Protein AF-A0A7C9VHW7-F1 (afdb_monomer_lite)

Foldseek 3Di:
DQCVVLVQAALALQAHHDPLQDWAFLQHQFAQDPPPRDTDDSQCVVCVPPPLGTHDHGNLLCLLQPNDWDWDQDFFDRPDDPVSRVVRTHTLADRSVPDQVLQFWAAALQQDIDGDPPRSSNVCHCNSSVSVPPVRSNVLNVVLVVLVVLLLCLLVVVDPRDPCRLVDDGNSLHNLRLLQQLCVVVPPDRQRSSPSNSSVVSSNVCSVPDDNVNSVSSNVSNVVRNVVSVVVVVVVVVVVVVVVVVVVPPPDDDDDDDLPPQDDFDWQKKWWDQFALHHIDIGGFDPDDDSPAFDGDDDDDDDPPNCLLRSLVLVLDLQAADQLVVVLPADVLNGGYQPDPVDRHSPDQDKTKMWTDTPPDPGTRIWIAGPVVRDIDGGHHGNFQEAAAALAAAEDQDPDDQDLGSSSRRSCSRPVVDYFYDLQVVLLPDDDPLNVLLFVLLCLLDVQDPPWTWDQDPVQTIWICHPNDTGRLVPDQPQSVRVNRRSSSVSVNQVVNDVHQASGAGHYHHYPPPRPDDPVSVVCNVRSNCVSRNHD

Sequence (536 aa):
MVSDDFDGHCAYCERAIDLSDGISHFRPLSLLSEQTGDAFSDHYSWLAFEWFNLFLICRRCQRAKGVHFPVADGRARFLATFDEVKHEEAPLLIDPTSDNPSSHLNYLSSGECFPKQHSSKGRTTVELLDLNDRELIHERAEAIENAILVWRGAIEGRNELPEDFLLMGSFRGACRDVLRRSLDDFGIANPSINSGRAFLSKIQLLLQKSERDDRERMSAAIELLQNSDRSRRAELDRRTSLQLDGLVAVQSSAQPQARQVLKKGEIASLHVTNFRAIDDIEIPVPLKRSEKSGVSCLLLLGENSVGKSTCLSAVALALLGTRESHRLKIPYGDLARSAARDSWDVWVKKPVQARVYFDDRKSPAEFSYDPVRNRIEGTEDQSAVVLGYGPHRYFARSRGRRGTSAAQRVRSLFDPSQALPDPSDWLTSLRGFVFDEVARTIRTILPIGDDDHLVNDPRSGICVWAQGQLTPVGRLSEGYRSVFAMVADICRSLLEHWSNMETARGVVLIDEIETHLHPQWKMRVMTSLRRAFPNV

Organism: NCBI:txid2712852

pLDDT: mean 78.27, std 15.06, range [25.17, 95.38]

Structure (mmCIF, N/CA/C/O backbone):
data_AF-A0A7C9VHW7-F1
#
_entry.id   AF-A0A7C9VHW7-F1
#
loop_
_atom_site.group_PDB
_atom_site.id
_atom_site.type_symbol
_atom_site.label_atom_id
_atom_site.label_alt_id
_atom_site.label_comp_id
_atom_site.label_asym_id
_atom_site.label_entity_id
_atom_site.label_seq_id
_atom_site.pdbx_PDB_ins_code
_atom_site.Cartn_x
_atom_site.Cartn_y
_atom_site.Cartn_z
_atom_site.occupancy
_atom_site.B_iso_or_equiv
_atom_site.auth_seq_id
_atom_site.auth_comp_id
_atom_site.auth_asym_id
_atom_site.auth_atom_id
_atom_site.pdbx_PDB_model_num
ATOM 1 N N . MET A 1 1 ? 9.452 1.609 25.166 1.00 60.03 1 MET A N 1
ATOM 2 C CA . MET A 1 1 ? 9.013 2.990 25.449 1.00 60.03 1 MET A CA 1
ATOM 3 C C . MET A 1 1 ? 7.801 3.373 24.587 1.00 60.03 1 MET A C 1
ATOM 5 O O . MET A 1 1 ? 6.718 3.201 25.106 1.00 60.03 1 MET A O 1
ATOM 9 N N . VAL A 1 2 ? 7.879 3.728 23.285 1.00 65.00 2 VAL A N 1
ATOM 10 C CA . VAL A 1 2 ? 6.646 4.032 22.484 1.00 65.00 2 VAL A CA 1
ATOM 11 C C . VAL A 1 2 ? 5.718 2.815 22.353 1.00 65.00 2 VAL A C 1
ATOM 13 O O . VAL A 1 2 ? 4.502 2.940 22.371 1.00 65.00 2 VAL A O 1
ATOM 16 N N . SER A 1 3 ? 6.285 1.609 22.244 1.00 61.88 3 SER A N 1
ATOM 17 C CA . SER A 1 3 ? 5.491 0.374 22.200 1.00 61.88 3 SER A CA 1
ATOM 18 C C . SER A 1 3 ? 4.727 0.092 23.494 1.00 61.88 3 SER A C 1
ATOM 20 O O . SER A 1 3 ? 3.703 -0.585 23.442 1.00 61.88 3 SER A O 1
ATOM 22 N N . ASP A 1 4 ? 5.222 0.587 24.629 1.00 70.25 4 ASP A N 1
ATOM 23 C CA . ASP A 1 4 ? 4.584 0.379 25.929 1.00 70.25 4 ASP A CA 1
ATOM 24 C C . ASP A 1 4 ? 3.386 1.328 26.075 1.00 70.25 4 ASP A C 1
ATOM 26 O O . ASP A 1 4 ? 2.348 0.919 26.581 1.00 70.25 4 ASP A O 1
ATOM 30 N N . ASP A 1 5 ? 3.475 2.543 25.516 1.00 75.88 5 ASP A N 1
ATOM 31 C CA . ASP A 1 5 ? 2.385 3.535 25.514 1.00 75.88 5 ASP A CA 1
ATOM 32 C C . ASP A 1 5 ? 1.126 3.050 24.762 1.00 75.88 5 ASP A C 1
ATOM 34 O O . ASP A 1 5 ? 0.019 3.515 25.033 1.00 75.88 5 ASP A O 1
ATOM 38 N N . PHE A 1 6 ? 1.279 2.094 23.837 1.00 82.06 6 PHE A N 1
ATOM 39 C CA . PHE A 1 6 ? 0.179 1.495 23.069 1.00 82.06 6 PHE A CA 1
ATOM 40 C C . PHE A 1 6 ? -0.014 -0.012 23.334 1.00 82.06 6 PHE A C 1
ATOM 42 O O . PHE A 1 6 ? -0.759 -0.672 22.606 1.00 82.06 6 PHE A O 1
ATOM 49 N N . ASP A 1 7 ? 0.645 -0.573 24.355 1.00 83.00 7 ASP A N 1
ATOM 50 C CA . ASP A 1 7 ? 0.637 -2.005 24.705 1.00 83.00 7 ASP A CA 1
ATOM 51 C C . ASP A 1 7 ? 0.895 -2.950 23.510 1.00 83.00 7 ASP A C 1
ATOM 53 O O . ASP A 1 7 ? 0.256 -3.995 23.383 1.00 83.00 7 ASP A O 1
ATOM 57 N N . GLY A 1 8 ? 1.766 -2.566 22.572 1.00 86.38 8 GLY A N 1
ATOM 58 C CA . GLY A 1 8 ? 2.056 -3.359 21.368 1.00 86.38 8 GLY A CA 1
ATOM 59 C C . GLY A 1 8 ? 0.928 -3.400 20.324 1.00 86.38 8 GLY A C 1
ATOM 60 O O . GLY A 1 8 ? 0.916 -4.280 19.467 1.00 86.38 8 GLY A O 1
ATOM 61 N N . HIS A 1 9 ? -0.031 -2.472 20.373 1.00 89.50 9 HIS A N 1
ATOM 62 C CA . HIS A 1 9 ? -1.138 -2.387 19.417 1.00 89.50 9 HIS A CA 1
ATOM 63 C C . HIS A 1 9 ? -1.089 -1.102 18.587 1.00 89.50 9 HIS A C 1
ATOM 65 O O . HIS A 1 9 ? -0.502 -0.094 18.971 1.00 89.50 9 HIS A O 1
ATOM 71 N N . CYS A 1 10 ? -1.749 -1.115 17.431 1.00 91.44 10 CYS A N 1
ATOM 72 C CA . CYS A 1 10 ? -1.874 0.073 16.599 1.00 91.44 10 CYS A CA 1
ATOM 73 C C . CYS A 1 10 ? -2.659 1.172 17.311 1.00 91.44 10 CYS A C 1
ATOM 75 O O . CYS A 1 10 ? -3.805 0.954 17.692 1.00 91.44 10 CYS A O 1
ATOM 77 N N . ALA A 1 11 ? -2.104 2.381 17.339 1.00 91.31 11 ALA A N 1
ATOM 78 C CA . ALA A 1 11 ? -2.745 3.566 17.897 1.00 91.31 11 ALA A CA 1
ATOM 79 C C . ALA A 1 11 ? -4.124 3.887 17.284 1.00 91.31 11 ALA A C 1
ATOM 81 O O . ALA A 1 11 ? -4.948 4.518 17.935 1.00 91.31 11 ALA A O 1
ATOM 82 N N . TYR A 1 12 ? -4.385 3.460 16.040 1.00 92.62 12 TYR A N 1
ATOM 83 C CA . TYR A 1 12 ? -5.638 3.756 15.335 1.00 92.62 12 TYR A CA 1
ATOM 84 C C . TYR A 1 12 ? -6.568 2.559 15.194 1.00 92.62 12 TYR A C 1
ATOM 86 O O . TYR A 1 12 ? -7.734 2.640 15.559 1.00 92.62 12 TYR A O 1
ATOM 94 N N . CYS A 1 13 ? -6.085 1.458 14.608 1.00 92.06 13 CYS A N 1
ATOM 95 C CA . CYS A 1 13 ? -6.941 0.301 14.347 1.00 92.06 13 CYS A CA 1
ATOM 96 C C . CYS A 1 13 ? -6.911 -0.737 15.468 1.00 92.06 13 CYS A C 1
ATOM 98 O O . CYS A 1 13 ? -7.641 -1.712 15.365 1.00 92.06 13 CYS A O 1
ATOM 100 N N . GLU A 1 14 ? -6.066 -0.559 16.490 1.00 92.12 14 GLU A N 1
ATOM 101 C CA . GLU A 1 14 ? -5.951 -1.433 17.666 1.00 92.12 14 GLU A CA 1
ATOM 102 C C . GLU A 1 14 ? -5.607 -2.906 17.371 1.00 92.12 14 GLU A C 1
ATOM 104 O O . GLU A 1 14 ? -5.753 -3.760 18.244 1.00 92.12 14 GLU A O 1
ATOM 109 N N . ARG A 1 15 ? -5.125 -3.213 16.159 1.00 90.62 15 ARG A N 1
ATOM 110 C CA . ARG A 1 15 ? -4.556 -4.524 15.799 1.00 90.62 15 ARG A CA 1
ATOM 111 C C . ARG A 1 15 ? -3.207 -4.690 16.497 1.00 90.62 15 ARG A C 1
ATOM 113 O O . ARG A 1 15 ? -2.466 -3.710 16.589 1.00 90.62 15 ARG A O 1
ATOM 120 N N . ALA A 1 16 ? -2.885 -5.891 16.969 1.00 88.69 16 ALA A N 1
ATOM 121 C CA . ALA A 1 16 ? -1.557 -6.198 17.497 1.00 88.69 16 ALA A CA 1
ATOM 122 C C . ALA A 1 16 ? -0.477 -5.955 16.429 1.00 88.69 16 ALA A C 1
ATOM 124 O O . ALA A 1 16 ? -0.684 -6.244 15.247 1.00 88.69 16 ALA A O 1
ATOM 125 N N . ILE A 1 17 ? 0.652 -5.389 16.845 1.00 83.81 17 ILE A N 1
ATOM 126 C CA . ILE A 1 17 ? 1.774 -5.024 15.983 1.00 83.81 17 ILE A CA 1
ATOM 127 C C . ILE A 1 17 ? 3.028 -5.726 16.495 1.00 83.81 17 ILE A C 1
ATOM 129 O O . ILE A 1 17 ? 3.313 -5.702 17.690 1.00 83.81 17 ILE A O 1
ATOM 133 N N . ASP A 1 18 ? 3.807 -6.297 15.580 1.00 70.19 18 ASP A N 1
ATOM 134 C CA . ASP A 1 18 ? 5.174 -6.706 15.883 1.00 70.19 18 ASP A CA 1
ATOM 135 C C . ASP A 1 18 ? 6.123 -5.496 15.769 1.00 70.19 18 ASP A C 1
ATOM 137 O O . ASP A 1 18 ? 5.984 -4.673 14.867 1.00 70.19 18 ASP A O 1
ATOM 141 N N . LEU A 1 19 ? 7.103 -5.355 16.669 1.00 61.22 19 LEU A N 1
ATOM 142 C CA . LEU A 1 19 ? 7.993 -4.178 16.764 1.00 61.22 19 LEU A CA 1
ATOM 143 C C . LEU A 1 19 ? 8.720 -3.845 15.442 1.00 61.22 19 LEU A C 1
ATOM 145 O O . LEU A 1 19 ? 9.159 -2.711 15.239 1.00 61.22 19 LEU A O 1
ATOM 149 N N . SER A 1 20 ? 8.825 -4.821 14.537 1.00 59.69 20 SER A N 1
ATOM 150 C CA . SER A 1 20 ? 9.378 -4.699 13.187 1.00 59.69 20 SER A CA 1
ATOM 151 C C . SER A 1 20 ? 8.515 -3.878 12.202 1.00 59.69 20 SER A C 1
ATOM 153 O O . SER A 1 20 ? 9.003 -3.488 11.136 1.00 59.69 20 SER A O 1
ATOM 155 N N . ASP A 1 21 ? 7.258 -3.573 12.543 1.00 57.94 21 ASP A N 1
ATOM 156 C CA . ASP A 1 21 ? 6.295 -2.869 11.682 1.00 57.94 21 ASP A CA 1
ATOM 157 C C . ASP A 1 21 ? 6.293 -1.336 11.822 1.00 57.94 21 ASP A C 1
ATOM 159 O O . ASP A 1 21 ? 5.713 -0.665 10.970 1.00 57.94 21 ASP A O 1
ATOM 163 N N . GLY A 1 22 ? 7.042 -0.791 12.789 1.00 64.88 22 GLY A N 1
ATOM 164 C CA . GLY A 1 22 ? 7.574 0.575 12.736 1.00 64.88 22 GLY A CA 1
ATOM 165 C C . GLY A 1 22 ? 6.819 1.642 13.536 1.00 64.88 22 GLY A C 1
ATOM 166 O O . GLY A 1 22 ? 5.611 1.831 13.434 1.00 64.88 22 GLY A O 1
ATOM 167 N N . ILE A 1 23 ? 7.585 2.408 14.313 1.00 84.12 23 ILE A N 1
ATOM 168 C CA . ILE A 1 23 ? 7.167 3.699 14.870 1.00 84.12 23 ILE A CA 1
ATOM 169 C C . ILE A 1 23 ? 7.017 4.685 13.703 1.00 84.12 23 ILE A C 1
ATOM 171 O O . ILE A 1 23 ? 7.903 4.777 12.853 1.00 84.12 23 ILE A O 1
ATOM 175 N N . SER A 1 24 ? 5.911 5.426 13.657 1.00 87.94 24 SER A N 1
ATOM 176 C CA . SER A 1 24 ? 5.619 6.401 12.601 1.00 87.94 24 SER A CA 1
ATOM 177 C C . SER A 1 24 ? 5.106 7.718 13.187 1.00 87.94 24 SER A C 1
ATOM 179 O O . SER A 1 24 ? 4.850 7.807 14.386 1.00 87.94 24 SER A O 1
ATOM 181 N N . HIS A 1 25 ? 4.976 8.761 12.363 1.00 90.44 25 HIS A N 1
ATOM 182 C CA . HIS A 1 25 ? 4.676 10.110 12.840 1.00 90.44 25 HIS A CA 1
ATOM 183 C C . HIS A 1 25 ? 3.192 10.477 12.750 1.00 90.44 25 HIS A C 1
ATOM 185 O O . HIS A 1 25 ? 2.539 10.247 11.722 1.00 90.44 25 HIS A O 1
ATOM 191 N N . PHE A 1 26 ? 2.667 11.123 13.795 1.00 91.19 26 PHE A N 1
ATOM 192 C CA . PHE A 1 26 ? 1.333 11.732 13.778 1.00 91.19 26 PHE A CA 1
ATOM 193 C C . PHE A 1 26 ? 1.280 12.883 12.766 1.00 91.19 26 PHE A C 1
ATOM 195 O O . PHE A 1 26 ? 0.539 12.816 11.782 1.00 91.19 26 PHE A O 1
ATOM 202 N N . ARG A 1 27 ? 2.157 13.874 12.932 1.00 90.94 27 ARG A N 1
ATOM 203 C CA . ARG A 1 27 ? 2.453 14.925 11.955 1.00 90.94 27 ARG A CA 1
ATOM 204 C C . ARG A 1 27 ? 3.539 14.428 11.000 1.00 90.94 27 ARG A C 1
ATOM 206 O O . ARG A 1 27 ? 4.649 14.147 11.455 1.00 90.94 27 ARG A O 1
ATOM 213 N N . PRO A 1 28 ? 3.241 14.269 9.702 1.00 88.75 28 PRO A N 1
ATOM 214 C CA . PRO A 1 28 ? 4.182 13.700 8.748 1.00 88.75 28 PRO A CA 1
ATOM 215 C C . PRO A 1 28 ? 5.366 14.645 8.538 1.00 88.75 28 PRO A C 1
ATOM 217 O O . PRO A 1 28 ? 5.210 15.860 8.575 1.00 88.75 28 PRO A O 1
ATOM 220 N N . LEU A 1 29 ? 6.547 14.088 8.279 1.00 84.31 29 LEU A N 1
ATOM 221 C CA . LEU A 1 29 ? 7.760 14.886 8.069 1.00 84.31 29 LEU A CA 1
ATOM 222 C C . LEU A 1 29 ? 7.647 15.817 6.849 1.00 84.31 29 LEU A C 1
ATOM 224 O O . LEU A 1 29 ? 8.224 16.902 6.855 1.00 84.31 29 LEU A O 1
ATOM 228 N N . SER A 1 30 ? 6.857 15.408 5.853 1.00 79.56 30 SER A N 1
ATOM 229 C CA . SER A 1 30 ? 6.570 16.130 4.614 1.00 79.56 30 SER A CA 1
ATOM 230 C C . SER A 1 30 ? 5.063 16.185 4.328 1.00 79.56 30 SER A C 1
ATOM 232 O O . SER A 1 30 ? 4.297 15.344 4.804 1.00 79.56 30 SER A O 1
ATOM 234 N N . LEU A 1 31 ? 4.625 17.190 3.560 1.00 71.12 31 LEU A N 1
ATOM 235 C CA . LEU A 1 31 ? 3.217 17.440 3.218 1.00 71.12 31 LEU A CA 1
ATOM 236 C C . LEU A 1 31 ? 3.009 17.619 1.707 1.00 71.12 31 LEU A C 1
ATOM 238 O O . LEU A 1 31 ? 3.921 17.993 0.970 1.00 71.12 31 LEU A O 1
ATOM 242 N N . LEU A 1 32 ? 1.773 17.392 1.253 1.00 60.00 32 LEU A N 1
ATOM 243 C CA . LEU A 1 32 ? 1.310 17.746 -0.094 1.00 60.00 32 LEU A CA 1
ATOM 244 C C . LEU A 1 32 ? 0.718 19.168 -0.077 1.00 60.00 32 LEU A C 1
ATOM 246 O O . LEU A 1 32 ? -0.075 19.483 0.808 1.00 60.00 32 LEU A O 1
ATOM 250 N N . SER A 1 33 ? 1.074 20.020 -1.047 1.00 52.59 33 SER A N 1
ATOM 251 C CA . SER A 1 33 ? 0.474 21.359 -1.195 1.00 52.59 33 SER A CA 1
ATOM 252 C C . SER A 1 33 ? -0.975 21.252 -1.673 1.00 52.59 33 SER A C 1
ATOM 254 O O . SER A 1 33 ? -1.242 20.643 -2.711 1.00 52.59 33 SER A O 1
ATOM 256 N N . GLU A 1 34 ? -1.905 21.891 -0.963 1.00 51.19 34 GLU A N 1
ATOM 257 C CA . GLU A 1 34 ? -3.336 21.899 -1.307 1.00 51.19 34 GLU A CA 1
ATOM 258 C C . GLU A 1 34 ? -3.670 22.778 -2.530 1.00 51.19 34 GLU A C 1
ATOM 260 O O . GLU A 1 34 ? -4.721 22.591 -3.137 1.00 51.19 34 GLU A O 1
ATOM 265 N N . GLN A 1 35 ? -2.794 23.710 -2.936 1.00 39.84 35 GLN A N 1
ATOM 266 C CA . GLN A 1 35 ? -3.117 24.712 -3.970 1.00 39.84 35 GLN A CA 1
ATOM 267 C C . GLN A 1 35 ? -2.523 24.447 -5.360 1.00 39.84 35 GLN A C 1
ATOM 269 O O . GLN A 1 35 ? -3.023 24.992 -6.341 1.00 39.84 35 GLN A O 1
ATOM 274 N N . THR A 1 36 ? -1.475 23.631 -5.481 1.00 38.06 36 THR A N 1
ATOM 275 C CA . THR A 1 36 ? -0.733 23.495 -6.752 1.00 38.06 36 THR A CA 1
ATOM 276 C C . THR A 1 36 ? -0.487 22.060 -7.199 1.00 38.06 36 THR A C 1
ATOM 278 O O . THR A 1 36 ? -0.024 21.860 -8.317 1.00 38.06 36 THR A O 1
ATOM 281 N N . GLY A 1 37 ? -0.776 21.047 -6.373 1.00 42.53 37 GLY A N 1
ATOM 282 C CA . GLY A 1 37 ? -0.420 19.656 -6.690 1.00 42.53 37 GLY A CA 1
ATOM 283 C C . GLY A 1 37 ? 1.094 19.383 -6.746 1.00 42.53 37 GLY A C 1
ATOM 284 O O . GLY A 1 37 ? 1.487 18.235 -6.932 1.00 42.53 37 GLY A O 1
ATOM 285 N N . ASP A 1 38 ? 1.927 20.407 -6.533 1.00 36.28 38 ASP A N 1
ATOM 286 C CA . ASP A 1 38 ? 3.373 20.322 -6.325 1.00 36.28 38 ASP A CA 1
ATOM 287 C C . ASP A 1 38 ? 3.664 20.221 -4.822 1.00 36.28 38 ASP A C 1
ATOM 289 O O . ASP A 1 38 ? 3.220 21.059 -4.039 1.00 36.28 38 ASP A O 1
ATOM 293 N N . ALA A 1 39 ? 4.419 19.208 -4.392 1.00 42.50 39 ALA A N 1
ATOM 294 C CA . ALA A 1 39 ? 4.816 19.050 -2.995 1.00 42.50 39 ALA A CA 1
ATOM 295 C C . ALA A 1 39 ? 5.770 20.179 -2.566 1.00 42.50 39 ALA A C 1
ATOM 297 O O . ALA A 1 39 ? 6.849 20.332 -3.137 1.00 42.50 39 ALA A O 1
ATOM 298 N N . PHE A 1 40 ? 5.401 20.940 -1.534 1.00 46.94 40 PHE A N 1
ATOM 299 C CA . PHE A 1 40 ? 6.336 21.815 -0.833 1.00 46.94 40 PHE A CA 1
ATOM 300 C C . PHE A 1 40 ? 6.152 21.734 0.680 1.00 46.94 40 PHE A C 1
ATOM 302 O O . PHE A 1 40 ? 5.037 21.797 1.195 1.00 46.94 40 PHE A O 1
ATOM 309 N N . SER A 1 41 ? 7.316 21.751 1.334 1.00 55.19 41 SER A N 1
ATOM 310 C CA . SER A 1 41 ? 7.583 21.972 2.753 1.00 55.19 41 SER A CA 1
ATOM 311 C C . SER A 1 41 ? 7.648 20.704 3.608 1.00 55.19 41 SER A C 1
ATOM 313 O O . SER A 1 41 ? 6.639 20.056 3.888 1.00 55.19 41 SER A O 1
ATOM 315 N N . ASP A 1 42 ? 8.862 20.416 4.089 1.00 61.84 42 ASP A N 1
ATOM 316 C CA . ASP A 1 42 ? 9.178 19.576 5.252 1.00 61.84 42 ASP A CA 1
ATOM 317 C C . ASP A 1 42 ? 8.618 20.218 6.541 1.00 61.84 42 ASP A C 1
ATOM 319 O O . ASP A 1 42 ? 9.323 20.474 7.522 1.00 61.84 42 ASP A O 1
ATOM 323 N N . HIS A 1 43 ? 7.334 20.567 6.510 1.00 74.25 43 HIS A N 1
ATOM 324 C CA . HIS A 1 43 ? 6.687 21.471 7.446 1.00 74.25 43 HIS A CA 1
ATOM 325 C C . HIS A 1 43 ? 6.433 20.831 8.813 1.00 74.25 43 HIS A C 1
ATOM 327 O O . HIS A 1 43 ? 5.872 21.480 9.667 1.00 74.25 43 HIS A O 1
ATOM 333 N N . TYR A 1 44 ? 6.823 19.589 9.081 1.00 86.75 44 TYR A N 1
ATOM 334 C CA . TYR A 1 44 ? 6.921 19.128 10.474 1.00 86.75 44 TYR A CA 1
ATOM 335 C C . TYR A 1 44 ? 8.229 18.392 10.749 1.00 86.75 44 TYR A C 1
ATOM 337 O O . TYR A 1 44 ? 8.347 17.693 11.752 1.00 86.75 44 TYR A O 1
ATOM 345 N N . SER A 1 45 ? 9.240 18.557 9.891 1.00 86.06 45 SER A N 1
ATOM 346 C CA . SER A 1 45 ? 10.544 17.904 10.066 1.00 86.06 45 SER A CA 1
ATOM 347 C C . SER A 1 45 ? 11.230 18.263 11.386 1.00 86.06 45 SER A C 1
ATOM 349 O O . SER A 1 45 ? 11.914 17.422 11.963 1.00 86.06 45 SER A O 1
ATOM 351 N N . TRP A 1 46 ? 11.000 19.463 11.929 1.00 87.25 46 TRP A N 1
ATOM 352 C CA . TRP A 1 46 ? 11.527 19.841 13.246 1.00 87.25 46 TRP A CA 1
ATOM 353 C C . TRP A 1 46 ? 10.849 19.106 14.411 1.00 87.25 46 TRP A C 1
ATOM 355 O O . TRP A 1 46 ? 11.392 19.093 15.509 1.00 87.25 46 TRP A O 1
ATOM 365 N N . LEU A 1 47 ? 9.702 18.458 14.176 1.00 87.88 47 LEU A N 1
ATOM 366 C CA . LEU A 1 47 ? 9.008 17.597 15.139 1.00 87.88 47 LEU A CA 1
ATOM 367 C C . LEU A 1 47 ? 9.345 16.110 14.936 1.00 87.88 47 LEU A C 1
ATOM 369 O O . LEU A 1 47 ? 8.687 15.247 15.517 1.00 87.88 47 LEU A O 1
ATOM 373 N N . ALA A 1 48 ? 10.338 15.773 14.100 1.00 87.06 48 ALA A N 1
ATOM 374 C CA . ALA A 1 48 ? 10.664 14.385 13.758 1.00 87.06 48 ALA A CA 1
ATOM 375 C C . ALA A 1 48 ? 11.036 13.520 14.970 1.00 87.06 48 ALA A C 1
ATOM 377 O O . ALA A 1 48 ? 10.759 12.322 14.979 1.00 87.06 48 ALA A O 1
ATOM 378 N N . PHE A 1 49 ? 11.670 14.126 15.972 1.00 87.31 49 PHE A N 1
ATOM 379 C CA . PHE A 1 49 ? 12.139 13.450 17.182 1.00 87.31 49 PHE A CA 1
ATOM 380 C C . PHE A 1 49 ? 11.325 13.826 18.425 1.00 87.31 49 PHE A C 1
ATOM 382 O O . PHE A 1 49 ? 11.713 13.476 19.536 1.00 87.31 49 PHE A O 1
ATOM 389 N N . GLU A 1 50 ? 10.206 14.530 18.243 1.00 87.69 50 GLU A N 1
ATOM 390 C CA . GLU A 1 50 ? 9.313 14.881 19.342 1.00 87.69 50 GLU A CA 1
ATOM 391 C C . GLU A 1 50 ? 8.529 13.643 19.788 1.00 87.69 50 GLU A C 1
ATOM 393 O O . GLU A 1 50 ? 7.880 12.995 18.965 1.00 87.69 50 GLU A O 1
ATOM 398 N N . TRP A 1 51 ? 8.568 13.315 21.083 1.00 86.75 51 TRP A N 1
ATOM 399 C CA . TRP A 1 51 ? 7.979 12.074 21.607 1.00 86.75 51 TRP A CA 1
ATOM 400 C C . TRP A 1 51 ? 6.488 11.982 21.293 1.00 86.75 51 TRP A C 1
ATOM 402 O O . TRP A 1 51 ? 6.007 10.979 20.774 1.00 86.75 51 TRP A O 1
ATOM 412 N N . PHE A 1 52 ? 5.772 13.083 21.513 1.00 86.06 52 PHE A N 1
ATOM 413 C CA . PHE A 1 52 ? 4.340 13.206 21.243 1.00 86.06 52 PHE A CA 1
ATOM 414 C C . PHE A 1 52 ? 3.989 13.254 19.749 1.00 86.06 52 PHE A C 1
ATOM 416 O O . PHE A 1 52 ? 2.825 13.413 19.388 1.00 86.06 52 PHE A O 1
ATOM 423 N N . ASN A 1 53 ? 4.983 13.148 18.867 1.00 91.00 53 ASN A N 1
ATOM 424 C CA . ASN A 1 53 ? 4.780 12.968 17.440 1.00 91.00 53 ASN A CA 1
ATOM 425 C C . ASN A 1 53 ? 5.029 11.518 16.990 1.00 91.00 53 ASN A C 1
ATOM 427 O O . ASN A 1 53 ? 4.759 11.211 15.833 1.00 91.00 53 ASN A O 1
ATOM 431 N N . LEU A 1 54 ? 5.510 10.624 17.863 1.00 90.12 54 LEU A N 1
ATOM 432 C CA . LEU A 1 54 ? 5.845 9.230 17.552 1.00 90.12 54 LEU A CA 1
ATOM 433 C C . LEU A 1 54 ? 4.743 8.271 18.018 1.00 90.12 54 LEU A C 1
ATOM 435 O O . LEU A 1 54 ? 4.413 8.199 19.195 1.00 90.12 54 LEU A O 1
ATOM 439 N N . PHE A 1 55 ? 4.172 7.516 17.081 1.00 90.44 55 PHE A N 1
ATOM 440 C CA . PHE A 1 55 ? 3.028 6.632 17.301 1.00 90.44 55 PHE A CA 1
ATOM 441 C C . PHE A 1 55 ? 3.363 5.214 16.851 1.00 90.44 55 PHE A C 1
ATOM 443 O O . PHE A 1 55 ? 4.022 5.013 15.826 1.00 90.44 55 PHE A O 1
ATOM 450 N N . LEU A 1 56 ? 2.848 4.218 17.574 1.00 90.12 56 LEU A N 1
ATOM 451 C CA . LEU A 1 56 ? 2.889 2.835 17.112 1.00 90.12 56 LEU A CA 1
ATOM 452 C C . LEU A 1 56 ? 1.750 2.613 16.103 1.00 90.12 56 LEU A C 1
ATOM 454 O O . LEU A 1 56 ? 0.580 2.500 16.470 1.00 90.12 56 LEU A O 1
ATOM 458 N N . ILE A 1 57 ? 2.069 2.601 14.809 1.00 89.56 57 ILE A N 1
ATOM 459 C CA . ILE A 1 57 ? 1.082 2.514 13.723 1.00 89.56 57 ILE A CA 1
ATOM 460 C C . ILE A 1 57 ? 1.386 1.274 12.883 1.00 89.56 57 ILE A C 1
ATOM 462 O O . ILE A 1 57 ? 2.515 1.079 12.459 1.00 89.56 57 ILE A O 1
ATOM 466 N N . CYS A 1 58 ? 0.382 0.439 12.598 1.00 88.75 58 CYS A N 1
ATOM 467 C CA . CYS A 1 58 ? 0.596 -0.734 11.753 1.00 88.75 58 CYS A CA 1
ATOM 468 C C . CYS A 1 58 ? 0.844 -0.305 10.301 1.00 88.75 58 CYS A C 1
ATOM 470 O O . CYS A 1 58 ? 0.330 0.727 9.852 1.00 88.75 58 CYS A O 1
ATOM 472 N N . ARG A 1 59 ? 1.532 -1.143 9.515 1.00 84.88 59 ARG A N 1
ATOM 473 C CA . ARG A 1 59 ? 1.822 -0.854 8.098 1.00 84.88 59 ARG A CA 1
ATOM 474 C C . ARG A 1 59 ? 0.586 -0.461 7.289 1.00 84.88 59 ARG A C 1
ATOM 476 O O . ARG A 1 59 ? 0.680 0.376 6.396 1.00 84.88 59 ARG A O 1
ATOM 483 N N . ARG A 1 60 ? -0.584 -1.033 7.594 1.00 87.56 60 ARG A N 1
ATOM 484 C CA . ARG A 1 60 ? -1.849 -0.704 6.918 1.00 87.56 60 ARG A CA 1
ATOM 485 C C . ARG A 1 60 ? -2.267 0.744 7.176 1.00 87.56 60 ARG A C 1
ATOM 487 O O . ARG A 1 60 ? -2.469 1.495 6.228 1.00 87.56 60 ARG A O 1
ATOM 494 N N . CYS A 1 61 ? -2.352 1.137 8.446 1.00 89.88 61 CYS A N 1
ATOM 495 C CA . CYS A 1 61 ? -2.721 2.496 8.840 1.00 89.88 61 CYS A CA 1
ATOM 496 C C . CYS A 1 61 ? -1.660 3.512 8.401 1.00 89.88 61 CYS A C 1
ATOM 498 O O . CYS A 1 61 ? -2.017 4.599 7.960 1.00 89.88 61 CYS A O 1
ATOM 500 N N . GLN A 1 62 ? -0.375 3.146 8.427 1.00 87.62 62 GLN A N 1
ATOM 501 C CA . GLN A 1 62 ? 0.701 3.989 7.908 1.00 87.62 62 GLN A CA 1
ATOM 502 C C . GLN A 1 62 ? 0.567 4.206 6.393 1.00 87.62 62 GLN A C 1
ATOM 504 O O . GLN A 1 62 ? 0.655 5.340 5.927 1.00 87.62 62 GLN A O 1
ATOM 509 N N . ARG A 1 63 ? 0.290 3.143 5.623 1.00 81.19 63 ARG A N 1
ATOM 510 C CA . ARG A 1 63 ? 0.039 3.219 4.172 1.00 81.19 63 ARG A CA 1
ATOM 511 C C . ARG A 1 63 ? -1.207 4.039 3.836 1.00 81.19 63 ARG A C 1
ATOM 513 O O . ARG A 1 63 ? -1.181 4.772 2.855 1.00 81.19 63 ARG A O 1
ATOM 520 N N . ALA A 1 64 ? -2.282 3.900 4.614 1.00 85.25 64 ALA A N 1
ATOM 521 C CA . ALA A 1 64 ? -3.523 4.647 4.410 1.00 85.25 64 ALA A CA 1
ATOM 522 C C . ALA A 1 64 ? -3.342 6.144 4.722 1.00 85.25 64 ALA A C 1
ATOM 524 O O . ALA A 1 64 ? -3.729 6.994 3.926 1.00 85.25 64 ALA A O 1
ATOM 525 N N . LYS A 1 65 ? -2.665 6.460 5.834 1.00 88.25 65 LYS A N 1
ATOM 526 C CA . LYS A 1 65 ? -2.339 7.833 6.236 1.00 88.25 65 LYS A CA 1
ATOM 527 C C . LYS A 1 65 ? -1.390 8.524 5.254 1.00 88.25 65 LYS A C 1
ATOM 529 O O . LYS A 1 65 ? -1.620 9.670 4.876 1.00 88.25 65 LYS A O 1
ATOM 534 N N . GLY A 1 66 ? -0.301 7.855 4.869 1.00 84.75 66 GLY A N 1
ATOM 535 C CA . GLY A 1 66 ? 0.766 8.449 4.065 1.00 84.75 66 GLY A CA 1
ATOM 536 C C . GLY A 1 66 ? 1.259 9.784 4.644 1.00 84.75 66 GLY A C 1
ATOM 537 O O . GLY A 1 66 ? 1.499 9.913 5.846 1.00 84.75 66 GLY A O 1
ATOM 538 N N . VAL A 1 67 ? 1.361 10.794 3.777 1.00 82.00 67 VAL A N 1
ATOM 539 C CA . VAL A 1 67 ? 1.714 12.186 4.123 1.00 82.00 67 VAL A CA 1
ATOM 540 C C . VAL A 1 67 ? 0.487 13.074 4.359 1.00 82.00 67 VAL A C 1
ATOM 542 O O . VAL A 1 67 ? 0.604 14.290 4.497 1.00 82.00 67 VAL A O 1
ATOM 545 N N . HIS A 1 68 ? -0.715 12.494 4.380 1.00 84.38 68 HIS A N 1
ATOM 546 C CA . HIS A 1 68 ? -1.931 13.261 4.597 1.00 84.38 68 HIS A CA 1
ATOM 547 C C . HIS A 1 68 ? -2.076 13.602 6.078 1.00 84.38 68 HIS A C 1
ATOM 549 O O . HIS A 1 68 ? -2.095 12.734 6.953 1.00 84.38 68 HIS A O 1
ATOM 555 N N . PHE A 1 69 ? -2.207 14.896 6.345 1.00 89.88 69 PHE A N 1
ATOM 556 C CA . PHE A 1 69 ? -2.489 15.417 7.674 1.00 89.88 69 PHE A CA 1
ATOM 557 C C . PHE A 1 69 ? -3.412 16.630 7.551 1.00 89.88 69 PHE A C 1
ATOM 559 O O . PHE A 1 69 ? -2.918 17.758 7.466 1.00 89.88 69 PHE A O 1
ATOM 566 N N . PRO A 1 70 ? -4.733 16.408 7.421 1.00 88.19 70 PRO A N 1
ATOM 567 C CA . PRO A 1 70 ? -5.697 17.486 7.228 1.00 88.19 70 PRO A CA 1
ATOM 568 C C . PRO A 1 70 ? -5.864 18.317 8.506 1.00 88.19 70 PRO A C 1
ATOM 570 O O . PRO A 1 70 ? -5.874 17.768 9.610 1.00 88.19 70 PRO A O 1
ATOM 573 N N . VAL A 1 71 ? -6.016 19.631 8.355 1.00 88.69 71 VAL A N 1
ATOM 574 C CA . VAL A 1 71 ? -6.089 20.607 9.454 1.00 88.69 71 VAL A CA 1
ATOM 575 C C . VAL A 1 71 ? -7.204 21.603 9.150 1.00 88.69 71 VAL A C 1
ATOM 577 O O . VAL A 1 71 ? -7.353 21.997 7.998 1.00 88.69 71 VAL A O 1
ATOM 580 N N . ALA A 1 72 ? -8.003 21.983 10.148 1.00 81.25 72 ALA A N 1
ATOM 581 C CA . ALA A 1 72 ? -9.192 22.811 9.933 1.00 81.25 72 ALA A CA 1
ATOM 582 C C . ALA A 1 72 ? -8.874 24.296 9.671 1.00 81.25 72 ALA A C 1
ATOM 584 O O . ALA A 1 72 ? -9.408 24.870 8.727 1.00 81.25 72 ALA A O 1
ATOM 585 N N . ASP A 1 73 ? -7.984 24.893 10.471 1.00 80.50 73 ASP A N 1
ATOM 586 C CA . ASP A 1 73 ? -7.789 26.354 10.538 1.00 80.50 73 ASP A CA 1
ATOM 587 C C . ASP A 1 73 ? -6.372 26.798 10.130 1.00 80.50 73 ASP A C 1
ATOM 589 O O . ASP A 1 73 ? -5.877 27.848 10.533 1.00 80.50 73 ASP A O 1
ATOM 593 N N . GLY A 1 74 ? -5.711 25.991 9.297 1.00 78.62 74 GLY A N 1
ATOM 594 C CA . GLY A 1 74 ? -4.323 26.213 8.899 1.00 78.62 74 GLY A CA 1
ATOM 595 C C . GLY A 1 74 ? -3.315 25.596 9.868 1.00 78.62 74 GLY A C 1
ATOM 596 O O . GLY A 1 74 ? -3.648 25.135 10.958 1.00 78.62 74 GLY A O 1
ATOM 597 N N . ARG A 1 75 ? -2.067 25.504 9.410 1.00 86.94 75 ARG A N 1
ATOM 598 C CA . ARG A 1 75 ? -0.986 24.806 10.118 1.00 86.94 75 ARG A CA 1
ATOM 599 C C . ARG A 1 75 ? -0.247 25.755 11.056 1.00 86.94 75 ARG A C 1
ATOM 601 O O . ARG A 1 75 ? -0.189 26.956 10.794 1.00 86.94 75 ARG A O 1
ATOM 608 N N . ALA A 1 76 ? 0.351 25.195 12.104 1.00 86.69 76 ALA A N 1
ATOM 609 C CA . ALA A 1 76 ? 1.206 25.944 13.019 1.00 86.69 76 ALA A CA 1
ATOM 610 C C . ALA A 1 76 ? 2.385 26.608 12.290 1.00 86.69 76 ALA A C 1
ATOM 612 O O . ALA A 1 76 ? 2.834 26.156 11.233 1.00 86.69 76 ALA A O 1
ATOM 613 N N . ARG A 1 77 ? 2.925 27.685 12.861 1.00 86.94 77 ARG A N 1
ATOM 614 C CA . ARG A 1 77 ? 4.090 28.362 12.272 1.00 86.94 77 ARG A CA 1
ATOM 615 C C . ARG A 1 77 ? 5.338 27.467 12.286 1.00 86.94 77 ARG A C 1
ATOM 617 O O . ARG A 1 77 ? 5.539 26.635 13.171 1.00 86.94 77 ARG A O 1
ATOM 624 N N . PHE A 1 78 ? 6.215 27.678 11.304 1.00 84.50 78 PHE A N 1
ATOM 625 C CA . PHE A 1 78 ? 7.488 26.960 11.198 1.00 84.50 78 PHE A CA 1
ATOM 626 C C . PHE A 1 78 ? 8.351 27.163 12.456 1.00 84.50 78 PHE A C 1
ATOM 628 O O . PHE A 1 78 ? 8.511 28.298 12.903 1.00 84.50 78 PHE A O 1
ATOM 635 N N . LEU A 1 79 ? 8.915 26.075 12.999 1.00 85.31 79 LEU A N 1
ATOM 636 C CA . LEU A 1 79 ? 9.716 26.048 14.239 1.00 85.31 79 LEU A CA 1
ATOM 637 C C . LEU A 1 79 ? 8.983 26.506 15.514 1.00 85.31 79 LEU A C 1
ATOM 639 O O . LEU A 1 79 ? 9.633 26.842 16.503 1.00 85.31 79 LEU A O 1
ATOM 643 N N . ALA A 1 80 ? 7.647 26.484 15.524 1.00 86.88 80 ALA A N 1
ATOM 644 C CA . ALA A 1 80 ? 6.888 26.571 16.768 1.00 86.88 80 ALA A CA 1
ATOM 645 C C . ALA A 1 80 ? 7.285 25.448 17.734 1.00 86.88 80 ALA A C 1
ATOM 647 O O . ALA A 1 80 ? 7.561 24.315 17.314 1.00 86.88 80 ALA A O 1
ATOM 648 N N . THR A 1 81 ? 7.271 25.755 19.032 1.00 87.44 81 THR A N 1
ATOM 649 C CA . THR A 1 81 ? 7.401 24.717 20.062 1.00 87.44 81 THR A CA 1
ATOM 650 C C . THR A 1 81 ? 6.208 23.764 19.994 1.00 87.44 81 THR A C 1
ATOM 652 O O . THR A 1 81 ? 5.142 24.126 19.496 1.00 87.44 81 THR A O 1
ATOM 655 N N . PHE A 1 82 ? 6.348 22.534 20.490 1.00 86.50 82 PHE A N 1
ATOM 656 C CA . PHE A 1 82 ? 5.250 21.566 20.421 1.00 86.50 82 PHE A CA 1
ATOM 657 C C . PHE A 1 82 ? 3.977 22.054 21.138 1.00 86.50 82 PHE A C 1
ATOM 659 O O . PHE A 1 82 ? 2.865 21.816 20.660 1.00 86.50 82 PHE A O 1
ATOM 666 N N . ASP A 1 83 ? 4.134 22.798 22.235 1.00 86.75 83 ASP A N 1
ATOM 667 C CA . ASP A 1 83 ? 3.013 23.425 22.936 1.00 86.75 83 ASP A CA 1
ATOM 668 C C . ASP A 1 83 ? 2.348 24.507 22.083 1.00 86.75 83 ASP A C 1
ATOM 670 O O . ASP A 1 83 ? 1.126 24.533 21.979 1.00 86.75 83 ASP A O 1
ATOM 674 N N . GLU A 1 84 ? 3.121 25.361 21.413 1.00 89.50 84 GLU A N 1
ATOM 675 C CA . GLU A 1 84 ? 2.578 26.355 20.480 1.00 89.50 84 GLU A CA 1
ATOM 676 C C . GLU A 1 84 ? 1.830 25.684 19.323 1.00 89.50 84 GLU A C 1
ATOM 678 O O . GLU A 1 84 ? 0.709 26.080 19.009 1.00 89.50 84 GLU A O 1
ATOM 683 N N . VAL A 1 85 ? 2.380 24.603 18.759 1.00 89.38 85 VAL A N 1
ATOM 684 C CA . VAL A 1 85 ? 1.728 23.821 17.697 1.00 89.38 85 VAL A CA 1
ATOM 685 C C . VAL A 1 85 ? 0.359 23.306 18.148 1.00 89.38 85 VAL A C 1
ATOM 687 O O . VAL A 1 85 ? -0.600 23.393 17.388 1.00 89.38 85 VAL A O 1
ATOM 690 N N . LYS A 1 86 ? 0.230 22.811 19.385 1.00 85.19 86 LYS A N 1
ATOM 691 C CA . LYS A 1 86 ? -1.060 22.351 19.931 1.00 85.19 86 LYS A CA 1
ATOM 692 C C . LYS A 1 86 ? -2.116 23.457 20.040 1.00 85.19 86 LYS A C 1
ATOM 694 O O . LYS A 1 86 ? -3.301 23.138 20.013 1.00 85.19 86 LYS A O 1
ATOM 699 N N . HIS A 1 87 ? -1.706 24.715 20.194 1.00 86.94 87 HIS A N 1
ATOM 700 C CA . HIS A 1 87 ? -2.623 25.853 20.310 1.00 86.94 87 HIS A CA 1
ATOM 701 C C . HIS A 1 87 ? -2.942 26.495 18.956 1.00 86.94 87 HIS A C 1
ATOM 703 O O . HIS A 1 87 ? -4.046 26.997 18.767 1.00 86.94 87 HIS A O 1
ATOM 709 N N . GLU A 1 88 ? -1.982 26.501 18.032 1.00 88.25 88 GLU A N 1
ATOM 710 C CA . GLU A 1 88 ? -2.120 27.122 16.712 1.00 88.25 88 GLU A CA 1
ATOM 711 C C . GLU A 1 88 ? -2.797 26.207 15.686 1.00 88.25 88 GLU A C 1
ATOM 713 O O . GLU A 1 88 ? -3.385 26.695 14.725 1.00 88.25 88 GLU A O 1
ATOM 718 N N . GLU A 1 89 ? -2.710 24.887 15.866 1.00 89.81 89 GLU A N 1
ATOM 719 C CA . GLU A 1 89 ? -3.151 23.905 14.882 1.00 89.81 89 GLU A CA 1
ATOM 720 C C . GLU A 1 89 ? -4.337 23.066 15.372 1.00 89.81 89 GLU A C 1
ATOM 722 O O . GLU A 1 89 ? -4.290 22.446 16.434 1.00 89.81 89 GLU A O 1
ATOM 727 N N . ALA A 1 90 ? -5.365 22.944 14.529 1.00 89.31 90 ALA A N 1
ATOM 728 C CA . ALA A 1 90 ? -6.521 22.081 14.768 1.00 89.31 90 ALA A CA 1
ATOM 729 C C . ALA A 1 90 ? -6.513 20.856 13.825 1.00 89.31 90 ALA A C 1
ATOM 731 O O . ALA A 1 90 ? -7.155 20.889 12.766 1.00 89.31 90 ALA A O 1
ATOM 732 N N . PRO A 1 91 ? -5.788 19.767 14.158 1.00 91.50 91 PRO A N 1
ATOM 733 C CA . PRO A 1 91 ? -5.717 18.587 13.302 1.00 91.50 91 PRO A CA 1
ATOM 734 C C . PRO A 1 91 ? -7.078 17.897 13.185 1.00 91.50 91 PRO A C 1
ATOM 736 O O . PRO A 1 91 ? -7.804 17.746 14.165 1.00 91.50 91 PRO A O 1
ATOM 739 N N . LEU A 1 92 ? -7.417 17.434 11.982 1.00 92.12 92 LEU A N 1
ATOM 740 C CA . LEU A 1 92 ? -8.639 16.669 11.715 1.00 92.12 92 LEU A CA 1
ATOM 741 C C . LEU A 1 92 ? -8.438 15.155 11.861 1.00 92.12 92 LEU A C 1
ATOM 743 O O . LEU A 1 92 ? -9.385 14.393 11.703 1.00 92.12 92 LEU A O 1
ATOM 747 N N . LEU A 1 93 ? -7.224 14.702 12.159 1.00 93.19 93 LEU A N 1
ATOM 748 C CA . LEU A 1 93 ? -6.967 13.326 12.569 1.00 93.19 93 LEU A CA 1
ATOM 749 C C . LEU A 1 93 ? -7.105 13.235 14.093 1.00 93.19 93 LEU A C 1
ATOM 751 O O . LEU A 1 93 ? -6.615 14.118 14.797 1.00 93.19 93 LEU A O 1
ATOM 755 N N . ILE A 1 94 ? -7.768 12.195 14.603 1.00 91.69 94 ILE A N 1
ATOM 756 C CA . ILE A 1 94 ? -7.809 11.931 16.049 1.00 91.69 94 ILE A CA 1
ATOM 757 C C . ILE A 1 94 ? -6.380 11.669 16.523 1.00 91.69 94 ILE A C 1
ATOM 759 O O . ILE A 1 94 ? -5.687 10.850 15.926 1.00 91.69 94 ILE A O 1
ATOM 763 N N . ASP A 1 95 ? -5.965 12.324 17.602 1.00 90.38 95 ASP A N 1
ATOM 764 C CA . ASP A 1 95 ? -4.742 12.011 18.338 1.00 90.38 95 ASP A CA 1
ATOM 765 C C . ASP A 1 95 ? -5.102 11.136 19.554 1.00 90.38 95 ASP A C 1
ATOM 767 O O . ASP A 1 95 ? -5.543 11.679 20.562 1.00 90.38 95 ASP A O 1
ATOM 771 N N . PRO A 1 96 ? -4.918 9.803 19.517 1.00 85.44 96 PRO A N 1
ATOM 772 C CA . PRO A 1 96 ? -5.188 8.921 20.657 1.00 85.44 96 PRO A CA 1
ATOM 773 C C . PRO A 1 96 ? -4.507 9.287 21.985 1.00 85.44 96 PRO A C 1
ATOM 775 O O . PRO A 1 96 ? -4.929 8.787 23.025 1.00 85.44 96 PRO A O 1
ATOM 778 N N . THR A 1 97 ? -3.450 10.107 21.968 1.00 82.88 97 THR A N 1
ATOM 779 C CA . THR A 1 97 ? -2.714 10.511 23.176 1.00 82.88 97 THR A CA 1
ATOM 780 C C . THR A 1 97 ? -3.262 11.795 23.805 1.00 82.88 97 THR A C 1
ATOM 782 O O . THR A 1 97 ? -3.093 12.004 25.006 1.00 82.88 97 THR A O 1
ATOM 785 N N . SER A 1 98 ? -3.947 12.634 23.018 1.00 82.25 98 SER A N 1
ATOM 786 C CA . SER A 1 98 ? -4.484 13.933 23.459 1.00 82.25 98 SER A CA 1
ATOM 787 C C . SER A 1 98 ? -6.016 13.994 23.409 1.00 82.25 98 SER A C 1
ATOM 789 O O . SER A 1 98 ? -6.654 14.563 24.294 1.00 82.25 98 SER A O 1
ATOM 791 N N . ASP A 1 99 ? -6.616 13.417 22.370 1.00 83.69 99 ASP A N 1
ATOM 792 C CA . ASP A 1 99 ? -8.057 13.318 22.171 1.00 83.69 99 ASP A CA 1
ATOM 793 C C . ASP A 1 99 ? -8.616 12.063 22.852 1.00 83.69 99 ASP A C 1
ATOM 795 O O . ASP A 1 99 ? -7.934 11.061 23.051 1.00 83.69 99 ASP A O 1
ATOM 799 N N . ASN A 1 100 ? -9.913 12.080 23.157 1.00 80.56 100 ASN A N 1
ATOM 800 C CA . ASN A 1 100 ? -10.633 10.880 23.564 1.00 80.56 100 ASN A CA 1
ATOM 801 C C . ASN A 1 100 ? -11.267 10.216 22.324 1.00 80.56 100 ASN A C 1
ATOM 803 O O . ASN A 1 100 ? -12.277 10.727 21.845 1.00 80.56 100 ASN A O 1
ATOM 807 N N . PRO A 1 101 ? -10.789 9.058 21.824 1.00 85.50 101 PRO A N 1
ATOM 808 C CA . PRO A 1 101 ? -11.362 8.440 20.623 1.00 85.50 101 PRO A CA 1
ATOM 809 C C . PRO A 1 101 ? -12.861 8.137 20.750 1.00 85.50 101 PRO A C 1
ATOM 811 O O . PRO A 1 101 ? -13.606 8.249 19.776 1.00 85.50 101 PRO A O 1
ATOM 814 N N . SER A 1 102 ? -13.338 7.833 21.963 1.00 83.00 102 SER A N 1
ATOM 815 C CA . SER A 1 102 ? -14.755 7.549 22.217 1.00 83.00 102 SER A CA 1
ATOM 816 C C . SER A 1 102 ? -15.672 8.770 22.095 1.00 83.00 102 SER A C 1
ATOM 818 O O . SER A 1 102 ? -16.885 8.601 22.014 1.00 83.00 102 SER A O 1
ATOM 820 N N . SER A 1 103 ? -15.158 10.005 22.056 1.00 83.25 103 SER A N 1
ATOM 821 C CA . SER A 1 103 ? -15.975 11.187 21.726 1.00 83.25 103 SER A CA 1
ATOM 822 C C . SER A 1 103 ? -16.175 11.355 20.215 1.00 83.25 103 SER A C 1
ATOM 824 O O . SER A 1 103 ? -17.069 12.089 19.792 1.00 83.25 103 SER A O 1
ATOM 826 N N . HIS A 1 104 ? -15.393 10.639 19.404 1.00 87.50 104 HIS A N 1
ATOM 827 C CA . HIS A 1 104 ? -15.341 10.796 17.954 1.00 87.50 104 HIS A CA 1
ATOM 828 C C . HIS A 1 104 ? -15.814 9.564 17.185 1.00 87.50 104 HIS A C 1
ATOM 830 O O . HIS A 1 104 ? -16.329 9.718 16.079 1.00 87.50 104 HIS A O 1
ATOM 836 N N . LEU A 1 105 ? -15.668 8.366 17.753 1.00 90.62 105 LEU A N 1
ATOM 837 C CA . LEU A 1 105 ? -15.955 7.092 17.096 1.00 90.62 105 LEU A CA 1
ATOM 838 C C . LEU A 1 105 ? -17.022 6.290 17.854 1.00 90.62 105 LEU A C 1
ATOM 840 O O . LEU A 1 105 ? -17.159 6.402 19.071 1.00 90.62 105 LEU A O 1
ATOM 844 N N . ASN A 1 106 ? -17.765 5.481 17.105 1.00 89.38 106 ASN A N 1
ATOM 845 C CA . ASN A 1 106 ? -18.696 4.454 17.562 1.00 89.38 106 ASN A CA 1
ATOM 846 C C . ASN A 1 106 ? -18.392 3.156 16.817 1.00 89.38 106 ASN A C 1
ATOM 848 O O . ASN A 1 106 ? -18.040 3.194 15.639 1.00 89.38 106 ASN A O 1
ATOM 852 N N . TYR A 1 107 ? -18.625 2.016 17.454 1.00 92.12 107 TYR A N 1
ATOM 853 C CA . TYR A 1 107 ? -18.468 0.710 16.818 1.00 92.12 107 TYR A CA 1
ATOM 854 C C . TYR A 1 107 ? -19.775 -0.073 16.853 1.00 92.12 107 TYR A C 1
ATOM 856 O O . TYR A 1 107 ? -20.500 -0.028 17.848 1.00 92.12 107 TYR A O 1
ATOM 864 N N . LEU A 1 108 ? -20.095 -0.780 15.768 1.00 91.25 108 LEU A N 1
ATOM 865 C CA . LEU A 1 108 ? -21.179 -1.762 15.753 1.00 91.25 108 LEU A CA 1
ATOM 866 C C . LEU A 1 108 ? -20.677 -3.115 16.251 1.00 91.25 108 LEU A C 1
ATOM 868 O O . LEU A 1 108 ? -19.511 -3.463 16.073 1.00 91.25 108 LEU A O 1
ATOM 872 N N . SER A 1 109 ? -21.590 -3.914 16.797 1.00 92.31 109 SER A N 1
ATOM 873 C CA . SER A 1 109 ? -21.331 -5.310 17.170 1.00 92.31 109 SER A CA 1
ATOM 874 C C . SER A 1 109 ? -20.869 -6.187 16.000 1.00 92.31 109 SER A C 1
ATOM 876 O O . SER A 1 109 ? -20.225 -7.205 16.218 1.00 92.31 109 SER A O 1
ATOM 878 N N . SER A 1 110 ? -21.140 -5.771 14.763 1.00 88.56 110 SER A N 1
ATOM 879 C CA . SER A 1 110 ? -20.690 -6.423 13.533 1.00 88.56 110 SER A CA 1
ATOM 880 C C . SER A 1 110 ? -19.305 -5.982 13.034 1.00 88.56 110 SER A C 1
ATOM 882 O O . SER A 1 110 ? -18.883 -6.425 11.966 1.00 88.56 110 SER A O 1
ATOM 884 N N . GLY A 1 111 ? -18.592 -5.146 13.799 1.00 91.31 111 GLY A N 1
ATOM 885 C CA . GLY A 1 111 ? -17.195 -4.783 13.552 1.00 91.31 111 GLY A CA 1
ATOM 886 C C . GLY A 1 111 ? -16.972 -3.478 12.785 1.00 91.31 111 GLY A C 1
ATOM 887 O O . GLY A 1 111 ? -15.834 -3.035 12.669 1.00 91.31 111 GLY A O 1
ATOM 888 N N . GLU A 1 112 ? -18.001 -2.805 12.280 1.00 91.50 112 GLU A N 1
ATOM 889 C CA . GLU A 1 112 ? -17.850 -1.527 11.575 1.00 91.50 112 GLU A CA 1
ATOM 890 C C . GLU A 1 112 ? -17.616 -0.352 12.543 1.00 91.50 112 GLU A C 1
ATOM 892 O O . GLU A 1 112 ? -18.227 -0.261 13.608 1.00 91.50 112 GLU A O 1
ATOM 897 N N . CYS A 1 113 ? -16.742 0.575 12.151 1.00 92.81 113 CYS A N 1
ATOM 898 C CA . CYS A 1 113 ? -16.434 1.824 12.844 1.00 92.81 113 CYS A CA 1
ATOM 899 C C . CYS A 1 113 ? -17.148 3.001 12.172 1.00 92.81 113 CYS A C 1
ATOM 901 O O . CYS A 1 113 ? -17.086 3.173 10.955 1.00 92.81 113 CYS A O 1
ATOM 903 N N . PHE A 1 114 ? -17.782 3.854 12.967 1.00 88.31 114 PHE A N 1
ATOM 904 C CA . PHE A 1 114 ? -18.498 5.032 12.500 1.00 88.31 114 PHE A CA 1
ATOM 905 C C . PHE A 1 114 ? -18.045 6.285 13.231 1.00 88.31 114 PHE A C 1
ATOM 907 O O . PHE A 1 114 ? -17.829 6.248 14.442 1.00 88.31 114 PHE A O 1
ATOM 914 N N . PRO A 1 115 ? -17.996 7.432 12.541 1.00 90.12 115 PRO A N 1
ATOM 915 C CA . PRO A 1 115 ? -17.864 8.703 13.224 1.00 90.12 115 PRO A CA 1
ATOM 916 C C . PRO A 1 115 ? -19.142 9.030 14.009 1.00 90.12 115 PRO A C 1
ATOM 918 O O . PRO A 1 115 ? -20.263 8.798 13.544 1.00 90.12 115 PRO A O 1
ATOM 921 N N . LYS A 1 116 ? -18.988 9.613 15.199 1.00 85.94 116 LYS A N 1
ATOM 922 C CA . LYS A 1 116 ? -20.095 10.221 15.945 1.00 85.94 116 LYS A CA 1
ATOM 923 C C . LYS A 1 116 ? -20.649 11.430 15.189 1.00 85.94 116 LYS A C 1
ATOM 925 O O . LYS A 1 116 ? -19.936 12.102 14.441 1.00 85.94 116 LYS A O 1
ATOM 930 N N . GLN A 1 117 ? -21.936 11.715 15.400 1.00 79.69 117 GLN A N 1
ATOM 931 C CA . GLN A 1 117 ? -22.600 12.871 14.794 1.00 79.69 117 GLN A CA 1
ATOM 932 C C . GLN A 1 117 ? -21.825 14.156 15.130 1.00 79.69 117 GLN A C 1
ATOM 934 O O . GLN A 1 117 ? -21.411 14.350 16.269 1.00 79.69 117 GLN A O 1
ATOM 939 N N . HIS A 1 118 ? -21.606 15.003 14.121 1.00 82.69 118 HIS A N 1
ATOM 940 C CA . HIS A 1 118 ? -20.835 16.255 14.201 1.00 82.69 118 HIS A CA 1
ATOM 941 C C . HIS A 1 118 ? -19.325 16.123 14.466 1.00 82.69 118 HIS A C 1
ATOM 943 O O . HIS A 1 118 ? -18.646 17.140 14.591 1.00 82.69 118 HIS A O 1
ATOM 949 N N . SER A 1 119 ? -18.755 14.912 14.484 1.00 89.88 119 SER A N 1
ATOM 950 C CA . SER A 1 119 ? -17.304 14.759 14.599 1.00 89.88 119 SER A CA 1
ATOM 951 C C . SER A 1 119 ? -16.614 14.789 13.232 1.00 89.88 119 SER A C 1
ATOM 953 O O . SER A 1 119 ? -16.467 13.760 12.571 1.00 89.88 119 SER A O 1
ATOM 955 N N . SER A 1 120 ? -16.128 15.969 12.833 1.00 89.12 120 SER A N 1
ATOM 956 C CA . SER A 1 120 ? -15.244 16.114 11.665 1.00 89.12 120 SER A CA 1
ATOM 957 C C . SER A 1 120 ? -13.961 15.294 11.831 1.00 89.12 120 SER A C 1
ATOM 959 O O . SER A 1 120 ? -13.598 14.563 10.912 1.00 89.12 120 SER A O 1
ATOM 961 N N . LYS A 1 121 ? -13.346 15.317 13.028 1.00 91.81 121 LYS A N 1
ATOM 962 C CA . LYS A 1 121 ? -12.173 14.486 13.358 1.00 91.81 121 LYS A CA 1
ATOM 963 C C . LYS A 1 121 ? -12.423 12.992 13.139 1.00 91.81 121 LYS A C 1
ATOM 965 O O . LYS A 1 121 ? -11.645 12.311 12.472 1.00 91.81 121 LYS A O 1
ATOM 970 N N . GLY A 1 122 ? -13.528 12.476 13.684 1.00 90.38 122 GLY A N 1
ATOM 971 C CA . GLY A 1 122 ? -13.911 11.074 13.533 1.00 90.38 122 GLY A CA 1
ATOM 972 C C . GLY A 1 122 ? -14.120 10.695 12.075 1.00 90.38 122 GLY A C 1
ATOM 973 O O . GLY A 1 122 ? -13.611 9.670 11.632 1.00 90.38 122 GLY A O 1
ATOM 974 N N . ARG A 1 123 ? -14.814 11.547 11.310 1.00 90.75 123 ARG A N 1
ATOM 975 C CA . ARG A 1 123 ? -15.086 11.291 9.893 1.00 90.75 123 ARG A CA 1
ATOM 976 C C . ARG A 1 123 ? -13.797 11.210 9.082 1.00 90.75 123 ARG A C 1
ATOM 978 O O . ARG A 1 123 ? -13.568 10.202 8.421 1.00 90.75 123 ARG A O 1
ATOM 985 N N . THR A 1 124 ? -12.941 12.221 9.201 1.00 89.81 124 THR A N 1
ATOM 986 C CA . THR A 1 124 ? -11.647 12.259 8.514 1.00 89.81 124 THR A CA 1
ATOM 987 C C . THR A 1 124 ? -10.776 11.072 8.914 1.00 89.81 124 THR A C 1
ATOM 989 O O . THR A 1 124 ? -10.146 10.474 8.053 1.00 89.81 124 THR A O 1
ATOM 992 N N . THR A 1 125 ? -10.770 10.674 10.190 1.00 93.50 125 THR A N 1
ATOM 993 C CA . THR A 1 125 ? -9.974 9.528 10.664 1.00 93.50 125 THR A CA 1
ATOM 994 C C . THR A 1 125 ? -10.461 8.201 10.079 1.00 93.50 125 THR A C 1
ATOM 996 O O . THR A 1 125 ? -9.644 7.415 9.601 1.00 93.50 125 THR A O 1
ATOM 999 N N . VAL A 1 126 ? -11.777 7.950 10.078 1.00 90.69 126 VAL A N 1
ATOM 1000 C CA . VAL A 1 126 ? -12.366 6.720 9.518 1.00 90.69 126 VAL A CA 1
ATOM 1001 C C . VAL A 1 126 ? -12.118 6.622 8.014 1.00 90.69 126 VAL A C 1
ATOM 1003 O O . VAL A 1 126 ? -11.724 5.557 7.541 1.00 90.69 126 VAL A O 1
ATOM 1006 N N . GLU A 1 127 ? -12.324 7.721 7.282 1.00 86.75 127 GLU A N 1
ATOM 1007 C CA . GLU A 1 127 ? -12.150 7.783 5.827 1.00 86.75 127 GLU A CA 1
ATOM 1008 C C . GLU A 1 127 ? -10.667 7.699 5.428 1.00 86.75 127 GLU A C 1
ATOM 1010 O O . GLU A 1 127 ? -10.309 6.889 4.575 1.00 86.75 127 GLU A O 1
ATOM 1015 N N . LEU A 1 128 ? -9.788 8.482 6.066 1.00 87.31 128 LEU A N 1
ATOM 1016 C CA . LEU A 1 128 ? -8.365 8.540 5.715 1.00 87.31 128 LEU A CA 1
ATOM 1017 C C . LEU A 1 128 ? -7.634 7.233 6.029 1.00 87.31 128 LEU A C 1
ATOM 1019 O O . LEU A 1 128 ? -6.800 6.786 5.247 1.00 87.31 128 LEU A O 1
ATOM 1023 N N . LEU A 1 129 ? -7.925 6.625 7.181 1.00 90.19 129 LEU A N 1
ATOM 1024 C CA . LEU A 1 129 ? -7.264 5.390 7.606 1.00 90.19 129 LEU A CA 1
ATOM 1025 C C . LEU A 1 129 ? -7.978 4.132 7.116 1.00 90.19 129 LEU A C 1
ATOM 1027 O O . LEU A 1 129 ? -7.526 3.032 7.432 1.00 90.19 129 LEU A O 1
ATOM 1031 N N . ASP A 1 130 ? -9.080 4.271 6.379 1.00 88.69 130 ASP A N 1
ATOM 1032 C CA . ASP A 1 130 ? -9.891 3.160 5.882 1.00 88.69 130 ASP A CA 1
ATOM 1033 C C . ASP A 1 130 ? -10.214 2.150 7.002 1.00 88.69 130 ASP A C 1
ATOM 1035 O O . ASP A 1 130 ? -9.874 0.967 6.931 1.00 88.69 130 ASP A O 1
ATOM 1039 N N . LEU A 1 131 ? -10.772 2.629 8.124 1.00 92.31 131 LEU A N 1
ATOM 1040 C CA . LEU A 1 131 ? -10.996 1.814 9.338 1.00 92.31 131 LEU A CA 1
ATOM 1041 C C . LEU A 1 131 ? -12.081 0.731 9.179 1.00 92.31 131 LEU A C 1
ATOM 1043 O O . LEU A 1 131 ? -12.288 -0.062 10.106 1.00 92.31 131 LEU A O 1
ATOM 1047 N N . ASN A 1 132 ? -12.742 0.704 8.019 1.00 89.31 132 ASN A N 1
ATOM 1048 C CA . ASN A 1 132 ? -13.770 -0.252 7.610 1.00 89.31 132 ASN A CA 1
ATOM 1049 C C . ASN A 1 132 ? -13.305 -1.148 6.451 1.00 89.31 132 ASN A C 1
ATOM 1051 O O . ASN A 1 132 ? -14.109 -1.600 5.637 1.00 89.31 132 ASN A O 1
ATOM 1055 N N . ASP A 1 133 ? -12.004 -1.425 6.388 1.00 86.38 133 ASP A N 1
ATOM 1056 C CA . ASP A 1 133 ? -11.473 -2.504 5.561 1.00 86.38 133 ASP A CA 1
ATOM 1057 C C . ASP A 1 133 ? -12.081 -3.864 5.958 1.00 86.38 133 ASP A C 1
ATOM 1059 O O . ASP A 1 133 ? -12.398 -4.107 7.125 1.00 86.38 133 ASP A O 1
ATOM 1063 N N . ARG A 1 134 ? -12.252 -4.763 4.980 1.00 84.06 134 ARG A N 1
ATOM 1064 C CA . ARG A 1 134 ? -12.935 -6.051 5.178 1.00 84.06 134 ARG A CA 1
ATOM 1065 C C . ARG A 1 134 ? -12.255 -6.944 6.213 1.00 84.06 134 ARG A C 1
ATOM 1067 O O . ARG A 1 134 ? -12.965 -7.592 6.978 1.00 84.06 134 ARG A O 1
ATOM 1074 N N . GLU A 1 135 ? -10.924 -6.984 6.229 1.00 87.75 135 GLU A N 1
ATOM 1075 C CA . GLU A 1 135 ? -10.165 -7.781 7.198 1.00 87.75 135 GLU A CA 1
ATOM 1076 C C . GLU A 1 135 ? -10.359 -7.197 8.602 1.00 87.75 135 GLU A C 1
ATOM 1078 O O . GLU A 1 135 ? -10.717 -7.917 9.529 1.00 87.75 135 GLU A O 1
ATOM 1083 N N . LEU A 1 136 ? -10.248 -5.869 8.740 1.00 91.88 136 LEU A N 1
ATOM 1084 C CA . LEU A 1 136 ? -10.447 -5.189 10.022 1.00 91.88 136 LEU A CA 1
ATOM 1085 C C . LEU A 1 136 ? -11.855 -5.351 10.584 1.00 91.88 136 LEU A C 1
ATOM 1087 O O . LEU A 1 136 ? -11.999 -5.519 11.791 1.00 91.88 136 LEU A O 1
ATOM 1091 N N . ILE A 1 137 ? -12.888 -5.264 9.743 1.00 91.25 137 ILE A N 1
ATOM 1092 C CA . ILE A 1 137 ? -14.267 -5.487 10.189 1.00 91.25 137 ILE A CA 1
ATOM 1093 C C . ILE A 1 137 ? -14.393 -6.902 10.745 1.00 91.25 137 ILE A C 1
ATOM 1095 O O . ILE A 1 137 ? -14.982 -7.078 11.806 1.00 91.25 137 ILE A O 1
ATOM 1099 N N . HIS A 1 138 ? -13.829 -7.896 10.056 1.00 90.25 138 HIS A N 1
ATOM 1100 C CA . HIS A 1 138 ? -13.912 -9.287 10.481 1.00 90.25 138 HIS A CA 1
ATOM 1101 C C . HIS A 1 138 ? -13.176 -9.539 11.803 1.00 90.25 138 HIS A C 1
ATOM 1103 O O . HIS A 1 138 ? -13.795 -10.021 12.747 1.00 90.25 138 HIS A O 1
ATOM 1109 N N . GLU A 1 139 ? -11.905 -9.138 11.904 1.00 93.00 139 GLU A N 1
ATOM 1110 C CA . GLU A 1 139 ? -11.106 -9.299 13.128 1.00 93.00 139 GLU A CA 1
ATOM 1111 C C . GLU A 1 139 ? -11.733 -8.554 14.319 1.00 93.00 139 GLU A C 1
ATOM 1113 O O . GLU A 1 139 ? -11.793 -9.066 15.439 1.00 93.00 139 GLU A O 1
ATOM 1118 N N . ARG A 1 140 ? -12.253 -7.342 14.081 1.00 95.38 140 ARG A N 1
ATOM 1119 C CA . ARG A 1 140 ? -12.928 -6.551 15.114 1.00 95.38 140 ARG A CA 1
ATOM 1120 C C . ARG A 1 140 ? -14.250 -7.187 15.536 1.00 95.38 140 ARG A C 1
ATOM 1122 O O . ARG A 1 140 ? -14.550 -7.193 16.726 1.00 95.38 140 ARG A O 1
ATOM 1129 N N . ALA A 1 141 ? -15.035 -7.708 14.592 1.00 94.25 141 ALA A N 1
ATOM 1130 C CA . ALA A 1 141 ? -16.286 -8.402 14.886 1.00 94.25 141 ALA A CA 1
ATOM 1131 C C . ALA A 1 141 ? -16.042 -9.640 15.753 1.00 94.25 141 ALA A C 1
ATOM 1133 O O . ALA A 1 141 ? -16.738 -9.820 16.746 1.00 94.25 141 ALA A O 1
ATOM 1134 N N . GLU A 1 142 ? -15.020 -10.435 15.431 1.00 95.25 142 GLU A N 1
ATOM 1135 C CA . GLU A 1 142 ? -14.633 -11.608 16.217 1.00 95.25 142 GLU A CA 1
ATOM 1136 C C . GLU A 1 142 ? -14.228 -11.216 17.648 1.00 95.25 142 GLU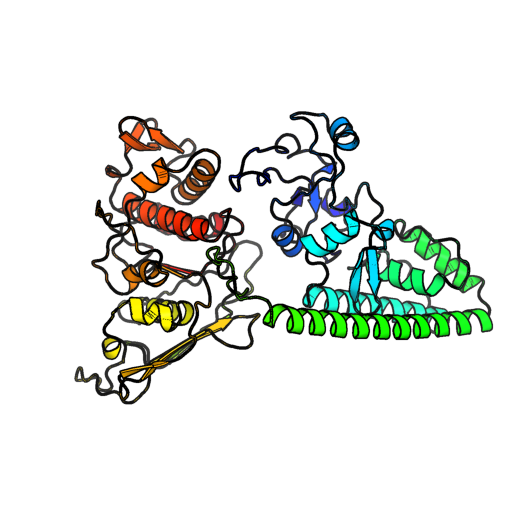 A C 1
ATOM 1138 O O . GLU A 1 142 ? -14.703 -11.801 18.623 1.00 95.25 142 GLU A O 1
ATOM 1143 N N . ALA A 1 143 ? -13.410 -10.170 17.802 1.00 94.69 143 ALA A N 1
ATOM 1144 C CA . ALA A 1 143 ? -13.022 -9.663 19.118 1.00 94.69 143 ALA A CA 1
ATOM 1145 C C . ALA A 1 143 ? -14.226 -9.158 19.936 1.00 94.69 143 ALA A C 1
ATOM 1147 O O . ALA A 1 143 ? -14.330 -9.443 21.134 1.00 94.69 143 ALA A O 1
ATOM 1148 N N . ILE A 1 144 ? -15.156 -8.441 19.297 1.00 94.94 144 ILE A N 1
ATOM 1149 C CA . ILE A 1 144 ? -16.378 -7.945 19.939 1.00 94.94 144 ILE A CA 1
ATOM 1150 C C . ILE A 1 144 ? -17.303 -9.101 20.327 1.00 94.94 144 ILE A C 1
ATOM 1152 O O . ILE A 1 144 ? -17.838 -9.105 21.434 1.00 94.94 144 ILE A O 1
ATOM 1156 N N . GLU A 1 145 ? -17.495 -10.082 19.448 1.00 94.25 145 GLU A N 1
ATOM 1157 C CA . GLU A 1 145 ? -18.334 -11.250 19.714 1.00 94.25 145 GLU A CA 1
ATOM 1158 C C . GLU A 1 145 ? -17.798 -12.045 20.906 1.00 94.25 145 GLU A C 1
ATOM 1160 O O . GLU A 1 145 ? -18.549 -12.335 21.839 1.00 94.25 145 GLU A O 1
ATOM 1165 N N . ASN A 1 146 ? -16.485 -12.283 20.950 1.00 94.00 146 ASN A N 1
ATOM 1166 C CA . ASN A 1 146 ? -15.823 -12.909 22.093 1.00 94.00 146 ASN A CA 1
ATOM 1167 C C . ASN A 1 146 ? -16.035 -12.111 23.391 1.00 94.00 146 ASN A C 1
ATOM 1169 O O . ASN A 1 146 ? -16.367 -12.689 24.429 1.00 94.00 146 ASN A O 1
ATOM 1173 N N . ALA A 1 147 ? -15.916 -10.780 23.346 1.00 93.56 147 ALA A N 1
ATOM 1174 C CA . ALA A 1 147 ? -16.175 -9.931 24.509 1.00 93.56 147 ALA A CA 1
ATOM 1175 C C . ALA A 1 147 ? -17.641 -9.999 24.976 1.00 93.56 147 ALA A C 1
ATOM 1177 O O . ALA A 1 147 ? -17.904 -10.090 26.177 1.00 93.56 147 ALA A O 1
ATOM 1178 N N . ILE A 1 148 ? -18.599 -9.998 24.043 1.00 92.75 148 ILE A N 1
ATOM 1179 C CA . ILE A 1 148 ? -20.030 -10.145 24.341 1.00 92.75 148 ILE A CA 1
ATOM 1180 C C . ILE A 1 148 ? -20.318 -11.518 24.960 1.00 92.75 148 ILE A C 1
ATOM 1182 O O . ILE A 1 148 ? -21.091 -11.596 25.913 1.00 92.75 148 ILE A O 1
ATOM 1186 N N . LEU A 1 149 ? -19.698 -12.591 24.460 1.00 92.56 149 LEU A N 1
ATOM 1187 C CA . LEU A 1 149 ? -19.868 -13.946 24.994 1.00 92.56 149 LEU A CA 1
ATOM 1188 C C . LEU A 1 149 ? -19.397 -14.049 26.448 1.00 92.56 149 LEU A C 1
ATOM 1190 O O . LEU A 1 149 ? -20.126 -14.578 27.290 1.00 92.56 149 LEU A O 1
ATOM 1194 N N . VAL A 1 150 ? -18.218 -13.502 26.760 1.00 92.69 150 VAL A N 1
ATOM 1195 C CA . VAL A 1 150 ? -17.696 -13.451 28.136 1.00 92.69 150 VAL A CA 1
ATOM 1196 C C . VAL A 1 150 ? -18.617 -12.620 29.032 1.00 92.69 150 VAL A C 1
ATOM 1198 O O . VAL A 1 150 ? -18.986 -13.067 30.118 1.00 92.69 150 VAL A O 1
ATOM 1201 N N . TRP A 1 151 ? -19.054 -11.450 28.559 1.00 91.31 151 TRP A N 1
ATOM 1202 C CA . TRP A 1 151 ? -19.966 -10.576 29.299 1.00 91.31 151 TRP A CA 1
ATOM 1203 C C . TRP A 1 151 ? -21.313 -11.248 29.594 1.00 91.31 151 TRP A C 1
ATOM 1205 O O . TRP A 1 151 ? -21.769 -11.254 30.737 1.00 91.31 151 TRP A O 1
ATOM 1215 N N . ARG A 1 152 ? -21.918 -11.902 28.596 1.00 90.81 152 ARG A N 1
ATOM 1216 C CA . ARG A 1 152 ? -23.165 -12.662 28.752 1.00 90.81 152 ARG A CA 1
ATOM 1217 C C . ARG A 1 152 ? -22.994 -13.831 29.725 1.00 90.81 152 ARG A C 1
ATOM 1219 O O . ARG A 1 152 ? -23.856 -14.053 30.570 1.00 90.81 152 ARG A O 1
ATOM 1226 N N . GLY A 1 153 ? -21.874 -14.552 29.649 1.00 90.44 153 GLY A N 1
ATOM 1227 C CA . GLY A 1 153 ? -21.540 -15.619 30.597 1.00 90.44 153 GLY A CA 1
ATOM 1228 C C . GLY A 1 153 ? -21.481 -15.135 32.050 1.00 90.44 153 GLY A C 1
ATOM 1229 O O . GLY A 1 153 ? -21.975 -15.831 32.938 1.00 90.44 153 GLY A O 1
ATOM 1230 N N . ALA A 1 154 ? -20.945 -13.933 32.275 1.00 90.69 154 ALA A N 1
ATOM 1231 C CA . ALA A 1 154 ? -20.886 -13.309 33.594 1.00 90.69 154 ALA A CA 1
ATOM 1232 C C . ALA A 1 154 ? -22.256 -12.827 34.096 1.00 90.69 154 ALA A C 1
ATOM 1234 O O . ALA A 1 154 ? -22.602 -13.067 35.253 1.00 90.69 154 ALA A O 1
ATOM 1235 N N . ILE A 1 155 ? -23.070 -12.216 33.226 1.00 88.75 155 ILE A N 1
ATOM 1236 C CA . ILE A 1 155 ? -24.450 -11.815 33.552 1.00 88.75 155 ILE A CA 1
ATOM 1237 C C . ILE A 1 155 ? -25.278 -13.029 33.989 1.00 88.75 155 ILE A C 1
ATOM 1239 O O . ILE A 1 155 ? -25.953 -12.996 35.017 1.00 88.75 155 ILE A O 1
ATOM 1243 N N . GLU A 1 156 ? -25.192 -14.128 33.241 1.00 88.56 156 GLU A N 1
ATOM 1244 C CA . GLU A 1 156 ? -25.941 -15.358 33.517 1.00 88.56 156 GLU A CA 1
ATOM 1245 C C . GLU A 1 156 ? -25.392 -16.151 34.718 1.00 88.56 156 GLU A C 1
ATOM 1247 O O . GLU A 1 156 ? -25.978 -17.157 35.111 1.00 88.56 156 GLU A O 1
ATOM 1252 N N . GLY A 1 157 ? -24.273 -15.719 35.312 1.00 84.19 157 GLY A N 1
ATOM 1253 C CA . GLY A 1 157 ? -23.631 -16.405 36.434 1.00 84.19 157 GLY A CA 1
ATOM 1254 C C . GLY A 1 157 ? -22.989 -17.744 36.064 1.00 84.19 157 GLY A C 1
ATOM 1255 O O . GLY A 1 157 ? -22.735 -18.554 36.951 1.00 84.19 157 GLY A O 1
ATOM 1256 N N . ARG A 1 158 ? -22.733 -17.994 34.771 1.00 85.56 158 ARG A N 1
ATOM 1257 C CA . ARG A 1 158 ? -22.057 -19.213 34.299 1.00 85.56 158 ARG A CA 1
ATOM 1258 C C . ARG A 1 158 ? -20.559 -19.180 34.585 1.00 85.56 158 ARG A C 1
ATOM 1260 O O . ARG A 1 158 ? -20.004 -20.205 34.959 1.00 85.56 158 ARG A O 1
ATOM 1267 N N . ASN A 1 159 ? -19.936 -18.014 34.411 1.00 87.06 159 ASN A N 1
ATOM 1268 C CA . ASN A 1 159 ? -18.501 -17.794 34.589 1.00 87.06 159 ASN A CA 1
ATOM 1269 C C . ASN A 1 159 ? -18.255 -16.494 35.362 1.00 87.06 159 ASN A C 1
ATOM 1271 O O . ASN A 1 159 ? -19.022 -15.542 35.232 1.00 87.06 159 ASN A O 1
ATOM 1275 N N . GLU A 1 160 ? -17.158 -16.423 36.112 1.00 87.00 160 GLU A N 1
ATOM 1276 C CA . GLU A 1 160 ? -16.665 -15.148 36.635 1.00 87.00 160 GLU A CA 1
ATOM 1277 C C . GLU A 1 160 ? -16.025 -14.315 35.518 1.00 87.00 160 GLU A C 1
ATOM 1279 O O . GLU A 1 160 ? -15.525 -14.843 34.521 1.00 87.00 160 GLU A O 1
ATOM 1284 N N . LEU A 1 161 ? -16.067 -12.993 35.674 1.00 89.00 161 LEU A N 1
ATOM 1285 C CA . LEU A 1 161 ? -15.514 -12.067 34.697 1.00 89.00 161 LEU A CA 1
ATOM 1286 C C . LEU A 1 161 ? -13.987 -11.955 34.898 1.00 89.00 161 LEU A C 1
ATOM 1288 O O . LEU A 1 161 ? -13.578 -11.593 36.004 1.00 89.00 161 LEU A O 1
ATOM 1292 N N . PRO A 1 162 ? -13.149 -12.234 33.877 1.00 89.12 162 PRO A N 1
ATOM 1293 C CA . PRO A 1 162 ? -11.691 -12.240 34.030 1.00 89.12 162 PRO A CA 1
ATOM 1294 C C . PRO A 1 162 ? -11.121 -10.911 34.547 1.00 89.12 162 PRO A C 1
ATOM 1296 O O . PRO A 1 162 ? -11.618 -9.836 34.201 1.00 89.12 162 PRO A O 1
ATOM 1299 N N . GLU A 1 163 ? -10.040 -10.971 35.334 1.00 85.31 163 GLU A N 1
ATOM 1300 C CA . GLU A 1 163 ? -9.371 -9.777 35.884 1.00 85.31 163 GLU A CA 1
ATOM 1301 C C . GLU A 1 163 ? -8.743 -8.880 34.805 1.00 85.31 163 GLU A C 1
ATOM 1303 O O . GLU A 1 163 ? -8.576 -7.676 35.004 1.00 85.31 163 GLU A O 1
ATOM 1308 N N . ASP A 1 164 ? -8.410 -9.450 33.651 1.00 84.75 164 ASP A N 1
ATOM 1309 C CA . ASP A 1 164 ? -7.822 -8.776 32.495 1.00 84.75 164 ASP A CA 1
ATOM 1310 C C . ASP A 1 164 ? -8.844 -8.463 31.388 1.00 84.75 164 ASP A C 1
ATOM 1312 O O . ASP A 1 164 ? -8.471 -7.992 30.306 1.00 84.75 164 ASP A O 1
ATOM 1316 N N . PHE A 1 165 ? -10.141 -8.668 31.650 1.00 87.88 165 PHE A N 1
ATOM 1317 C CA . PHE A 1 165 ? -11.202 -8.475 30.666 1.00 87.88 165 PHE A CA 1
ATOM 1318 C C . PHE A 1 165 ? -11.192 -7.051 30.089 1.00 87.88 165 PHE A C 1
ATOM 1320 O O . PHE A 1 165 ? -11.297 -6.058 30.812 1.00 87.88 165 PHE A O 1
ATOM 1327 N N . LEU A 1 166 ? -11.064 -6.951 28.759 1.00 85.44 166 LEU A N 1
ATOM 1328 C CA . LEU A 1 166 ? -10.914 -5.700 27.995 1.00 85.44 166 LEU A CA 1
ATOM 1329 C C . LEU A 1 166 ? -9.670 -4.864 28.346 1.00 85.44 166 LEU A C 1
ATOM 1331 O O . LEU A 1 166 ? -9.568 -3.721 27.887 1.00 85.44 166 LEU A O 1
ATOM 1335 N N . LEU A 1 167 ? -8.738 -5.372 29.157 1.00 82.25 167 LEU A N 1
ATOM 1336 C CA . LEU A 1 167 ? -7.459 -4.718 29.459 1.00 82.25 167 LEU A CA 1
ATOM 1337 C C . LEU A 1 167 ? -6.370 -5.152 28.474 1.00 82.25 167 LEU A C 1
ATOM 1339 O O . LEU A 1 167 ? -5.555 -4.329 28.055 1.00 82.25 167 LEU A O 1
ATOM 1343 N N . MET A 1 168 ? -6.407 -6.417 28.063 1.00 80.00 168 MET A N 1
ATOM 1344 C CA . MET A 1 168 ? -5.472 -7.032 27.121 1.00 80.00 168 MET A CA 1
ATOM 1345 C C . MET A 1 168 ? -6.168 -7.384 25.796 1.00 80.00 168 MET A C 1
ATOM 1347 O O . MET A 1 168 ? -7.397 -7.382 25.705 1.00 80.00 168 MET A O 1
ATOM 1351 N N . GLY A 1 169 ? -5.371 -7.682 24.768 1.00 84.38 169 GLY A N 1
ATOM 1352 C CA . GLY A 1 169 ? -5.850 -8.084 23.443 1.00 84.38 169 GLY A CA 1
ATOM 1353 C C . GLY A 1 169 ? -6.074 -6.924 22.467 1.00 84.38 169 GLY A C 1
ATOM 1354 O O . GLY A 1 169 ? -5.901 -5.755 22.809 1.00 84.38 169 GLY A O 1
ATOM 1355 N N . SER A 1 170 ? -6.446 -7.268 21.233 1.00 90.88 170 SER A N 1
ATOM 1356 C CA . SER A 1 170 ? -6.709 -6.308 20.154 1.00 90.88 170 SER A CA 1
ATOM 1357 C C . SER A 1 170 ? -8.129 -5.736 20.218 1.00 90.88 170 SER A C 1
ATOM 1359 O O . SER A 1 170 ? -9.030 -6.344 20.791 1.00 90.88 170 SER A O 1
ATOM 1361 N N . PHE A 1 171 ? -8.333 -4.562 19.613 1.00 93.00 171 PHE A N 1
ATOM 1362 C CA . PHE A 1 171 ? -9.650 -3.910 19.474 1.00 93.00 171 PHE A CA 1
ATOM 1363 C C . PHE A 1 171 ? -10.370 -3.563 20.794 1.00 93.00 171 PHE A C 1
ATOM 1365 O O . PHE A 1 171 ? -11.601 -3.513 20.864 1.00 93.00 171 PHE A O 1
ATOM 1372 N N . ARG A 1 172 ? -9.607 -3.293 21.858 1.00 89.75 172 ARG A N 1
ATOM 1373 C CA . ARG A 1 172 ? -10.104 -2.992 23.213 1.00 89.75 172 ARG A CA 1
ATOM 1374 C C . ARG A 1 172 ? -11.081 -1.820 23.252 1.00 89.75 172 ARG A C 1
ATOM 1376 O O . ARG A 1 172 ? -12.089 -1.897 23.952 1.00 89.75 172 ARG A O 1
ATOM 1383 N N . GLY A 1 173 ? -10.798 -0.738 22.534 1.00 87.19 173 GLY A N 1
ATOM 1384 C CA . GLY A 1 173 ? -11.661 0.436 22.448 1.00 87.19 173 GLY A CA 1
ATOM 1385 C C . GLY A 1 173 ? -12.994 0.109 21.782 1.00 87.19 173 GLY A C 1
ATOM 1386 O O . GLY A 1 173 ? -14.041 0.519 22.285 1.00 87.19 173 GLY A O 1
ATOM 1387 N N . ALA A 1 174 ? -12.971 -0.706 20.724 1.00 91.50 174 ALA A N 1
ATOM 1388 C CA . ALA A 1 174 ? -14.184 -1.172 20.056 1.00 91.50 174 ALA A CA 1
ATOM 1389 C C . ALA A 1 174 ? -15.033 -2.076 20.960 1.00 91.50 174 ALA A C 1
ATOM 1391 O O . ALA A 1 174 ? -16.233 -1.841 21.113 1.00 91.50 174 ALA A O 1
ATOM 1392 N N . CYS A 1 175 ? -14.410 -3.053 21.625 1.00 92.50 175 CYS A N 1
ATOM 1393 C CA . CYS A 1 175 ? -15.100 -3.935 22.564 1.00 92.50 175 CYS A CA 1
ATOM 1394 C C . CYS A 1 175 ? -15.720 -3.146 23.728 1.00 92.50 175 CYS A C 1
ATOM 1396 O O . CYS A 1 175 ? -16.886 -3.352 24.065 1.00 92.50 175 CYS A O 1
ATOM 1398 N N . ARG A 1 176 ? -14.984 -2.191 24.314 1.00 89.12 176 ARG A N 1
ATOM 1399 C CA . ARG A 1 176 ? -15.508 -1.332 25.388 1.00 89.12 176 ARG A CA 1
ATOM 1400 C C . ARG A 1 176 ? -16.647 -0.433 24.914 1.00 89.12 176 ARG A C 1
ATOM 1402 O O . ARG A 1 176 ? -17.595 -0.259 25.671 1.00 89.12 176 ARG A O 1
ATOM 1409 N N . ASP A 1 177 ? -16.590 0.130 23.704 1.00 88.25 177 ASP A N 1
ATOM 1410 C CA . ASP A 1 177 ? -17.691 0.956 23.189 1.00 88.25 177 ASP A CA 1
ATOM 1411 C C . ASP A 1 177 ? -18.968 0.135 22.988 1.00 88.25 177 ASP A C 1
ATOM 1413 O O . ASP A 1 177 ? -20.032 0.552 23.444 1.00 88.25 177 ASP A O 1
ATOM 1417 N N . VAL A 1 178 ? -18.873 -1.060 22.398 1.00 90.00 178 VAL A N 1
ATOM 1418 C CA . VAL A 1 178 ? -20.040 -1.938 22.212 1.00 90.00 178 VAL A CA 1
ATOM 1419 C C . VAL A 1 178 ? -20.636 -2.367 23.554 1.00 90.00 178 VAL A C 1
ATOM 1421 O O . VAL A 1 178 ? -21.851 -2.281 23.742 1.00 90.00 178 VAL A O 1
ATOM 1424 N N . LEU A 1 179 ? -19.799 -2.757 24.520 1.00 88.94 179 LEU A N 1
ATOM 1425 C CA . LEU A 1 179 ? -20.276 -3.118 25.855 1.00 88.94 179 LEU A CA 1
ATOM 1426 C C . LEU A 1 179 ? -20.869 -1.913 26.589 1.00 88.94 179 LEU A C 1
ATOM 1428 O O . LEU A 1 179 ? -21.943 -2.033 27.171 1.00 88.94 179 LEU A O 1
ATOM 1432 N N . ARG A 1 180 ? -20.247 -0.732 26.514 1.00 84.94 180 ARG A N 1
ATOM 1433 C CA . ARG A 1 180 ? -20.812 0.506 27.073 1.00 84.94 180 ARG A CA 1
ATOM 1434 C C . ARG A 1 180 ? -22.193 0.794 26.490 1.00 84.94 180 ARG A C 1
ATOM 1436 O O . ARG A 1 180 ? -23.113 1.070 27.245 1.00 84.94 180 ARG A O 1
ATOM 1443 N N . ARG A 1 181 ? -22.362 0.678 25.171 1.00 84.75 181 ARG A N 1
ATOM 1444 C CA . ARG A 1 181 ? -23.655 0.887 24.502 1.00 84.75 181 ARG A CA 1
ATOM 1445 C C . ARG A 1 181 ? -24.731 -0.095 24.975 1.00 84.75 181 ARG A C 1
ATOM 1447 O O . ARG A 1 181 ? -25.894 0.281 25.009 1.00 84.75 181 ARG A O 1
ATOM 1454 N N . SER A 1 182 ? -24.360 -1.318 25.365 1.00 82.69 182 SER A N 1
ATOM 1455 C CA . SER A 1 182 ? -25.301 -2.275 25.978 1.00 82.69 182 SER A CA 1
ATOM 1456 C C . SER A 1 182 ? -25.727 -1.881 27.399 1.00 82.69 182 SER A C 1
ATOM 1458 O O . SER A 1 182 ? -26.729 -2.373 27.908 1.00 82.69 182 SER A O 1
ATOM 1460 N N . LEU A 1 183 ? -24.971 -0.980 28.032 1.00 77.94 183 LEU A N 1
ATOM 1461 C CA . LEU A 1 183 ? -25.180 -0.501 29.395 1.00 77.94 183 LEU A CA 1
ATOM 1462 C C . LEU A 1 183 ? -25.821 0.894 29.461 1.00 77.94 183 LEU A C 1
ATOM 1464 O O . LEU A 1 183 ? -26.208 1.317 30.551 1.00 77.94 183 LEU A O 1
ATOM 1468 N N . ASP A 1 184 ? -25.937 1.604 28.332 1.00 72.25 184 ASP A N 1
ATOM 1469 C CA . ASP A 1 184 ? -26.458 2.979 28.278 1.00 72.25 184 ASP A CA 1
ATOM 1470 C C . ASP A 1 184 ? -27.903 3.062 28.837 1.00 72.25 184 ASP A C 1
ATOM 1472 O O . ASP A 1 184 ? -28.236 4.023 29.534 1.00 72.25 184 ASP A O 1
ATOM 1476 N N . ASP A 1 185 ? -28.723 2.019 28.651 1.00 61.62 185 ASP A N 1
ATOM 1477 C CA . ASP A 1 185 ? -30.109 1.942 29.153 1.00 61.62 185 ASP A CA 1
ATOM 1478 C C . ASP A 1 185 ? -30.217 1.734 30.679 1.00 61.62 185 ASP A C 1
ATOM 1480 O O . ASP A 1 185 ? -31.280 1.941 31.266 1.00 61.62 185 ASP A O 1
ATOM 1484 N N . PHE A 1 186 ? -29.122 1.368 31.356 1.00 64.50 186 PHE A N 1
ATOM 1485 C CA . PHE A 1 186 ? -29.098 1.106 32.804 1.00 64.50 186 PHE A CA 1
ATOM 1486 C C . PHE A 1 186 ? -28.716 2.334 33.637 1.00 64.50 186 PHE A C 1
ATOM 1488 O O . PHE A 1 186 ? -28.463 2.217 34.837 1.00 64.50 186 PHE A O 1
ATOM 1495 N N . GLY A 1 187 ? -28.634 3.519 33.020 1.00 52.06 187 GLY A N 1
ATOM 1496 C CA . GLY A 1 187 ? -28.344 4.771 33.725 1.00 52.06 187 GLY A CA 1
ATOM 1497 C C . GLY A 1 187 ? -26.967 4.802 34.399 1.00 52.06 187 GLY A C 1
ATOM 1498 O O . GLY A 1 187 ? -26.711 5.658 35.249 1.00 52.06 187 GLY A O 1
ATOM 1499 N N . ILE A 1 188 ? -26.062 3.882 34.036 1.00 55.38 188 ILE A N 1
ATOM 1500 C CA . ILE A 1 188 ? -24.684 3.898 34.519 1.00 55.38 188 ILE A CA 1
ATOM 1501 C C . ILE A 1 188 ? -24.029 5.133 33.913 1.00 55.38 188 ILE A C 1
ATOM 1503 O O . ILE A 1 188 ? -23.773 5.183 32.712 1.00 55.38 188 ILE A O 1
ATOM 1507 N N . ALA A 1 189 ? -23.749 6.133 34.748 1.00 47.22 189 ALA A N 1
ATOM 1508 C CA . ALA A 1 189 ? -23.072 7.353 34.332 1.00 47.22 189 ALA A CA 1
ATOM 1509 C C . ALA A 1 189 ? -21.807 7.010 33.526 1.00 47.22 189 ALA A C 1
ATOM 1511 O O . ALA A 1 189 ? -20.841 6.465 34.084 1.00 47.22 189 ALA A O 1
ATOM 1512 N N . ASN A 1 190 ? -21.896 7.314 32.223 1.00 53.50 190 ASN A N 1
ATOM 1513 C CA . ASN A 1 190 ? -20.959 7.071 31.126 1.00 53.50 190 ASN A CA 1
ATOM 1514 C C . ASN A 1 190 ? -19.543 6.748 31.641 1.00 53.50 190 ASN A C 1
ATOM 1516 O O . ASN A 1 190 ? -18.752 7.659 31.915 1.00 53.50 190 ASN A O 1
ATOM 1520 N N . PRO A 1 191 ? -19.213 5.466 31.885 1.00 52.84 191 PRO A N 1
ATOM 1521 C CA . PRO A 1 191 ? -17.860 5.083 32.247 1.00 52.84 191 PRO A CA 1
ATOM 1522 C C . PRO A 1 191 ? -16.899 5.583 31.173 1.00 52.84 191 PRO A C 1
ATOM 1524 O O . PRO A 1 191 ? -17.117 5.327 29.991 1.00 52.84 191 PRO A O 1
ATOM 1527 N N . SER A 1 192 ? -15.845 6.300 31.567 1.00 52.56 192 SER A N 1
ATOM 1528 C CA . SER A 1 192 ? -14.801 6.666 30.612 1.00 52.56 192 SER A CA 1
ATOM 1529 C C . SER A 1 192 ? -14.206 5.385 30.023 1.00 52.56 192 SER A C 1
ATOM 1531 O O . SER A 1 192 ? -13.592 4.599 30.744 1.00 52.56 192 SER A O 1
ATOM 1533 N N . ILE A 1 193 ? -14.396 5.184 28.716 1.00 56.56 193 ILE A N 1
ATOM 1534 C CA . ILE A 1 193 ? -13.874 4.038 27.950 1.00 56.56 193 ILE A CA 1
ATOM 1535 C C . ILE A 1 193 ? -12.334 4.015 27.953 1.00 56.56 193 ILE A C 1
ATOM 1537 O O . ILE A 1 193 ? -11.714 2.960 27.782 1.00 56.56 193 ILE A O 1
ATOM 1541 N N . ASN A 1 194 ? -11.710 5.170 28.200 1.00 53.34 194 ASN A N 1
ATOM 1542 C CA . ASN A 1 194 ? -10.261 5.338 28.141 1.00 53.34 194 ASN A CA 1
ATOM 1543 C C . ASN A 1 194 ? -9.545 4.700 29.334 1.00 53.34 194 ASN A C 1
ATOM 1545 O O . ASN A 1 194 ? -8.413 4.251 29.192 1.00 53.34 194 ASN A O 1
ATOM 1549 N N . SER A 1 195 ? -10.204 4.587 30.491 1.00 66.56 195 SER A N 1
ATOM 1550 C CA . SER A 1 195 ? -9.655 3.843 31.626 1.00 66.56 195 SER A CA 1
ATOM 1551 C C . SER A 1 195 ? -10.260 2.447 31.657 1.00 66.56 195 SER A C 1
ATOM 1553 O O . SER A 1 195 ? -11.282 2.213 32.300 1.00 66.56 195 SER A O 1
ATOM 1555 N N . GLY A 1 196 ? -9.615 1.506 30.959 1.00 73.00 196 GLY A N 1
ATOM 1556 C CA . GLY A 1 196 ? -10.057 0.109 30.913 1.00 73.00 196 GLY A CA 1
ATOM 1557 C C . GLY A 1 196 ? -10.282 -0.488 32.303 1.00 73.00 196 GLY A C 1
ATOM 1558 O O . GLY A 1 196 ? -11.288 -1.152 32.526 1.00 73.00 196 GLY A O 1
ATOM 1559 N N . ARG A 1 197 ? -9.405 -0.173 33.268 1.00 80.12 197 ARG A N 1
ATOM 1560 C CA . ARG A 1 197 ? -9.549 -0.622 34.662 1.00 80.12 197 ARG A CA 1
ATOM 1561 C C . ARG A 1 197 ? -10.766 -0.010 35.349 1.00 80.12 197 ARG A C 1
ATOM 1563 O O . ARG A 1 197 ? -11.509 -0.732 35.998 1.00 80.12 197 ARG A O 1
ATOM 1570 N N . ALA A 1 198 ? -11.012 1.291 35.185 1.00 76.88 198 ALA A N 1
ATOM 1571 C CA . ALA A 1 198 ? -12.196 1.920 35.772 1.00 76.88 198 ALA A CA 1
ATOM 1572 C C . ALA A 1 198 ? -13.496 1.400 35.139 1.00 76.88 198 ALA A C 1
ATOM 1574 O O . ALA A 1 198 ? -14.496 1.244 35.840 1.00 76.88 198 ALA A O 1
ATOM 1575 N N . PHE A 1 199 ? -13.484 1.119 33.830 1.00 80.69 199 PHE A N 1
ATOM 1576 C CA . PHE A 1 199 ? -14.595 0.464 33.142 1.00 80.69 199 PHE A CA 1
ATOM 1577 C C . PHE A 1 199 ? -14.860 -0.923 33.743 1.00 80.69 199 PHE A C 1
ATOM 1579 O O . PHE A 1 199 ? -15.981 -1.191 34.173 1.00 80.69 199 PHE A O 1
ATOM 1586 N N . LEU A 1 200 ? -13.813 -1.748 33.862 1.00 84.38 200 LEU A N 1
ATOM 1587 C CA . LEU A 1 200 ? -13.870 -3.086 34.448 1.00 84.38 200 LEU A CA 1
ATOM 1588 C C . LEU A 1 200 ? -14.414 -3.073 35.886 1.00 84.38 200 LEU A C 1
ATOM 1590 O O . LEU A 1 200 ? -15.366 -3.786 36.195 1.00 84.38 200 LEU A O 1
ATOM 1594 N N . SER A 1 201 ? -13.886 -2.205 36.753 1.00 82.69 201 SER A N 1
ATOM 1595 C CA . SER A 1 201 ? -14.359 -2.092 38.138 1.00 82.69 201 SER A CA 1
ATOM 1596 C C . SER A 1 201 ? -15.831 -1.676 38.223 1.00 82.69 201 SER A C 1
ATOM 1598 O O . SER A 1 201 ? -16.558 -2.153 39.094 1.00 82.69 201 SER A O 1
ATOM 1600 N N . LYS A 1 202 ? -16.304 -0.808 37.316 1.00 81.69 202 LYS A N 1
ATOM 1601 C CA . LYS A 1 202 ? -17.718 -0.407 37.274 1.00 81.69 202 LYS A CA 1
ATOM 1602 C C . LYS A 1 202 ? -18.631 -1.555 36.849 1.00 81.69 202 LYS A C 1
ATOM 1604 O O . LYS A 1 202 ? -19.669 -1.737 37.481 1.00 81.69 202 LYS A O 1
ATOM 1609 N N . ILE A 1 203 ? -18.268 -2.326 35.820 1.00 85.75 203 ILE A N 1
ATOM 1610 C CA . ILE A 1 203 ? -19.091 -3.466 35.381 1.00 85.75 203 ILE A CA 1
ATOM 1611 C C . ILE A 1 203 ? -19.069 -4.613 36.401 1.00 85.75 203 ILE A C 1
ATOM 1613 O O . ILE A 1 203 ? -20.093 -5.253 36.614 1.00 85.75 203 ILE A O 1
ATOM 1617 N N . GLN A 1 204 ? -17.955 -4.823 37.110 1.00 87.06 204 GLN A N 1
ATOM 1618 C CA . GLN A 1 204 ? -17.886 -5.774 38.224 1.00 87.06 204 GLN A CA 1
ATOM 1619 C C . GLN A 1 204 ? -18.800 -5.350 39.382 1.00 87.06 204 GLN A C 1
ATOM 1621 O O . GLN A 1 204 ? -19.569 -6.164 39.890 1.00 87.06 204 GLN A O 1
ATOM 1626 N N . LEU A 1 205 ? -18.778 -4.067 39.763 1.00 84.31 205 LEU A N 1
ATOM 1627 C CA . LEU A 1 205 ? -19.672 -3.530 40.793 1.00 84.31 205 LEU A CA 1
ATOM 1628 C C . LEU A 1 205 ? -21.149 -3.650 40.389 1.00 84.31 205 LEU A C 1
ATOM 1630 O O . LEU A 1 205 ? -21.996 -3.934 41.234 1.00 84.31 205 LEU A O 1
ATOM 1634 N N . LEU A 1 206 ? -21.454 -3.442 39.105 1.00 83.81 206 LEU A N 1
ATOM 1635 C CA . LEU A 1 206 ? -22.792 -3.639 38.551 1.00 83.81 206 LEU A CA 1
ATOM 1636 C C . LEU A 1 206 ? -23.239 -5.099 38.708 1.00 83.81 206 LEU A C 1
ATOM 1638 O O . LEU A 1 206 ? -24.317 -5.343 39.241 1.00 83.81 206 LEU A O 1
ATOM 1642 N N . LEU A 1 207 ? -22.399 -6.065 38.319 1.00 86.25 207 LEU A N 1
ATOM 1643 C CA . LEU A 1 207 ? -22.699 -7.495 38.456 1.00 86.25 207 LEU A CA 1
ATOM 1644 C C . LEU A 1 207 ? -22.901 -7.916 39.919 1.00 86.25 207 LEU A C 1
ATOM 1646 O O . LEU A 1 207 ? -23.804 -8.701 40.211 1.00 86.25 207 LEU A O 1
ATOM 1650 N N . GLN A 1 208 ? -22.101 -7.372 40.841 1.00 85.75 208 GLN A N 1
ATOM 1651 C CA . GLN A 1 208 ? -22.223 -7.647 42.278 1.00 85.75 208 GLN A CA 1
ATOM 1652 C C . GLN A 1 208 ? -23.526 -7.113 42.881 1.00 85.75 208 GLN A C 1
ATOM 1654 O O . GLN A 1 208 ? -24.065 -7.726 43.798 1.00 85.75 208 GLN A O 1
ATOM 1659 N N . LYS A 1 209 ? -24.025 -5.974 42.387 1.00 84.50 209 LYS A N 1
ATOM 1660 C CA . LYS A 1 209 ? -25.264 -5.345 42.873 1.00 84.50 209 LYS A CA 1
ATOM 1661 C C . LYS A 1 209 ? -26.521 -5.794 42.127 1.00 84.50 209 LYS A C 1
ATOM 1663 O O . LYS A 1 209 ? -27.612 -5.497 42.593 1.00 84.50 209 LYS A O 1
ATOM 1668 N N . SER A 1 210 ? -26.363 -6.452 40.980 1.00 82.88 210 SER A N 1
ATOM 1669 C CA . SER A 1 210 ? -27.472 -6.856 40.113 1.00 82.88 210 SER A CA 1
ATOM 1670 C C . SER A 1 210 ? -28.286 -8.010 40.696 1.00 82.88 210 SER A C 1
ATOM 1672 O O . SER A 1 210 ? -27.732 -9.056 41.050 1.00 82.88 210 SER A O 1
ATOM 1674 N N . GLU A 1 211 ? -29.607 -7.839 40.733 1.00 86.00 211 GLU A N 1
ATOM 1675 C CA . GLU A 1 211 ? -30.551 -8.919 41.020 1.00 86.00 211 GLU A CA 1
ATOM 1676 C C . GLU A 1 211 ? -30.860 -9.737 39.753 1.00 86.00 211 GLU A C 1
ATOM 1678 O O . GLU A 1 211 ? -30.388 -9.438 38.651 1.00 86.00 211 GLU A O 1
ATOM 1683 N N . ARG A 1 212 ? -31.653 -10.808 39.889 1.00 83.31 212 ARG A N 1
ATOM 1684 C CA . ARG A 1 212 ? -32.019 -11.675 38.757 1.00 83.31 212 ARG A CA 1
ATOM 1685 C C . ARG A 1 212 ? -32.701 -10.890 37.630 1.00 83.31 212 ARG A C 1
ATOM 1687 O O . ARG A 1 212 ? -32.318 -11.047 36.474 1.00 83.31 212 ARG A O 1
ATOM 1694 N N . ASP A 1 213 ? -33.636 -10.011 37.977 1.00 82.19 213 ASP A N 1
ATOM 1695 C CA . ASP A 1 213 ? -34.361 -9.178 37.015 1.00 82.19 213 ASP A CA 1
ATOM 1696 C C . ASP A 1 213 ? -33.426 -8.197 36.289 1.00 82.19 213 ASP A C 1
ATOM 1698 O O . ASP A 1 213 ? -33.579 -7.959 35.089 1.00 82.19 213 ASP A O 1
ATOM 1702 N N . ASP A 1 214 ? -32.415 -7.657 36.980 1.00 82.56 214 ASP A N 1
ATOM 1703 C CA . ASP A 1 214 ? -31.413 -6.778 36.370 1.00 82.56 214 ASP A CA 1
ATOM 1704 C C . ASP A 1 214 ? -30.558 -7.538 35.355 1.00 82.56 214 ASP A C 1
ATOM 1706 O O . ASP A 1 214 ? -30.292 -7.036 34.263 1.00 82.56 214 ASP A O 1
ATOM 1710 N N . ARG A 1 215 ? -30.164 -8.773 35.683 1.00 85.25 215 ARG A N 1
ATOM 1711 C CA . ARG A 1 215 ? -29.382 -9.642 34.792 1.00 85.25 215 ARG A CA 1
ATOM 1712 C C . ARG A 1 215 ? -30.175 -10.055 33.554 1.00 85.25 215 ARG A C 1
ATOM 1714 O O . ARG A 1 215 ? -29.639 -10.017 32.447 1.00 85.25 215 ARG A O 1
ATOM 1721 N N . GLU A 1 216 ? -31.455 -10.387 33.710 1.00 84.31 216 GLU A N 1
ATOM 1722 C CA . GLU A 1 216 ? -32.345 -10.687 32.580 1.00 84.31 216 GLU A CA 1
ATOM 1723 C C . GLU A 1 216 ? -32.502 -9.466 31.659 1.00 84.31 216 GLU A C 1
ATOM 1725 O O . GLU A 1 216 ? -32.370 -9.588 30.437 1.00 84.31 216 GLU A O 1
ATOM 1730 N N . ARG A 1 217 ? -32.662 -8.263 32.229 1.00 83.56 217 ARG A N 1
ATOM 1731 C CA . ARG A 1 217 ? -32.667 -7.013 31.454 1.00 83.56 217 ARG A CA 1
ATOM 1732 C C . ARG A 1 217 ? -31.341 -6.776 30.733 1.00 83.56 217 ARG A C 1
ATOM 1734 O O . ARG A 1 217 ? -31.366 -6.375 29.572 1.00 83.56 217 ARG A O 1
ATOM 1741 N N . MET A 1 218 ? -30.194 -7.002 31.381 1.00 86.19 218 MET A N 1
ATOM 1742 C CA . MET A 1 218 ? -28.875 -6.820 30.750 1.00 86.19 218 MET A CA 1
ATOM 1743 C C . MET A 1 218 ? -28.696 -7.755 29.552 1.00 86.19 218 MET A C 1
ATOM 1745 O O . MET A 1 218 ? -28.194 -7.334 28.511 1.00 86.19 218 MET A O 1
ATOM 1749 N N . SER A 1 219 ? -29.148 -9.007 29.672 1.00 86.56 219 SER A N 1
ATOM 1750 C CA . SER A 1 219 ? -29.128 -9.958 28.559 1.00 86.56 219 SER A CA 1
ATOM 1751 C C . SER A 1 219 ? -30.010 -9.484 27.397 1.00 86.56 219 SER A C 1
ATOM 1753 O O . SER A 1 219 ? -29.550 -9.420 26.254 1.00 86.56 219 SER A O 1
ATOM 1755 N N . ALA A 1 220 ? -31.234 -9.032 27.693 1.00 85.19 220 ALA A N 1
ATOM 1756 C CA . ALA A 1 220 ? -32.140 -8.474 26.691 1.00 85.19 220 ALA A CA 1
ATOM 1757 C C . ALA A 1 220 ? -31.569 -7.215 26.008 1.00 85.19 220 ALA A C 1
ATOM 1759 O O . ALA A 1 220 ? -31.726 -7.042 24.800 1.00 85.19 220 ALA A O 1
ATOM 1760 N N . ALA A 1 221 ? -30.856 -6.355 26.742 1.00 86.31 221 ALA A N 1
ATOM 1761 C CA . ALA A 1 221 ? -30.213 -5.165 26.184 1.00 86.31 221 ALA A CA 1
ATOM 1762 C C . ALA A 1 221 ? -29.105 -5.513 25.175 1.00 86.31 221 ALA A C 1
ATOM 1764 O O . ALA A 1 221 ? -28.983 -4.854 24.140 1.00 86.31 221 ALA A O 1
ATOM 1765 N N . ILE A 1 222 ? -28.336 -6.582 25.419 1.00 87.44 222 ILE A N 1
ATOM 1766 C CA . ILE A 1 222 ? -27.352 -7.094 24.451 1.00 87.44 222 ILE A CA 1
ATOM 1767 C C . ILE A 1 222 ? -28.056 -7.538 23.163 1.00 87.44 222 ILE A C 1
ATOM 1769 O O . ILE A 1 222 ? -27.615 -7.180 22.070 1.00 87.44 222 ILE A O 1
ATOM 1773 N N . GLU A 1 223 ? -29.155 -8.289 23.268 1.00 86.88 223 GLU A N 1
ATOM 1774 C CA . GLU A 1 223 ? -29.913 -8.753 22.097 1.00 86.88 223 GLU A CA 1
ATOM 1775 C C . GLU A 1 223 ? -30.525 -7.590 21.306 1.00 86.88 223 GLU A C 1
ATOM 1777 O O . GLU A 1 223 ? -30.425 -7.543 20.075 1.00 86.88 223 GLU A O 1
ATOM 1782 N N . LEU A 1 224 ? -31.111 -6.611 22.001 1.00 86.56 224 LEU A N 1
ATOM 1783 C CA . LEU A 1 224 ? -31.646 -5.393 21.392 1.00 86.56 224 LEU A CA 1
ATOM 1784 C C . LEU A 1 224 ? -30.556 -4.603 20.662 1.00 86.56 224 LEU A C 1
ATOM 1786 O O . LEU A 1 224 ? -30.773 -4.166 19.527 1.00 86.56 224 LEU A O 1
ATOM 1790 N N . LEU A 1 225 ? -29.371 -4.466 21.265 1.00 88.25 225 LEU A N 1
ATOM 1791 C CA . LEU A 1 225 ? -28.224 -3.818 20.636 1.00 88.25 225 LEU A CA 1
ATOM 1792 C C . LEU A 1 225 ? -27.795 -4.550 19.360 1.00 88.25 225 LEU A C 1
ATOM 1794 O O . LEU A 1 225 ? -27.639 -3.907 18.322 1.00 88.25 225 LEU A O 1
ATOM 1798 N N . GLN A 1 226 ? -27.651 -5.878 19.404 1.00 87.94 226 GLN A N 1
ATOM 1799 C CA . GLN A 1 226 ? -27.250 -6.682 18.241 1.00 87.94 226 GLN A CA 1
ATOM 1800 C C . GLN A 1 226 ? -28.279 -6.594 17.098 1.00 87.94 226 GLN A C 1
ATOM 1802 O O . GLN A 1 226 ? -27.907 -6.475 15.927 1.00 87.94 226 GLN A O 1
ATOM 1807 N N . ASN A 1 227 ? -29.577 -6.591 17.418 1.00 85.75 227 ASN A N 1
ATOM 1808 C CA . ASN A 1 227 ? -30.652 -6.433 16.433 1.00 85.75 227 ASN A CA 1
ATOM 1809 C C . ASN A 1 227 ? -30.687 -5.022 15.821 1.00 85.75 227 ASN A C 1
ATOM 1811 O O . ASN A 1 227 ? -30.865 -4.862 14.606 1.00 85.75 227 ASN A O 1
ATOM 1815 N N . SER A 1 228 ? -30.478 -3.996 16.649 1.00 85.88 228 SER A N 1
ATOM 1816 C CA . SER A 1 228 ? -30.369 -2.600 16.216 1.00 85.88 228 SER A CA 1
ATOM 1817 C C . SER A 1 228 ? -29.170 -2.398 15.286 1.00 85.88 228 SER A C 1
ATOM 1819 O O . SER A 1 228 ? -29.306 -1.820 14.206 1.00 85.88 228 SER A O 1
ATOM 1821 N N . ASP A 1 229 ? -28.012 -2.953 15.643 1.00 88.69 229 ASP A N 1
ATOM 1822 C CA . ASP A 1 229 ? -26.789 -2.871 14.844 1.00 88.69 229 ASP A CA 1
ATOM 1823 C C . ASP A 1 229 ? -26.926 -3.603 13.504 1.00 88.69 229 ASP A C 1
ATOM 1825 O O . ASP A 1 229 ? -26.565 -3.047 12.465 1.00 88.69 229 ASP A O 1
ATOM 1829 N N . ARG A 1 230 ? -27.544 -4.792 13.489 1.00 84.75 230 ARG A N 1
ATOM 1830 C CA . ARG A 1 230 ? -27.857 -5.518 12.246 1.00 84.75 230 ARG A CA 1
ATOM 1831 C C . ARG A 1 230 ? -28.747 -4.692 11.314 1.00 84.75 230 ARG A C 1
ATOM 1833 O O . ARG A 1 230 ? -28.520 -4.663 10.105 1.00 84.75 230 ARG A O 1
ATOM 1840 N N . SER A 1 231 ? -29.733 -3.993 11.875 1.00 79.69 231 SER A N 1
ATOM 1841 C CA . SER A 1 231 ? -30.626 -3.113 11.114 1.00 79.69 231 SER A CA 1
ATOM 1842 C C . SER A 1 231 ? -29.880 -1.897 10.553 1.00 79.69 231 SER A C 1
ATOM 1844 O O . SER A 1 231 ? -30.058 -1.550 9.385 1.00 79.69 231 SER A O 1
ATOM 1846 N N . ARG A 1 232 ? -28.989 -1.284 11.348 1.00 79.38 232 ARG A N 1
ATOM 1847 C CA . ARG A 1 232 ? -28.125 -0.172 10.909 1.00 79.38 232 ARG A CA 1
ATOM 1848 C C . ARG A 1 232 ? -27.186 -0.581 9.776 1.00 79.38 232 ARG A C 1
ATOM 1850 O O . ARG A 1 232 ? -27.043 0.175 8.818 1.00 79.38 232 ARG A O 1
ATOM 1857 N N . ARG A 1 233 ? -26.591 -1.774 9.853 1.00 79.75 233 ARG A N 1
ATOM 1858 C CA . ARG A 1 233 ? -25.743 -2.327 8.789 1.00 79.75 233 ARG A CA 1
ATOM 1859 C C . ARG A 1 233 ? -26.524 -2.530 7.489 1.00 79.75 233 ARG A C 1
ATOM 1861 O O . ARG A 1 233 ? -26.091 -2.066 6.441 1.00 79.75 233 ARG A O 1
ATOM 1868 N N . ALA A 1 234 ? -27.705 -3.146 7.561 1.00 74.38 234 ALA A N 1
ATOM 1869 C CA . ALA A 1 234 ? -28.537 -3.391 6.383 1.00 74.38 234 ALA A CA 1
ATOM 1870 C C . ALA A 1 234 ? -28.979 -2.093 5.677 1.00 74.38 234 ALA A C 1
ATOM 1872 O O . ALA A 1 234 ? -29.022 -2.036 4.449 1.00 74.38 234 ALA A O 1
ATOM 1873 N N . GLU A 1 235 ? -29.291 -1.041 6.438 1.00 73.62 235 GLU A N 1
ATOM 1874 C CA . GLU A 1 235 ? -29.597 0.284 5.885 1.00 73.62 235 GLU A CA 1
ATOM 1875 C C . GLU A 1 235 ? -28.380 0.905 5.176 1.00 73.62 235 GLU A C 1
ATOM 1877 O O . GLU A 1 235 ? -28.515 1.527 4.120 1.00 73.62 235 GLU A O 1
ATOM 1882 N N . LEU A 1 236 ? -27.176 0.702 5.712 1.00 67.12 236 LEU A N 1
ATOM 1883 C CA . LEU A 1 236 ? -25.942 1.197 5.108 1.00 67.12 236 LEU A CA 1
ATOM 1884 C C . LEU A 1 236 ? -25.604 0.479 3.795 1.00 67.12 236 LEU A C 1
ATOM 1886 O O . LEU A 1 236 ? -25.255 1.131 2.807 1.00 67.12 236 LEU A O 1
ATOM 1890 N N . ASP A 1 237 ? -25.747 -0.846 3.765 1.00 67.06 237 ASP A N 1
ATOM 1891 C CA . ASP A 1 237 ? -25.527 -1.648 2.560 1.00 67.06 237 ASP A CA 1
ATOM 1892 C C . ASP A 1 237 ? -26.479 -1.203 1.437 1.00 67.06 237 ASP A C 1
ATOM 1894 O O . ASP A 1 237 ? -26.067 -1.051 0.283 1.00 67.06 237 ASP A O 1
ATOM 1898 N N . ARG A 1 238 ? -27.736 -0.876 1.776 1.00 65.12 238 ARG A N 1
ATOM 1899 C CA . ARG A 1 238 ? -28.707 -0.303 0.828 1.00 65.12 238 ARG A CA 1
ATOM 1900 C C . ARG A 1 238 ? -28.282 1.069 0.315 1.00 65.12 238 ARG A C 1
ATOM 1902 O O . ARG A 1 238 ? -28.326 1.296 -0.891 1.00 65.12 238 ARG A O 1
ATOM 1909 N N . ARG A 1 239 ? -27.848 1.980 1.192 1.00 59.84 239 ARG A N 1
ATOM 1910 C CA . ARG A 1 239 ? -27.396 3.329 0.793 1.00 59.84 239 ARG A CA 1
ATOM 1911 C C . ARG A 1 239 ? -26.170 3.293 -0.111 1.00 59.84 239 ARG A C 1
ATOM 1913 O O . ARG A 1 239 ? -26.133 4.018 -1.100 1.00 59.84 239 ARG A O 1
ATOM 1920 N N . THR A 1 240 ? -25.207 2.431 0.202 1.00 56.53 240 THR A N 1
ATOM 1921 C CA . THR A 1 240 ? -24.006 2.231 -0.621 1.00 56.53 240 THR A CA 1
ATOM 1922 C C . THR A 1 240 ? -24.383 1.690 -2.001 1.00 56.53 240 THR A C 1
ATOM 1924 O O . THR A 1 240 ? -23.905 2.197 -3.012 1.00 56.53 240 THR A O 1
ATOM 1927 N N . SER A 1 241 ? -25.310 0.729 -2.058 1.00 49.62 241 SER A N 1
ATOM 1928 C CA . SER A 1 241 ? -25.817 0.167 -3.319 1.00 49.62 241 SER A CA 1
ATOM 1929 C C . SER A 1 241 ? -26.534 1.223 -4.177 1.00 49.62 241 SER A C 1
ATOM 1931 O O . SER A 1 241 ? -26.250 1.348 -5.364 1.00 49.62 241 SER A O 1
ATOM 1933 N N . LEU A 1 242 ? -27.379 2.062 -3.564 1.00 43.03 242 LEU A N 1
ATOM 1934 C CA . LEU A 1 242 ? -28.094 3.152 -4.246 1.00 43.03 242 LEU A CA 1
ATOM 1935 C C . LEU A 1 242 ? -27.161 4.276 -4.738 1.00 43.03 242 LEU A C 1
ATOM 1937 O O . LEU A 1 242 ? -27.416 4.874 -5.783 1.00 43.03 242 LEU A O 1
ATOM 1941 N N . GLN A 1 243 ? -26.074 4.573 -4.015 1.00 43.03 243 GLN A N 1
ATOM 1942 C CA . GLN A 1 243 ? -25.049 5.520 -4.474 1.00 43.03 243 GLN A CA 1
ATOM 1943 C C . GLN A 1 243 ? -24.240 4.978 -5.657 1.00 43.03 243 GLN A C 1
ATOM 1945 O O . GLN A 1 243 ? -23.902 5.752 -6.553 1.00 43.03 243 GLN A O 1
ATOM 1950 N N . LEU A 1 244 ? -23.957 3.670 -5.691 1.00 37.97 244 LEU A N 1
ATOM 1951 C CA . LEU A 1 244 ? -23.329 3.038 -6.852 1.00 37.97 244 LEU A CA 1
ATOM 1952 C C . LEU A 1 244 ? -24.228 3.120 -8.093 1.00 37.97 244 LEU A C 1
ATOM 1954 O O . LEU A 1 244 ? -23.729 3.482 -9.155 1.00 37.97 244 LEU A O 1
ATOM 1958 N N . ASP A 1 245 ? -25.536 2.887 -7.955 1.00 33.56 245 ASP A N 1
ATOM 1959 C CA . ASP A 1 245 ? -26.485 2.985 -9.075 1.00 33.56 245 ASP A CA 1
ATOM 1960 C C . ASP A 1 245 ? -26.650 4.430 -9.590 1.00 33.56 245 ASP A C 1
ATOM 1962 O O . ASP A 1 245 ? -26.765 4.659 -10.796 1.00 33.56 245 ASP A O 1
ATOM 1966 N N . GLY A 1 246 ? -26.582 5.433 -8.705 1.00 33.47 246 GLY A N 1
ATOM 1967 C CA . GLY A 1 246 ? -26.639 6.853 -9.082 1.00 33.47 246 GLY A CA 1
ATOM 1968 C C . GLY A 1 246 ? -25.383 7.381 -9.792 1.00 33.47 246 GLY A C 1
ATOM 1969 O O . GLY A 1 246 ? -25.472 8.297 -10.612 1.00 33.47 246 GLY A O 1
ATOM 1970 N N . LEU A 1 247 ? -24.211 6.797 -9.527 1.00 35.78 247 LEU A N 1
ATOM 1971 C CA . LEU A 1 247 ? -22.935 7.204 -10.135 1.00 35.78 247 LEU A CA 1
ATOM 1972 C C . LEU A 1 247 ? -22.745 6.686 -11.573 1.00 35.78 247 LEU A C 1
ATOM 1974 O O . LEU A 1 247 ? -21.916 7.231 -12.303 1.00 35.78 247 LEU A O 1
ATOM 1978 N N . VAL A 1 248 ? -23.537 5.701 -12.013 1.00 31.42 248 VAL A N 1
ATOM 1979 C CA . VAL A 1 248 ? -23.526 5.208 -13.406 1.00 31.42 248 VAL A CA 1
ATOM 1980 C C . VAL A 1 248 ? -24.209 6.196 -14.369 1.00 31.42 248 VAL A C 1
ATOM 1982 O O . VAL A 1 248 ? -23.900 6.207 -15.558 1.00 31.42 248 VAL A O 1
ATOM 1985 N N . ALA A 1 249 ? -25.077 7.089 -13.878 1.00 29.62 249 ALA A N 1
ATOM 1986 C CA . ALA A 1 249 ? -25.898 7.962 -14.727 1.00 29.62 249 ALA A CA 1
ATOM 1987 C C . ALA A 1 249 ? -25.297 9.351 -15.047 1.00 29.62 249 ALA A C 1
ATOM 1989 O O . ALA A 1 249 ? -25.840 10.055 -15.893 1.00 29.62 249 ALA A O 1
ATOM 1990 N N . VAL A 1 250 ? -24.196 9.773 -14.406 1.00 29.03 250 VAL A N 1
ATOM 1991 C CA . VAL A 1 250 ? -23.695 11.172 -14.493 1.00 29.03 250 VAL A CA 1
ATOM 1992 C C . VAL A 1 250 ? -22.335 11.303 -15.207 1.00 29.03 250 VAL A C 1
ATOM 1994 O O . VAL A 1 250 ? -21.842 12.407 -15.432 1.00 29.03 250 VAL A O 1
ATOM 1997 N N . GLN A 1 251 ? -21.727 10.209 -15.671 1.00 28.33 251 GLN A N 1
ATOM 1998 C CA . GLN A 1 251 ? -20.470 10.268 -16.434 1.00 28.33 251 GLN A CA 1
ATOM 1999 C C . GLN A 1 251 ? -20.694 10.539 -17.933 1.00 28.33 251 GLN A C 1
ATOM 2001 O O . GLN A 1 251 ? -20.324 9.742 -18.790 1.00 28.33 251 GLN A O 1
ATOM 2006 N N . SER A 1 252 ? -21.268 11.694 -18.275 1.00 29.05 252 SER A N 1
ATOM 2007 C CA . SER A 1 252 ? -21.253 12.196 -19.654 1.00 29.05 252 SER A CA 1
ATOM 2008 C C . SER A 1 252 ? -21.170 13.721 -19.722 1.00 29.05 252 SER A C 1
ATOM 2010 O O . SER A 1 252 ? -22.087 14.354 -20.224 1.00 29.05 252 SER A O 1
ATOM 2012 N N . SER A 1 253 ? -20.080 14.312 -19.220 1.00 28.09 253 SER A N 1
ATOM 2013 C CA . SER A 1 253 ? -19.472 15.545 -19.767 1.00 28.09 253 SER A CA 1
ATOM 2014 C C . SER A 1 253 ? -18.489 16.165 -18.769 1.00 28.09 253 SER A C 1
ATOM 2016 O O . SER A 1 253 ? -18.871 17.015 -17.973 1.00 28.09 253 SER A O 1
ATOM 2018 N N . ALA A 1 254 ? -17.225 15.744 -18.818 1.00 25.17 254 ALA A N 1
ATOM 2019 C CA . ALA A 1 254 ? -16.041 16.574 -18.558 1.00 25.17 254 ALA A CA 1
ATOM 2020 C C . ALA A 1 254 ? -14.800 15.674 -18.612 1.00 25.17 254 ALA A C 1
ATOM 2022 O O . ALA A 1 254 ? -14.669 14.742 -17.823 1.00 25.17 254 ALA A O 1
ATOM 2023 N N . GLN A 1 255 ? -13.881 15.946 -19.539 1.00 31.23 255 GLN A N 1
ATOM 2024 C CA . GLN A 1 255 ? -12.519 15.424 -19.442 1.00 31.23 255 GLN A CA 1
ATOM 2025 C C . GLN A 1 255 ? -11.808 16.132 -18.283 1.00 31.23 255 GLN A C 1
ATOM 2027 O O . GLN A 1 255 ? -11.719 17.358 -18.266 1.00 31.23 255 GLN A O 1
ATOM 2032 N N . PRO A 1 256 ? -11.256 15.351 -17.352 1.00 30.23 256 PRO A N 1
ATOM 2033 C CA . PRO A 1 256 ? -9.821 15.368 -17.123 1.00 30.23 256 PRO A CA 1
ATOM 2034 C C . PRO A 1 256 ? -9.257 13.959 -17.323 1.00 30.23 256 PRO A C 1
ATOM 2036 O O . PRO A 1 256 ? -9.947 12.959 -17.134 1.00 30.23 256 PRO A O 1
ATOM 2039 N N . GLN A 1 257 ? -8.003 13.876 -17.765 1.00 29.84 257 GLN A N 1
ATOM 2040 C CA . GLN A 1 257 ? -7.296 12.617 -17.996 1.00 29.84 257 GLN A CA 1
ATOM 2041 C C . GLN A 1 257 ? -7.396 11.719 -16.757 1.00 29.84 257 GLN A C 1
ATOM 2043 O O . GLN A 1 257 ? -6.792 11.991 -15.722 1.00 29.84 257 GLN A O 1
ATOM 2048 N N . ALA A 1 258 ? -8.195 10.661 -16.874 1.00 29.28 258 ALA A N 1
ATOM 2049 C CA . ALA A 1 258 ? -8.391 9.672 -15.835 1.00 29.28 258 ALA A CA 1
ATOM 2050 C C . ALA A 1 258 ? -7.043 9.021 -15.498 1.00 29.28 258 ALA A C 1
ATOM 2052 O O . ALA A 1 258 ? -6.525 8.212 -16.271 1.00 29.28 258 ALA A O 1
ATOM 2053 N N . ARG A 1 259 ? -6.480 9.348 -14.329 1.00 39.88 259 ARG A N 1
ATOM 2054 C CA . ARG A 1 259 ? -5.559 8.439 -13.642 1.00 39.88 259 ARG A CA 1
ATOM 2055 C C . ARG A 1 259 ? -6.345 7.152 -13.411 1.00 39.88 259 ARG A C 1
ATOM 2057 O O . ARG A 1 259 ? -7.248 7.121 -12.579 1.00 39.88 259 ARG A O 1
ATOM 2064 N N . GLN A 1 260 ? -6.065 6.125 -14.214 1.00 40.03 260 GLN A N 1
ATOM 2065 C CA . GLN A 1 260 ? -6.640 4.795 -14.038 1.00 40.03 260 GLN A CA 1
ATOM 2066 C C . GLN A 1 260 ? -6.402 4.368 -12.587 1.00 40.03 260 GLN A C 1
ATOM 2068 O O . GLN A 1 260 ? -5.256 4.246 -12.154 1.00 40.03 260 GLN A O 1
ATOM 2073 N N . VAL A 1 261 ? -7.482 4.157 -11.834 1.00 42.66 261 VAL A N 1
ATOM 2074 C CA . VAL A 1 261 ? -7.421 3.526 -10.514 1.00 42.66 261 VAL A CA 1
ATOM 2075 C C . VAL A 1 261 ? -7.051 2.067 -10.759 1.00 42.66 261 VAL A C 1
ATOM 2077 O O . VAL A 1 261 ? -7.908 1.218 -10.998 1.00 42.66 261 VAL A O 1
ATOM 2080 N N . LEU A 1 262 ? -5.752 1.786 -10.806 1.00 55.25 262 LEU A N 1
ATOM 2081 C CA . LEU A 1 262 ? -5.255 0.428 -10.958 1.00 55.25 262 LEU A CA 1
ATOM 2082 C C . LEU A 1 262 ? -5.647 -0.363 -9.710 1.00 55.25 262 LEU A C 1
ATOM 2084 O O . LEU A 1 262 ? -5.472 0.097 -8.579 1.00 55.25 262 LEU A O 1
ATOM 2088 N N . LYS A 1 263 ? -6.251 -1.532 -9.934 1.00 53.25 263 LYS A N 1
ATOM 2089 C CA . LYS A 1 263 ? -6.784 -2.386 -8.870 1.00 53.25 263 LYS A CA 1
ATOM 2090 C C . LYS A 1 263 ? -5.655 -2.744 -7.886 1.00 53.25 263 LYS A C 1
ATOM 2092 O O . LYS A 1 263 ? -4.493 -2.869 -8.273 1.00 53.25 263 LYS A O 1
ATOM 2097 N N . LYS A 1 264 ? -5.981 -2.881 -6.601 1.00 57.56 264 LYS A N 1
ATOM 2098 C CA . LYS A 1 264 ? -5.028 -3.308 -5.559 1.00 57.56 264 LYS A CA 1
ATOM 2099 C C . LYS A 1 264 ? -4.782 -4.829 -5.711 1.00 57.56 264 LYS A C 1
ATOM 2101 O O . LYS A 1 264 ? -5.608 -5.482 -6.350 1.00 57.56 264 LYS A O 1
ATOM 2106 N N . GLY A 1 265 ? -3.592 -5.321 -5.344 1.00 65.06 265 GLY A N 1
ATOM 2107 C CA . GLY A 1 265 ? -3.263 -6.757 -5.344 1.00 65.06 265 GLY A CA 1
ATOM 2108 C C . GLY A 1 265 ? -1.794 -7.107 -5.552 1.00 65.06 265 GLY A C 1
ATOM 2109 O O . GLY A 1 265 ? -1.177 -6.619 -6.497 1.00 65.06 265 GLY A O 1
ATOM 2110 N N . GLU A 1 266 ? -1.251 -7.963 -4.682 1.00 77.19 266 GLU A N 1
ATOM 2111 C CA . GLU A 1 266 ? 0.078 -8.576 -4.826 1.00 77.19 266 GLU A CA 1
ATOM 2112 C C . GLU A 1 266 ? -0.016 -9.868 -5.651 1.00 77.19 266 GLU A C 1
ATOM 2114 O O . GLU A 1 266 ? -1.046 -10.547 -5.639 1.00 77.19 266 GLU A O 1
ATOM 2119 N N . ILE A 1 267 ? 1.043 -10.197 -6.397 1.00 85.75 267 ILE A N 1
ATOM 2120 C CA . ILE A 1 267 ? 1.090 -11.418 -7.212 1.00 85.75 267 ILE A CA 1
ATOM 2121 C C . ILE A 1 267 ? 1.255 -12.624 -6.284 1.00 85.75 267 ILE A C 1
ATOM 2123 O O . ILE A 1 267 ? 2.240 -12.707 -5.556 1.00 85.75 267 ILE A O 1
ATOM 2127 N N . ALA A 1 268 ? 0.321 -13.570 -6.360 1.00 85.81 268 ALA A N 1
ATOM 2128 C CA . ALA A 1 268 ? 0.334 -14.809 -5.585 1.00 85.81 268 ALA A CA 1
ATOM 2129 C C . ALA A 1 268 ? 0.931 -15.984 -6.375 1.00 85.81 268 ALA A C 1
ATOM 2131 O O . ALA A 1 268 ? 1.702 -16.779 -5.840 1.00 85.81 268 ALA A O 1
ATOM 2132 N N . SER A 1 269 ? 0.610 -16.106 -7.664 1.00 89.12 269 SER A N 1
ATOM 2133 C CA . SER A 1 269 ? 1.180 -17.147 -8.524 1.00 89.12 269 SER A CA 1
ATOM 2134 C C . SER A 1 269 ? 1.136 -16.771 -10.002 1.00 89.12 269 SER A C 1
ATOM 2136 O O . SER A 1 269 ? 0.386 -15.892 -10.438 1.00 89.12 269 SER A O 1
ATOM 2138 N N . LEU A 1 270 ? 1.985 -17.440 -10.777 1.00 92.25 270 LEU A N 1
ATOM 2139 C CA . LEU A 1 270 ? 2.133 -17.280 -12.217 1.00 92.25 270 LEU A CA 1
ATOM 2140 C C . LEU A 1 270 ? 1.904 -18.631 -12.883 1.00 92.25 270 LEU A C 1
ATOM 2142 O O . LEU A 1 270 ? 2.470 -19.624 -12.438 1.00 92.25 270 LEU A O 1
ATOM 2146 N N . HIS A 1 271 ? 1.142 -18.663 -13.968 1.00 94.12 271 HIS A N 1
ATOM 2147 C CA . HIS A 1 271 ? 0.932 -19.867 -14.764 1.00 94.12 271 HIS A CA 1
ATOM 2148 C C . HIS A 1 271 ? 1.144 -19.547 -16.243 1.00 94.12 271 HIS A C 1
ATOM 2150 O O . HIS A 1 271 ? 0.486 -18.659 -16.791 1.00 94.12 271 HIS A O 1
ATOM 2156 N N . VAL A 1 272 ? 2.089 -20.232 -16.884 1.00 92.44 272 VAL A N 1
ATOM 2157 C CA . VAL A 1 272 ? 2.468 -19.992 -18.283 1.00 92.44 272 VAL A CA 1
ATOM 2158 C C . VAL A 1 272 ? 2.438 -21.309 -19.038 1.00 92.44 272 VAL A C 1
ATOM 2160 O O . VAL A 1 272 ? 3.118 -22.257 -18.655 1.00 92.44 272 VAL A O 1
ATOM 2163 N N . THR A 1 273 ? 1.693 -21.351 -20.141 1.00 90.88 273 THR A N 1
ATOM 2164 C CA . THR A 1 273 ? 1.549 -22.551 -20.967 1.00 90.88 273 THR A CA 1
ATOM 2165 C C . THR A 1 273 ? 1.803 -22.248 -22.438 1.00 90.88 273 THR A C 1
ATOM 2167 O O . THR A 1 273 ? 1.418 -21.200 -22.966 1.00 90.88 273 THR A O 1
ATOM 2170 N N . ASN A 1 274 ? 2.467 -23.191 -23.110 1.00 88.06 274 ASN A N 1
ATOM 2171 C CA . ASN A 1 274 ? 2.745 -23.174 -24.545 1.00 88.06 274 ASN A CA 1
ATOM 2172 C C . ASN A 1 274 ? 3.388 -21.860 -25.040 1.00 88.06 274 ASN A C 1
ATOM 2174 O O . ASN A 1 274 ? 3.025 -21.324 -26.086 1.00 88.06 274 ASN A O 1
ATOM 2178 N N . PHE A 1 275 ? 4.343 -21.329 -24.276 1.00 87.25 275 PHE A N 1
ATOM 2179 C CA . PHE A 1 275 ? 4.973 -20.035 -24.534 1.00 87.25 275 PHE A CA 1
ATOM 2180 C C . PHE A 1 275 ? 6.468 -20.239 -24.812 1.00 87.25 275 PHE A C 1
ATOM 2182 O O . PHE A 1 275 ? 7.248 -20.510 -23.901 1.00 87.25 275 PHE A O 1
ATOM 2189 N N . ARG A 1 276 ? 6.900 -20.078 -26.069 1.00 85.75 276 ARG A N 1
ATOM 2190 C CA . ARG A 1 276 ? 8.273 -20.309 -26.564 1.00 85.75 276 ARG A CA 1
ATOM 2191 C C . ARG A 1 276 ? 8.892 -21.607 -26.017 1.00 85.75 276 ARG A C 1
ATOM 2193 O O . ARG A 1 276 ? 8.539 -22.688 -26.461 1.00 85.75 276 ARG A O 1
ATOM 2200 N N . ALA A 1 277 ? 9.822 -21.512 -25.063 1.00 82.56 277 ALA A N 1
ATOM 2201 C CA . ALA A 1 277 ? 10.525 -22.654 -24.470 1.00 82.56 277 ALA A CA 1
ATOM 2202 C C . ALA A 1 277 ? 9.739 -23.355 -23.340 1.00 82.56 277 ALA A C 1
ATOM 2204 O O . ALA A 1 277 ? 10.171 -24.393 -22.852 1.00 82.56 277 ALA A O 1
ATOM 2205 N N . ILE A 1 278 ? 8.598 -22.807 -22.913 1.00 85.88 278 ILE A N 1
ATOM 2206 C CA . ILE A 1 278 ? 7.814 -23.278 -21.765 1.00 85.88 278 ILE A CA 1
ATOM 2207 C C . ILE A 1 278 ? 6.633 -24.122 -22.264 1.00 85.88 278 ILE A C 1
ATOM 2209 O O . ILE A 1 278 ? 5.829 -23.649 -23.067 1.00 85.88 278 ILE A O 1
ATOM 2213 N N . ASP A 1 279 ? 6.545 -25.375 -21.801 1.00 84.94 279 ASP A N 1
ATOM 2214 C CA . ASP A 1 279 ? 5.386 -26.253 -22.041 1.00 84.94 279 ASP A CA 1
ATOM 2215 C C . ASP A 1 279 ? 4.226 -25.867 -21.122 1.00 84.94 279 ASP A C 1
ATOM 2217 O O . ASP A 1 279 ? 3.157 -25.470 -21.583 1.00 84.94 279 ASP A O 1
ATOM 2221 N N . ASP A 1 280 ? 4.475 -25.977 -19.823 1.00 88.88 280 ASP A N 1
ATOM 2222 C CA . ASP A 1 280 ? 3.551 -25.694 -18.737 1.00 88.88 280 ASP A CA 1
ATOM 2223 C C . ASP A 1 280 ? 4.395 -25.466 -17.478 1.00 88.88 280 ASP A C 1
ATOM 2225 O O . ASP A 1 280 ? 5.265 -26.282 -17.154 1.00 88.88 280 ASP A O 1
ATOM 2229 N N . ILE A 1 281 ? 4.214 -24.324 -16.822 1.00 90.75 281 ILE A N 1
ATOM 2230 C CA . ILE A 1 281 ? 4.877 -24.016 -15.561 1.00 90.75 281 ILE A CA 1
ATOM 2231 C C . ILE A 1 281 ? 3.951 -23.198 -14.668 1.00 90.75 281 ILE A C 1
ATOM 2233 O O . ILE A 1 281 ? 3.382 -22.186 -15.087 1.00 90.75 281 ILE A O 1
ATOM 2237 N N . GLU A 1 282 ? 3.868 -23.609 -13.407 1.00 90.75 282 GLU A N 1
ATOM 2238 C CA . GLU A 1 282 ? 3.258 -22.839 -12.333 1.00 90.75 282 GLU A CA 1
ATOM 2239 C C . GLU A 1 282 ? 4.346 -22.413 -11.344 1.00 90.75 282 GLU A C 1
ATOM 2241 O O . GLU A 1 282 ? 5.104 -23.238 -10.831 1.00 90.75 282 GLU A O 1
ATOM 2246 N N . ILE A 1 283 ? 4.453 -21.108 -11.098 1.00 89.00 283 ILE A N 1
ATOM 2247 C CA . ILE A 1 283 ? 5.437 -20.528 -10.186 1.00 89.00 283 ILE A CA 1
ATOM 2248 C C . ILE A 1 283 ? 4.684 -19.814 -9.059 1.00 89.00 283 ILE A C 1
ATOM 2250 O O . ILE A 1 283 ? 4.105 -18.748 -9.296 1.00 89.00 283 ILE A O 1
ATOM 2254 N N . PRO A 1 284 ? 4.690 -20.352 -7.827 1.00 86.31 284 PRO A N 1
ATOM 2255 C CA . PRO A 1 284 ? 4.145 -19.646 -6.679 1.00 86.31 284 PRO A CA 1
ATOM 2256 C C . PRO A 1 284 ? 5.064 -18.484 -6.286 1.00 86.31 284 PRO A C 1
ATOM 2258 O O . PRO A 1 284 ? 6.288 -18.627 -6.207 1.00 86.31 284 PRO A O 1
ATOM 2261 N N . VAL A 1 285 ? 4.469 -17.329 -5.999 1.00 82.00 285 VAL A N 1
ATOM 2262 C CA . VAL A 1 285 ? 5.159 -16.156 -5.463 1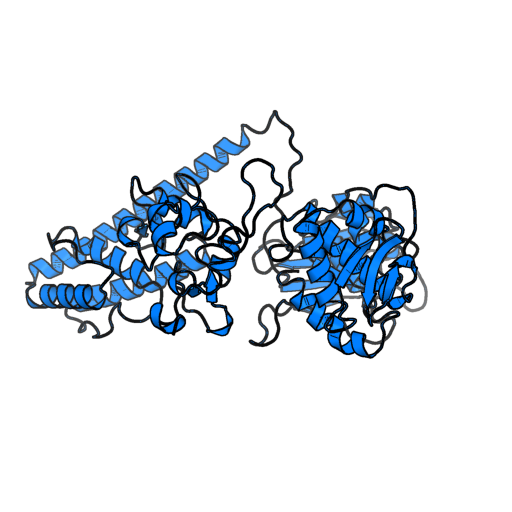.00 82.00 285 VAL A CA 1
ATOM 2263 C C . VAL A 1 285 ? 4.811 -16.067 -3.975 1.00 82.00 285 VAL A C 1
ATOM 2265 O O . VAL A 1 285 ? 3.662 -15.818 -3.621 1.00 82.00 285 VAL A O 1
ATOM 2268 N N . PRO A 1 286 ? 5.761 -16.335 -3.064 1.00 67.31 286 PRO A N 1
ATOM 2269 C CA . PRO A 1 286 ? 5.447 -16.393 -1.643 1.00 67.31 286 PRO A CA 1
ATOM 2270 C C . PRO A 1 286 ? 5.088 -15.008 -1.097 1.00 67.31 286 PRO A C 1
ATOM 2272 O O . PRO A 1 286 ? 5.913 -14.096 -1.133 1.00 67.31 286 PRO A O 1
ATOM 2275 N N . LEU A 1 287 ? 3.886 -14.907 -0.523 1.00 60.34 287 LEU A N 1
ATOM 2276 C CA . LEU A 1 287 ? 3.334 -13.697 0.105 1.00 60.34 287 LEU A CA 1
ATOM 2277 C C . LEU A 1 287 ? 3.981 -13.375 1.469 1.00 60.34 287 LEU A C 1
ATOM 2279 O O . LEU A 1 287 ? 3.983 -12.232 1.911 1.00 60.34 287 LEU A O 1
ATOM 2283 N N . LYS A 1 288 ? 4.561 -14.377 2.151 1.00 50.53 288 LYS A N 1
ATOM 2284 C CA . LYS A 1 288 ? 5.220 -14.234 3.464 1.00 50.53 288 LYS A CA 1
ATOM 2285 C C . LYS A 1 288 ? 6.698 -14.612 3.384 1.00 50.53 288 LYS A C 1
ATOM 2287 O O . LYS A 1 288 ? 7.024 -15.744 3.024 1.00 50.53 288 LYS A O 1
ATOM 2292 N N . ARG A 1 289 ? 7.598 -13.703 3.778 1.00 51.84 289 ARG A N 1
ATOM 2293 C CA . ARG A 1 289 ? 9.015 -14.006 4.063 1.00 51.84 289 ARG A CA 1
ATOM 2294 C C . ARG A 1 289 ? 9.501 -13.259 5.311 1.00 51.84 289 ARG A C 1
ATOM 2296 O O . ARG A 1 289 ? 8.904 -12.265 5.702 1.00 51.84 289 ARG A O 1
ATOM 2303 N N . SER A 1 290 ? 10.531 -13.824 5.948 1.00 40.69 290 SER A N 1
ATOM 2304 C CA . SER A 1 290 ? 11.014 -13.500 7.298 1.00 40.69 290 SER A CA 1
ATOM 2305 C C . SER A 1 290 ? 11.275 -12.010 7.546 1.00 40.69 290 SER A C 1
ATOM 2307 O O . SER A 1 290 ? 11.636 -11.269 6.632 1.00 40.69 290 SER A O 1
ATOM 2309 N N . GLU A 1 291 ? 11.165 -11.616 8.819 1.00 44.38 291 GLU A N 1
ATOM 2310 C CA . GLU A 1 291 ? 11.287 -10.269 9.422 1.00 44.38 291 GLU A CA 1
ATOM 2311 C C . GLU A 1 291 ? 12.459 -9.385 8.933 1.00 44.38 291 GLU A C 1
ATOM 2313 O O . GLU A 1 291 ? 12.509 -8.197 9.236 1.00 44.38 291 GLU A O 1
ATOM 2318 N N . LYS A 1 292 ? 13.413 -9.927 8.164 1.00 43.72 292 LYS A N 1
ATOM 2319 C CA . LYS A 1 292 ? 14.632 -9.239 7.713 1.00 43.72 292 LYS A CA 1
ATOM 2320 C C . LYS A 1 292 ? 14.638 -8.797 6.245 1.00 43.72 292 LYS A C 1
ATOM 2322 O O . LYS A 1 292 ? 15.577 -8.102 5.860 1.00 43.72 292 LYS A O 1
ATOM 2327 N N . SER A 1 293 ? 13.664 -9.166 5.402 1.00 42.06 293 SER A N 1
ATOM 2328 C CA . SER A 1 293 ? 13.729 -8.828 3.966 1.00 42.06 293 SER A CA 1
ATOM 2329 C C . SER A 1 293 ? 12.400 -8.389 3.341 1.00 42.06 293 SER A C 1
ATOM 2331 O O . SER A 1 293 ? 11.721 -9.214 2.746 1.00 42.06 293 SER A O 1
ATOM 2333 N N . GLY A 1 294 ? 12.118 -7.083 3.419 1.00 56.56 294 GLY A N 1
ATOM 2334 C CA . GLY A 1 294 ? 11.178 -6.270 2.617 1.00 56.56 294 GLY A CA 1
ATOM 2335 C C . GLY A 1 294 ? 10.171 -6.938 1.654 1.00 56.56 294 GLY A C 1
ATOM 2336 O O . GLY A 1 294 ? 9.463 -7.872 2.006 1.00 56.56 294 GLY A O 1
ATOM 2337 N N . VAL A 1 295 ? 10.038 -6.355 0.454 1.00 59.66 295 VAL A N 1
ATOM 2338 C CA . VAL A 1 295 ? 9.024 -6.688 -0.575 1.00 59.66 295 VAL A CA 1
ATOM 2339 C C . VAL A 1 295 ? 9.267 -8.052 -1.212 1.00 59.66 295 VAL A C 1
ATOM 2341 O O . VAL A 1 295 ? 10.418 -8.484 -1.362 1.00 59.66 295 VAL A O 1
ATOM 2344 N N . SER A 1 296 ? 8.183 -8.708 -1.643 1.00 64.69 296 SER A N 1
ATOM 2345 C CA . SER A 1 296 ? 8.260 -9.923 -2.453 1.00 64.69 296 SER A CA 1
ATOM 2346 C C . SER A 1 296 ? 9.085 -9.665 -3.718 1.00 64.69 296 SER A C 1
ATOM 2348 O O . SER A 1 296 ? 8.870 -8.711 -4.456 1.00 64.69 296 SER A O 1
ATOM 2350 N N . CYS A 1 297 ? 10.088 -10.501 -3.960 1.00 75.81 297 CYS A N 1
ATOM 2351 C CA . CYS A 1 297 ? 10.890 -10.415 -5.167 1.00 75.81 297 CYS A CA 1
ATOM 2352 C C . CYS A 1 297 ? 11.335 -11.821 -5.553 1.00 75.81 297 CYS A C 1
ATOM 2354 O O . CYS A 1 297 ? 11.970 -12.546 -4.772 1.00 75.81 297 CYS A O 1
ATOM 2356 N N . LEU A 1 298 ? 10.949 -12.191 -6.768 1.00 83.75 298 LEU A N 1
ATOM 2357 C CA . LEU A 1 298 ? 11.212 -13.478 -7.379 1.00 83.75 298 LEU A CA 1
ATOM 2358 C C . LEU A 1 298 ? 12.465 -13.366 -8.249 1.00 83.75 298 LEU A C 1
ATOM 2360 O O . LEU A 1 298 ? 12.495 -12.602 -9.209 1.00 83.75 298 LEU A O 1
ATOM 2364 N N . LEU A 1 299 ? 13.494 -14.140 -7.911 1.00 85.12 299 LEU A N 1
ATOM 2365 C CA . LEU A 1 299 ? 14.680 -14.291 -8.744 1.00 85.12 299 LEU A CA 1
ATOM 2366 C C . LEU A 1 299 ? 14.576 -15.619 -9.495 1.00 85.12 299 LEU A C 1
ATOM 2368 O O . LEU A 1 299 ? 14.551 -16.678 -8.869 1.00 85.12 299 LEU A O 1
ATOM 2372 N N . LEU A 1 300 ? 14.507 -15.559 -10.825 1.00 84.19 300 LEU A N 1
ATOM 2373 C CA . LEU A 1 300 ? 14.504 -16.742 -11.682 1.00 84.19 300 LEU A CA 1
ATOM 2374 C C . LEU A 1 300 ? 15.951 -17.154 -11.980 1.00 84.19 300 LEU A C 1
ATOM 2376 O O . LEU A 1 300 ? 16.650 -16.486 -12.741 1.00 84.19 300 LEU A O 1
ATOM 2380 N N . LEU A 1 301 ? 16.398 -18.255 -11.374 1.00 82.81 301 LEU A N 1
ATOM 2381 C CA . LEU A 1 301 ? 17.725 -18.837 -11.584 1.00 82.81 301 LEU A CA 1
ATOM 2382 C C . LEU A 1 301 ? 17.624 -20.087 -12.461 1.00 82.81 301 LEU A C 1
ATOM 2384 O O . LEU A 1 301 ? 16.691 -20.873 -12.330 1.00 82.81 301 LEU A O 1
ATOM 2388 N N . GLY A 1 302 ? 18.594 -20.278 -13.350 1.00 81.44 302 GLY A N 1
ATOM 2389 C CA . GLY A 1 302 ? 18.677 -21.455 -14.212 1.00 81.44 302 GLY A CA 1
ATOM 2390 C C . GLY A 1 302 ? 19.719 -21.283 -15.311 1.00 81.44 302 GLY A C 1
ATOM 2391 O O . GLY A 1 302 ? 20.256 -20.187 -15.488 1.00 81.44 302 GLY A O 1
ATOM 2392 N N . GLU A 1 303 ? 19.988 -22.345 -16.064 1.00 81.88 303 GLU A N 1
ATOM 2393 C CA . GLU A 1 303 ? 20.914 -22.328 -17.204 1.00 81.88 303 GLU A CA 1
ATOM 2394 C C . GLU A 1 303 ? 20.398 -21.447 -18.356 1.00 81.88 303 GLU A C 1
ATOM 2396 O O . GLU A 1 303 ? 19.269 -20.939 -18.338 1.00 81.88 303 GLU A O 1
ATOM 2401 N N . ASN A 1 304 ? 21.229 -21.198 -19.367 1.00 78.62 304 ASN A N 1
ATOM 2402 C CA . ASN A 1 304 ? 20.777 -20.494 -20.566 1.00 78.62 304 ASN A CA 1
ATOM 2403 C C . ASN A 1 304 ? 19.710 -21.326 -21.297 1.00 78.62 304 ASN A C 1
ATOM 2405 O O . ASN A 1 304 ? 19.708 -22.549 -21.225 1.00 78.62 304 ASN A O 1
ATOM 2409 N N . SER A 1 305 ? 18.776 -20.652 -21.970 1.00 76.25 305 SER A N 1
ATOM 2410 C CA . SER A 1 305 ? 17.704 -21.285 -22.763 1.00 76.25 305 SER A CA 1
ATOM 2411 C C . SER A 1 305 ? 16.593 -22.017 -21.991 1.00 76.25 305 SER A C 1
ATOM 2413 O O . SER A 1 305 ? 15.666 -22.519 -22.617 1.00 76.25 305 SER A O 1
ATOM 2415 N N . VAL A 1 306 ? 16.580 -21.991 -20.653 1.00 80.88 306 VAL A N 1
ATOM 2416 C CA . VAL A 1 306 ? 15.488 -22.582 -19.835 1.00 80.88 306 VAL A CA 1
ATOM 2417 C C . VAL A 1 306 ? 14.193 -21.751 -19.800 1.00 80.88 306 VAL A C 1
ATOM 2419 O O . VAL A 1 306 ? 13.231 -22.126 -19.142 1.00 80.88 306 VAL A O 1
ATOM 2422 N N . GLY A 1 307 ? 14.151 -20.600 -20.484 1.00 83.31 307 GLY A N 1
ATOM 2423 C CA . GLY A 1 307 ? 12.943 -19.771 -20.591 1.00 83.31 307 GLY A CA 1
ATOM 2424 C C . GLY A 1 307 ? 12.791 -18.651 -19.553 1.00 83.31 307 GLY A C 1
ATOM 2425 O O . GLY A 1 307 ? 11.687 -18.141 -19.391 1.00 83.31 307 GLY A O 1
ATOM 2426 N N . LYS A 1 308 ? 13.866 -18.203 -18.888 1.00 89.00 308 LYS A N 1
ATOM 2427 C CA . LYS A 1 308 ? 13.825 -17.077 -17.921 1.00 89.00 308 LYS A CA 1
ATOM 2428 C C . LYS A 1 308 ? 13.231 -15.795 -18.532 1.00 89.00 308 LYS A C 1
ATOM 2430 O O . LYS A 1 308 ? 12.206 -15.302 -18.065 1.00 89.00 308 LYS A O 1
ATOM 2435 N N . SER A 1 309 ? 13.807 -15.320 -19.638 1.00 89.31 309 SER A N 1
ATOM 2436 C CA . SER A 1 309 ? 13.327 -14.146 -20.388 1.00 89.31 309 SER A CA 1
ATOM 2437 C C . SER A 1 309 ? 11.921 -14.351 -20.961 1.00 89.31 309 SER A C 1
ATOM 2439 O O . SER A 1 309 ? 11.106 -13.428 -21.018 1.00 89.31 309 SER A O 1
ATOM 2441 N N . THR A 1 310 ? 11.606 -15.590 -21.350 1.00 90.00 310 THR A N 1
ATOM 2442 C CA . THR A 1 310 ? 10.274 -15.992 -21.813 1.00 90.00 310 THR A CA 1
ATOM 2443 C C . THR A 1 310 ? 9.230 -15.825 -20.712 1.00 90.00 310 THR A C 1
ATOM 2445 O O . THR A 1 310 ? 8.172 -15.256 -20.965 1.00 90.00 310 THR A O 1
ATOM 2448 N N . CYS A 1 311 ? 9.539 -16.253 -19.486 1.00 91.00 311 CYS A N 1
ATOM 2449 C CA . CYS A 1 311 ? 8.656 -16.091 -18.337 1.00 91.00 311 CYS A CA 1
ATOM 2450 C C . CYS A 1 311 ? 8.386 -14.607 -18.050 1.00 91.00 311 CYS A C 1
ATOM 2452 O O . CYS A 1 311 ? 7.232 -14.219 -17.893 1.00 91.00 311 CYS A O 1
ATOM 2454 N N . LEU A 1 312 ? 9.421 -13.755 -18.057 1.00 92.19 312 LEU A N 1
ATOM 2455 C CA . LEU A 1 312 ? 9.248 -12.306 -17.876 1.00 92.19 312 LEU A CA 1
ATOM 2456 C C . LEU A 1 312 ? 8.349 -11.698 -18.964 1.00 92.19 312 LEU A C 1
ATOM 2458 O O . LEU A 1 312 ? 7.448 -10.918 -18.663 1.00 92.19 312 LEU A O 1
ATOM 2462 N N . SER A 1 313 ? 8.542 -12.101 -20.222 1.00 92.88 313 SER A N 1
ATOM 2463 C CA . SER A 1 313 ? 7.718 -11.645 -21.351 1.00 92.88 313 SER A CA 1
ATOM 2464 C C . SER A 1 313 ? 6.247 -12.057 -21.202 1.00 92.88 313 SER A C 1
ATOM 2466 O O . SER A 1 313 ? 5.349 -11.261 -21.480 1.00 92.88 313 SER A O 1
ATOM 2468 N N . ALA A 1 314 ? 5.994 -13.282 -20.734 1.00 92.94 314 ALA A N 1
ATOM 2469 C CA . ALA A 1 314 ? 4.650 -13.799 -20.490 1.00 92.94 314 ALA A CA 1
ATOM 2470 C C . ALA A 1 314 ? 3.923 -13.007 -19.390 1.00 92.94 314 ALA A C 1
ATOM 2472 O O . ALA A 1 314 ? 2.787 -12.572 -19.586 1.00 92.94 314 ALA A O 1
ATOM 2473 N N . VAL A 1 315 ? 4.604 -12.743 -18.268 1.00 93.12 315 VAL A N 1
ATOM 2474 C CA . VAL A 1 315 ? 4.069 -11.920 -17.169 1.00 93.12 315 VAL A CA 1
ATOM 2475 C C . VAL A 1 315 ? 3.779 -10.496 -17.640 1.00 93.12 315 VAL A C 1
ATOM 2477 O O . VAL A 1 315 ? 2.721 -9.950 -17.327 1.00 93.12 315 VAL A O 1
ATOM 2480 N N . ALA A 1 316 ? 4.678 -9.904 -18.435 1.00 94.00 316 ALA A N 1
ATOM 2481 C CA . ALA A 1 316 ? 4.485 -8.566 -18.981 1.00 94.00 316 ALA A CA 1
ATOM 2482 C C . ALA A 1 316 ? 3.195 -8.464 -19.811 1.00 94.00 316 ALA A C 1
ATOM 2484 O O . ALA A 1 316 ? 2.416 -7.538 -19.598 1.00 94.00 316 ALA A O 1
ATOM 2485 N N . LEU A 1 317 ? 2.941 -9.418 -20.716 1.00 93.56 317 LEU A N 1
ATOM 2486 C CA . LEU A 1 317 ? 1.740 -9.425 -21.564 1.00 93.56 317 LEU A CA 1
ATOM 2487 C C . LEU A 1 317 ? 0.449 -9.623 -20.761 1.00 93.56 317 LEU A C 1
ATOM 2489 O O . LEU A 1 317 ? -0.530 -8.920 -21.008 1.00 93.56 317 LEU A O 1
ATOM 2493 N N . ALA A 1 318 ? 0.461 -10.530 -19.779 1.00 93.25 318 ALA A N 1
ATOM 2494 C CA . ALA A 1 318 ? -0.685 -10.759 -18.902 1.00 93.25 318 ALA A CA 1
ATOM 2495 C C . ALA A 1 318 ? -1.061 -9.496 -18.109 1.00 93.25 318 ALA A C 1
ATOM 2497 O O . ALA A 1 318 ? -2.229 -9.120 -18.060 1.00 93.25 318 ALA A O 1
ATOM 2498 N N . LEU A 1 319 ? -0.077 -8.792 -17.538 1.00 92.12 319 LEU A N 1
ATOM 2499 C CA . LEU A 1 319 ? -0.319 -7.575 -16.751 1.00 92.12 319 LEU A CA 1
ATOM 2500 C C . LEU A 1 319 ? -0.696 -6.355 -17.601 1.00 92.12 319 LEU A C 1
ATOM 2502 O O . LEU A 1 319 ? -1.471 -5.508 -17.146 1.00 92.12 319 LEU A O 1
ATOM 2506 N N . LEU A 1 320 ? -0.143 -6.256 -18.811 1.00 91.19 320 LEU A N 1
ATOM 2507 C CA . LEU A 1 320 ? -0.342 -5.133 -19.725 1.00 91.19 320 LEU A CA 1
ATOM 2508 C C . LEU A 1 320 ? -1.775 -5.078 -20.289 1.00 91.19 320 LEU A C 1
ATOM 2510 O O . LEU A 1 320 ? -2.279 -3.992 -20.573 1.00 91.19 320 LEU A O 1
ATOM 2514 N N . GLY A 1 321 ? -2.426 -6.234 -20.428 1.00 90.69 321 GLY A N 1
ATOM 2515 C CA . GLY A 1 321 ? -3.753 -6.367 -21.028 1.00 90.69 321 GLY A CA 1
ATOM 2516 C C . GLY A 1 321 ? -3.723 -6.361 -22.560 1.00 90.69 321 GLY A C 1
ATOM 2517 O O . GLY A 1 321 ? -2.738 -5.963 -23.194 1.00 90.69 321 GLY A O 1
ATOM 2518 N N . THR A 1 322 ? -4.805 -6.809 -23.194 1.00 90.44 322 THR A N 1
ATOM 2519 C CA . THR A 1 322 ? -4.859 -7.015 -24.652 1.00 90.44 322 THR A CA 1
ATOM 2520 C C . THR A 1 322 ? -4.826 -5.696 -25.430 1.00 90.44 322 THR A C 1
ATOM 2522 O O . THR A 1 322 ? -4.142 -5.601 -26.453 1.00 90.44 322 THR A O 1
ATOM 2525 N N . ARG A 1 323 ? -5.467 -4.633 -24.918 1.00 87.81 323 ARG A N 1
ATOM 2526 C CA . ARG A 1 323 ? -5.537 -3.314 -25.574 1.00 87.81 323 ARG A CA 1
ATOM 2527 C C . ARG A 1 323 ? -4.164 -2.677 -25.774 1.00 87.81 323 ARG A C 1
ATOM 2529 O O . ARG A 1 323 ? -3.864 -2.154 -26.848 1.00 87.81 323 ARG A O 1
ATOM 2536 N N . GLU A 1 324 ? -3.338 -2.707 -24.734 1.00 89.19 324 GLU A N 1
ATOM 2537 C CA . GLU A 1 324 ? -1.976 -2.181 -24.784 1.00 89.19 324 GLU A CA 1
ATOM 2538 C C . GLU A 1 324 ? -1.030 -3.168 -25.474 1.00 89.19 324 GLU A C 1
ATOM 2540 O O . GLU A 1 324 ? -0.135 -2.736 -26.199 1.00 89.19 324 GLU A O 1
ATOM 2545 N N . SER A 1 325 ? -1.276 -4.477 -25.352 1.00 89.62 325 SER A N 1
ATOM 2546 C CA . SER A 1 325 ? -0.524 -5.498 -26.085 1.00 89.62 325 SER A CA 1
ATOM 2547 C C . SER A 1 325 ? -0.563 -5.222 -27.591 1.00 89.62 325 SER A C 1
ATOM 2549 O O . SER A 1 325 ? 0.500 -5.079 -28.183 1.00 89.62 325 SER A O 1
ATOM 2551 N N . HIS A 1 326 ? -1.728 -4.974 -28.208 1.00 88.00 326 HIS A N 1
ATOM 2552 C CA . HIS A 1 326 ? -1.826 -4.619 -29.639 1.00 88.00 326 HIS A CA 1
ATOM 2553 C C . HIS A 1 326 ? -0.929 -3.440 -30.076 1.00 88.00 326 HIS A C 1
ATOM 2555 O O . HIS A 1 326 ? -0.538 -3.352 -31.243 1.00 88.00 326 HIS A O 1
ATOM 2561 N N . ARG A 1 327 ? -0.562 -2.535 -29.156 1.00 87.88 327 ARG A N 1
ATOM 2562 C CA . ARG A 1 327 ? 0.329 -1.393 -29.426 1.00 87.88 327 ARG A CA 1
ATOM 2563 C C . ARG A 1 327 ? 1.812 -1.774 -29.464 1.00 87.88 327 ARG A C 1
ATOM 2565 O O . ARG A 1 327 ? 2.595 -1.012 -30.032 1.00 87.88 327 ARG A O 1
ATOM 2572 N N . LEU A 1 328 ? 2.199 -2.931 -28.916 1.00 85.38 328 LEU A N 1
ATOM 2573 C CA . LEU A 1 328 ? 3.567 -3.461 -28.996 1.00 85.38 328 LEU A CA 1
ATOM 2574 C C . LEU A 1 328 ? 3.963 -3.817 -30.433 1.00 85.38 328 LEU A C 1
ATOM 2576 O O . LEU A 1 328 ? 5.133 -3.678 -30.778 1.00 85.38 328 LEU A O 1
ATOM 2580 N N . LYS A 1 329 ? 2.994 -4.217 -31.272 1.00 84.50 329 LYS A N 1
ATOM 2581 C CA . LYS A 1 329 ? 3.208 -4.632 -32.673 1.00 84.50 329 LYS A CA 1
ATOM 2582 C C . LYS A 1 329 ? 4.297 -5.708 -32.823 1.00 84.50 329 LYS A C 1
ATOM 2584 O O . LYS A 1 329 ? 5.115 -5.639 -33.736 1.00 84.50 329 LYS A O 1
ATOM 2589 N N . ILE A 1 330 ? 4.310 -6.682 -31.917 1.00 86.19 330 ILE A N 1
ATOM 2590 C CA . ILE A 1 330 ? 5.228 -7.828 -31.964 1.00 86.19 330 ILE A CA 1
ATOM 2591 C C . ILE A 1 330 ? 4.615 -8.984 -32.770 1.00 86.19 330 ILE A C 1
ATOM 2593 O O . ILE A 1 330 ? 3.387 -9.091 -32.838 1.00 86.19 330 ILE A O 1
ATOM 2597 N N . PRO A 1 331 ? 5.433 -9.866 -33.368 1.00 84.50 331 PRO A N 1
ATOM 2598 C CA . PRO A 1 331 ? 4.938 -11.069 -34.026 1.00 84.50 331 PRO A CA 1
ATOM 2599 C C . PRO A 1 331 ? 4.474 -12.093 -32.976 1.00 84.50 331 PRO A C 1
ATOM 2601 O O . PRO A 1 331 ? 5.260 -12.879 -32.457 1.00 84.50 331 PRO A O 1
ATOM 2604 N N . TYR A 1 332 ? 3.180 -12.088 -32.638 1.00 85.12 332 TYR A N 1
ATOM 2605 C CA . TYR A 1 332 ? 2.613 -13.001 -31.630 1.00 85.12 332 TYR A CA 1
ATOM 2606 C C . TYR A 1 332 ? 2.721 -14.481 -32.008 1.00 85.12 332 TYR A C 1
ATOM 2608 O O . TYR A 1 332 ? 2.813 -15.326 -31.121 1.00 85.12 332 TYR A O 1
ATOM 2616 N N . GLY A 1 333 ? 2.774 -14.790 -33.309 1.00 79.00 333 GLY A N 1
ATOM 2617 C CA . GLY A 1 333 ? 3.062 -16.137 -33.803 1.00 79.00 333 GLY A CA 1
ATOM 2618 C C . GLY A 1 333 ? 4.377 -16.695 -33.256 1.00 79.00 333 GLY A C 1
ATOM 2619 O O . GLY A 1 333 ? 4.422 -17.852 -32.857 1.00 79.00 333 GLY A O 1
ATOM 2620 N N . ASP A 1 334 ? 5.397 -15.849 -33.101 1.00 81.19 334 ASP A N 1
ATOM 2621 C CA . ASP A 1 334 ? 6.726 -16.245 -32.612 1.00 81.19 334 ASP A CA 1
ATOM 2622 C C . ASP A 1 334 ? 6.754 -16.488 -31.090 1.00 81.19 334 ASP A C 1
ATOM 2624 O O . ASP A 1 334 ? 7.784 -16.857 -30.518 1.00 81.19 334 ASP A O 1
ATOM 2628 N N . LEU A 1 335 ? 5.637 -16.243 -30.395 1.00 83.94 335 LEU A N 1
ATOM 2629 C CA . LEU A 1 335 ? 5.474 -16.610 -28.989 1.00 83.94 335 LEU A CA 1
ATOM 2630 C C . LEU A 1 335 ? 5.031 -18.064 -28.828 1.00 83.94 335 LEU A C 1
ATOM 2632 O O . LEU A 1 335 ? 5.233 -18.627 -27.753 1.00 83.94 335 LEU A O 1
ATOM 2636 N N . ALA A 1 336 ? 4.444 -18.673 -29.862 1.00 80.25 336 ALA A N 1
ATOM 2637 C CA . ALA A 1 336 ? 4.062 -20.075 -29.828 1.00 80.25 336 ALA A CA 1
ATOM 2638 C C . ALA A 1 336 ? 5.303 -20.969 -29.824 1.00 80.25 336 ALA A C 1
ATOM 2640 O O . ALA A 1 336 ? 6.298 -20.719 -30.505 1.00 80.25 336 ALA A O 1
ATOM 2641 N N . ARG A 1 337 ? 5.244 -22.029 -29.021 1.00 74.81 337 ARG A N 1
ATOM 2642 C CA . ARG A 1 337 ? 6.267 -23.071 -29.017 1.00 74.81 337 ARG A CA 1
ATOM 2643 C C . ARG A 1 337 ? 6.236 -23.850 -30.336 1.00 74.81 337 ARG A C 1
ATOM 2645 O O . ARG A 1 337 ? 5.160 -24.027 -30.888 1.00 74.81 337 ARG A O 1
ATOM 2652 N N . SER A 1 338 ? 7.374 -24.362 -30.814 1.00 71.00 338 SER A N 1
ATOM 2653 C CA . SER A 1 338 ? 7.394 -25.354 -31.906 1.00 71.00 338 SER A CA 1
ATOM 2654 C C . SER A 1 338 ? 6.883 -26.711 -31.405 1.00 71.00 338 SER A C 1
ATOM 2656 O O . SER A 1 338 ? 7.327 -27.192 -30.359 1.00 71.00 338 SER A O 1
ATOM 2658 N N . ALA A 1 339 ? 5.957 -27.347 -32.131 1.00 64.38 339 ALA A N 1
ATOM 2659 C CA . ALA A 1 339 ? 5.449 -28.677 -31.762 1.00 64.38 339 ALA A CA 1
ATOM 2660 C C . ALA A 1 339 ? 6.464 -29.795 -32.036 1.00 64.38 339 ALA A C 1
ATOM 2662 O O . ALA A 1 339 ? 6.444 -30.823 -31.357 1.00 64.38 339 ALA A O 1
ATOM 2663 N N . ALA A 1 340 ? 7.340 -29.602 -33.019 1.00 64.00 340 ALA A N 1
ATOM 2664 C CA . ALA A 1 340 ? 8.382 -30.550 -33.361 1.00 64.00 340 ALA A CA 1
ATOM 2665 C C . ALA A 1 340 ? 9.672 -30.218 -32.599 1.00 64.00 340 ALA A C 1
ATOM 2667 O O . ALA A 1 340 ? 10.068 -29.058 -32.489 1.00 64.00 340 ALA A O 1
ATOM 2668 N N . ARG A 1 341 ? 10.332 -31.250 -32.060 1.00 62.88 341 ARG A N 1
ATOM 2669 C CA . ARG A 1 341 ? 11.660 -31.121 -31.430 1.00 62.88 341 ARG A CA 1
ATOM 2670 C C . ARG A 1 341 ? 12.787 -31.033 -32.463 1.00 62.88 341 ARG A C 1
ATOM 2672 O O . ARG A 1 341 ? 13.860 -30.532 -32.142 1.00 62.88 341 ARG A O 1
ATOM 2679 N N . ASP A 1 342 ? 12.502 -31.471 -33.689 1.00 62.94 342 ASP A N 1
ATOM 2680 C CA . ASP A 1 342 ? 13.491 -31.714 -34.741 1.00 62.94 342 ASP A CA 1
ATOM 2681 C C . ASP A 1 342 ? 13.336 -30.724 -35.917 1.00 62.94 342 ASP A C 1
ATOM 2683 O O . ASP A 1 342 ? 14.169 -30.686 -36.820 1.00 62.94 342 ASP A O 1
ATOM 2687 N N . SER A 1 343 ? 12.274 -29.910 -35.906 1.00 61.38 343 SER A N 1
ATOM 2688 C CA . SER A 1 343 ? 11.972 -28.873 -36.899 1.00 61.38 343 SER A CA 1
ATOM 2689 C C . SER A 1 343 ? 11.366 -27.630 -36.234 1.00 61.38 343 SER A C 1
ATOM 2691 O O . SER A 1 343 ? 10.727 -27.702 -35.180 1.00 61.38 343 SER A O 1
ATOM 2693 N N . TRP A 1 344 ? 11.602 -26.458 -36.829 1.00 57.59 344 TRP A N 1
ATOM 2694 C CA . TRP A 1 344 ? 11.018 -25.192 -36.377 1.00 57.59 344 TRP A CA 1
ATOM 2695 C C . TRP A 1 344 ? 9.677 -24.961 -37.077 1.00 57.59 344 TRP A C 1
ATOM 2697 O O . TRP A 1 344 ? 9.566 -24.169 -38.014 1.00 57.59 344 TRP A O 1
ATOM 2707 N N . ASP A 1 345 ? 8.657 -25.677 -36.610 1.00 61.12 345 ASP A N 1
ATOM 2708 C CA . ASP A 1 345 ? 7.318 -25.644 -37.184 1.00 61.12 345 ASP A CA 1
ATOM 2709 C C . ASP A 1 345 ? 6.370 -24.988 -36.175 1.00 61.12 345 ASP A C 1
ATOM 2711 O O . ASP A 1 345 ? 5.887 -25.612 -35.228 1.00 61.12 345 ASP A O 1
ATOM 2715 N N . VAL A 1 346 ? 6.062 -23.707 -36.391 1.00 56.53 346 VAL A N 1
ATOM 2716 C CA . VAL A 1 346 ? 5.156 -22.910 -35.534 1.00 56.53 346 VAL A CA 1
ATOM 2717 C C . VAL A 1 346 ? 3.673 -23.280 -35.762 1.00 56.53 346 VAL A C 1
ATOM 2719 O O . VAL A 1 346 ? 2.759 -22.593 -35.315 1.00 56.53 346 VAL A O 1
ATOM 2722 N N . TRP A 1 347 ? 3.392 -24.401 -36.437 1.00 54.72 347 TRP A N 1
ATOM 2723 C CA . TRP A 1 347 ? 2.044 -24.910 -36.728 1.00 54.72 347 TRP A CA 1
ATOM 2724 C C . TRP A 1 347 ? 1.396 -25.571 -35.504 1.00 54.72 347 TRP A C 1
ATOM 2726 O O . TRP A 1 347 ? 0.878 -26.689 -35.555 1.00 54.72 347 TRP A O 1
ATOM 2736 N N . VAL A 1 348 ? 1.432 -24.887 -34.367 1.00 59.72 348 VAL A N 1
ATOM 2737 C CA . VAL A 1 348 ? 0.870 -25.377 -33.115 1.00 59.72 348 VAL A CA 1
ATOM 2738 C C . VAL A 1 348 ? -0.552 -24.870 -32.992 1.00 59.72 348 VAL A C 1
ATOM 2740 O O . VAL A 1 348 ? -0.802 -23.675 -33.008 1.00 59.72 348 VAL A O 1
ATOM 2743 N N . LYS A 1 349 ? -1.510 -25.795 -32.875 1.00 67.88 349 LYS A N 1
ATOM 2744 C CA . LYS A 1 349 ? -2.940 -25.469 -32.715 1.00 67.88 349 LYS A CA 1
ATOM 2745 C C . LYS A 1 349 ? -3.304 -25.016 -31.298 1.00 67.88 349 LYS A C 1
ATOM 2747 O O . LYS A 1 349 ? -4.427 -24.577 -31.074 1.00 67.88 349 LYS A O 1
ATOM 2752 N N . LYS A 1 350 ? -2.404 -25.197 -30.327 1.00 81.06 350 LYS A N 1
ATOM 2753 C CA . LYS A 1 350 ? -2.654 -24.840 -28.928 1.00 81.06 350 LYS A CA 1
ATOM 2754 C C . LYS A 1 350 ? -2.484 -23.328 -28.733 1.00 81.06 350 LYS A C 1
ATOM 2756 O O . LYS A 1 350 ? -1.531 -22.772 -29.277 1.00 81.06 350 LYS A O 1
ATOM 2761 N N . PRO A 1 351 ? -3.357 -22.673 -27.953 1.00 86.12 351 PRO A N 1
ATOM 2762 C CA . PRO A 1 351 ? -3.183 -21.268 -27.614 1.00 86.12 351 PRO A CA 1
ATOM 2763 C C . PRO A 1 351 ? -1.937 -21.075 -26.742 1.00 86.12 351 PRO A C 1
ATOM 2765 O O . PRO A 1 351 ? -1.554 -21.970 -25.988 1.00 86.12 351 PRO A O 1
ATOM 2768 N N . VAL A 1 352 ? -1.300 -19.914 -26.857 1.00 89.81 352 VAL A N 1
ATOM 2769 C CA . VAL A 1 352 ? -0.264 -19.444 -25.922 1.00 89.81 352 VAL A CA 1
ATOM 2770 C C . VAL A 1 352 ? -0.987 -18.777 -24.764 1.00 89.81 352 VAL A C 1
ATOM 2772 O O . VAL A 1 352 ? -1.791 -17.887 -25.031 1.00 89.81 352 VAL A O 1
ATOM 2775 N N . GLN A 1 353 ? -0.726 -19.159 -23.512 1.00 92.81 353 GLN A N 1
ATOM 2776 C CA . GLN A 1 353 ? -1.413 -18.556 -22.365 1.00 92.81 353 GLN A CA 1
ATOM 2777 C C . GLN A 1 353 ? -0.444 -18.125 -21.267 1.00 92.81 353 GLN A C 1
ATOM 2779 O O . GLN A 1 353 ? 0.525 -18.810 -20.943 1.00 92.81 353 GLN A O 1
ATOM 2784 N N . ALA A 1 354 ? -0.744 -16.980 -20.665 1.00 94.56 354 ALA A N 1
ATOM 2785 C CA . ALA A 1 354 ? -0.084 -16.466 -19.479 1.00 94.56 354 ALA A CA 1
ATOM 2786 C C . ALA A 1 354 ? -1.148 -15.936 -18.516 1.00 94.56 354 ALA A C 1
ATOM 2788 O O . ALA A 1 354 ? -1.973 -15.099 -18.887 1.00 94.56 354 ALA A O 1
ATOM 2789 N N . ARG A 1 355 ? -1.138 -16.431 -17.279 1.00 94.44 355 ARG A N 1
ATOM 2790 C CA . ARG A 1 355 ? -2.065 -16.037 -16.217 1.00 94.44 355 ARG A CA 1
ATOM 2791 C C . ARG A 1 355 ? -1.292 -15.606 -14.984 1.00 94.44 355 ARG A C 1
ATOM 2793 O O . ARG A 1 355 ? -0.381 -16.299 -14.538 1.00 94.44 355 ARG A O 1
ATOM 2800 N N . VAL A 1 356 ? -1.684 -14.467 -14.430 1.00 92.62 356 VAL A N 1
ATOM 2801 C CA . VAL A 1 356 ? -1.135 -13.919 -13.189 1.00 92.62 356 VAL A CA 1
ATOM 2802 C C . VAL A 1 356 ? -2.258 -13.846 -12.169 1.00 92.62 356 VAL A C 1
ATOM 2804 O O . VAL A 1 356 ? -3.245 -13.134 -12.372 1.00 92.62 356 VAL A O 1
ATOM 2807 N N . TYR A 1 357 ? -2.111 -14.594 -11.083 1.00 90.25 357 TYR A N 1
ATOM 2808 C CA . TYR A 1 357 ? -3.061 -14.624 -9.981 1.00 90.25 357 TYR A CA 1
ATOM 2809 C C . TYR A 1 357 ? -2.639 -13.626 -8.910 1.00 90.25 357 TYR A C 1
ATOM 2811 O O . TYR A 1 357 ? -1.455 -13.495 -8.593 1.00 90.25 357 TYR A O 1
ATOM 2819 N N . PHE A 1 358 ? -3.624 -12.933 -8.348 1.00 87.00 358 PHE A N 1
ATOM 2820 C CA . PHE A 1 358 ? -3.432 -11.978 -7.263 1.00 87.00 358 PHE A CA 1
ATOM 2821 C C . PHE A 1 358 ? -4.111 -12.498 -6.003 1.00 87.00 358 PHE A C 1
ATOM 2823 O O . PHE A 1 358 ? -5.133 -13.173 -6.101 1.00 87.00 358 PHE A O 1
ATOM 2830 N N . ASP A 1 359 ? -3.572 -12.150 -4.840 1.00 80.88 359 ASP A N 1
ATOM 2831 C CA . ASP A 1 359 ? -4.103 -12.604 -3.547 1.00 80.88 359 ASP A CA 1
ATOM 2832 C C . ASP A 1 359 ? -5.502 -12.027 -3.241 1.00 80.88 359 ASP A C 1
ATOM 2834 O O . ASP A 1 359 ? -6.406 -12.715 -2.774 1.00 80.88 359 ASP A O 1
ATOM 2838 N N . ASP A 1 360 ? -5.735 -10.764 -3.598 1.00 74.31 360 ASP A N 1
ATOM 2839 C CA . ASP A 1 360 ? -6.973 -10.038 -3.289 1.00 74.31 360 ASP A CA 1
ATOM 2840 C C . ASP A 1 360 ? -8.001 -10.026 -4.440 1.00 74.31 360 ASP A C 1
ATOM 2842 O O . ASP A 1 360 ? -9.054 -9.383 -4.330 1.00 74.31 360 ASP A O 1
ATOM 2846 N N . ARG A 1 361 ? -7.742 -10.739 -5.552 1.00 76.81 361 ARG A N 1
ATOM 2847 C CA . ARG A 1 361 ? -8.626 -10.753 -6.735 1.00 76.81 361 ARG A CA 1
ATOM 2848 C C . ARG A 1 361 ? -9.111 -12.149 -7.095 1.00 76.81 361 ARG A C 1
ATOM 2850 O O . ARG A 1 361 ? -8.336 -13.078 -7.268 1.00 76.81 361 ARG A O 1
ATOM 2857 N N . LYS A 1 362 ? -10.416 -12.252 -7.370 1.00 73.31 362 LYS A N 1
ATOM 2858 C CA . LYS A 1 362 ? -11.039 -13.487 -7.880 1.00 73.31 362 LYS A CA 1
ATOM 2859 C C . LYS A 1 362 ? -10.665 -13.816 -9.330 1.00 73.31 362 LYS A C 1
ATOM 2861 O O . LYS A 1 362 ? -10.712 -14.978 -9.713 1.00 73.31 362 LYS A O 1
ATOM 2866 N N . SER A 1 363 ? -10.356 -12.807 -10.147 1.00 83.06 363 SER A N 1
ATOM 2867 C CA . SER A 1 363 ? -10.028 -12.977 -11.567 1.00 83.06 363 SER A CA 1
ATOM 2868 C C . SER A 1 363 ? -8.533 -12.734 -11.811 1.00 83.06 363 SER A C 1
ATOM 2870 O O . SER A 1 363 ? -8.058 -11.650 -11.447 1.00 83.06 363 SER A O 1
ATOM 2872 N N . PRO A 1 364 ? -7.807 -13.672 -12.448 1.00 90.06 364 PRO A N 1
ATOM 2873 C CA . PRO A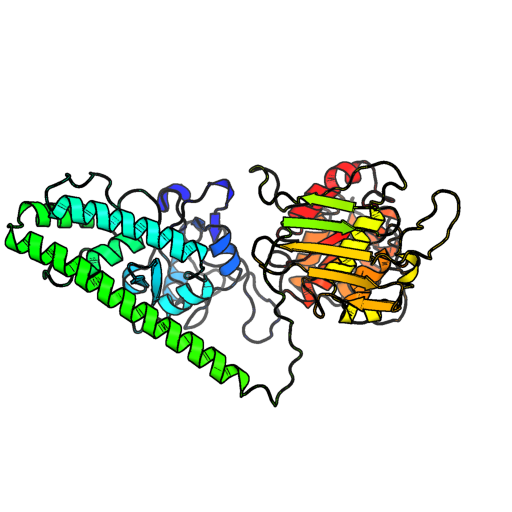 1 364 ? -6.419 -13.449 -12.832 1.00 90.06 364 PRO A CA 1
ATOM 2874 C C . PRO A 1 364 ? -6.314 -12.412 -13.955 1.00 90.06 364 PRO A C 1
ATOM 2876 O O . PRO A 1 364 ? -7.271 -12.184 -14.699 1.00 90.06 364 PRO A O 1
ATOM 2879 N N . ALA A 1 365 ? -5.133 -11.813 -14.099 1.00 91.38 365 ALA A N 1
ATOM 2880 C CA . ALA A 1 365 ? -4.774 -11.144 -15.342 1.00 91.38 365 ALA A CA 1
ATOM 2881 C C . ALA A 1 365 ? -4.391 -12.215 -16.363 1.00 91.38 365 ALA A C 1
ATOM 2883 O O . ALA A 1 365 ? -3.504 -13.029 -16.100 1.00 91.38 365 ALA A O 1
ATOM 2884 N N . GLU A 1 366 ? -5.080 -12.242 -17.496 1.00 93.44 366 GLU A N 1
ATOM 2885 C CA . GLU A 1 366 ? -4.935 -13.285 -18.504 1.00 93.44 366 GLU A CA 1
ATOM 2886 C C . GLU A 1 366 ? -4.532 -12.684 -19.844 1.00 93.44 366 GLU A C 1
ATOM 2888 O O . GLU A 1 366 ? -5.118 -11.710 -20.315 1.00 93.44 366 GLU A O 1
ATOM 2893 N N . PHE A 1 367 ? -3.556 -13.321 -20.475 1.00 94.81 367 PHE A N 1
ATOM 2894 C CA . PHE A 1 367 ? -3.213 -13.128 -21.869 1.00 94.81 367 PHE A CA 1
ATOM 2895 C C . PHE A 1 367 ? -3.273 -14.480 -22.570 1.00 94.81 367 PHE A C 1
ATOM 2897 O O . PHE A 1 367 ? -2.653 -15.446 -22.124 1.00 94.81 367 PHE A O 1
ATOM 2904 N N . SER A 1 368 ? -4.005 -14.537 -23.676 1.00 92.69 368 SER A N 1
ATOM 2905 C CA . SER A 1 368 ? -4.111 -15.703 -24.540 1.00 92.69 368 SER A CA 1
ATOM 2906 C C . SER A 1 368 ? -3.921 -15.276 -25.991 1.00 92.69 368 SER A C 1
ATOM 2908 O O . SER A 1 368 ? -4.508 -14.292 -26.434 1.00 92.69 368 SER A O 1
ATOM 2910 N N . TYR A 1 369 ? -3.120 -16.011 -26.751 1.00 91.06 369 TYR A N 1
ATOM 2911 C CA . TYR A 1 369 ? -3.016 -15.842 -28.197 1.00 91.06 369 TYR A CA 1
ATOM 2912 C C . TYR A 1 369 ? -3.420 -17.138 -28.891 1.00 91.06 369 TYR A C 1
ATOM 2914 O O . TYR A 1 369 ? -2.831 -18.192 -28.643 1.00 91.06 369 TYR A O 1
ATOM 2922 N N . ASP A 1 370 ? -4.431 -17.051 -29.753 1.00 87.88 370 ASP A N 1
ATOM 2923 C CA . ASP A 1 370 ? -4.891 -18.152 -30.592 1.00 87.88 370 ASP A CA 1
ATOM 2924 C C . ASP A 1 370 ? -4.138 -18.112 -31.938 1.00 87.88 370 ASP A C 1
ATOM 2926 O O . ASP A 1 370 ? -4.412 -17.227 -32.760 1.00 87.88 370 ASP A O 1
ATOM 2930 N N . PRO A 1 371 ? -3.211 -19.055 -32.199 1.00 81.88 371 PRO A N 1
ATOM 2931 C CA . PRO A 1 371 ? -2.440 -19.096 -33.441 1.00 81.88 371 PRO A CA 1
ATOM 2932 C C . PRO A 1 371 ? -3.280 -19.477 -34.668 1.00 81.88 371 PRO A C 1
ATOM 2934 O O . PRO A 1 371 ? -2.882 -19.169 -35.788 1.00 81.88 371 PRO A O 1
ATOM 2937 N N . VAL A 1 372 ? -4.443 -20.114 -34.486 1.00 81.88 372 VAL A N 1
ATOM 2938 C CA . VAL A 1 372 ? -5.347 -20.494 -35.584 1.00 81.88 372 V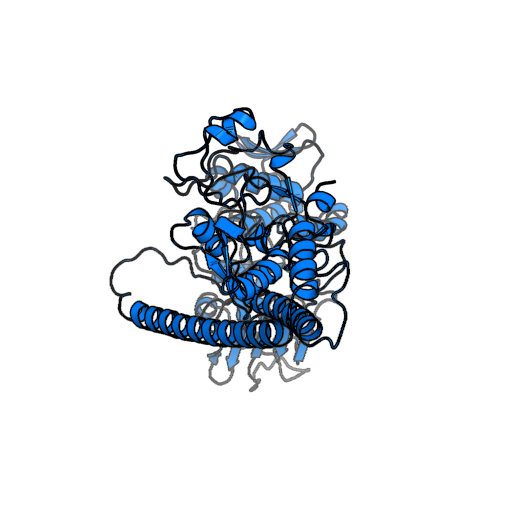AL A CA 1
ATOM 2939 C C . VAL A 1 372 ? -6.168 -19.291 -36.031 1.00 81.88 372 VAL A C 1
ATOM 2941 O O . VAL A 1 372 ? -6.327 -19.050 -37.226 1.00 81.88 372 VAL A O 1
ATOM 2944 N N . ARG A 1 373 ? -6.693 -18.525 -35.070 1.00 83.75 373 ARG A N 1
ATOM 2945 C CA . ARG A 1 373 ? -7.492 -17.320 -35.344 1.00 83.75 373 ARG A CA 1
ATOM 2946 C C . ARG A 1 373 ? -6.650 -16.058 -35.516 1.00 83.75 373 ARG A C 1
ATOM 2948 O O . ARG A 1 373 ? -7.197 -15.034 -35.918 1.00 83.75 373 ARG A O 1
ATOM 2955 N N . ASN A 1 374 ? -5.355 -16.126 -35.202 1.00 84.12 374 ASN A N 1
ATOM 2956 C CA . ASN A 1 374 ? -4.434 -14.992 -35.152 1.00 84.12 374 ASN A CA 1
ATOM 2957 C C . ASN A 1 374 ? -5.003 -13.832 -34.311 1.00 84.12 374 ASN A C 1
ATOM 2959 O O . ASN A 1 374 ? -5.061 -12.679 -34.746 1.00 84.12 374 ASN A O 1
ATOM 2963 N N . ARG A 1 375 ? -5.500 -14.159 -33.111 1.00 87.75 375 ARG A N 1
ATOM 2964 C CA . ARG A 1 375 ? -6.206 -13.214 -32.236 1.00 87.75 375 ARG A CA 1
ATOM 2965 C C . ARG A 1 375 ? -5.679 -13.277 -30.809 1.00 87.75 375 ARG A C 1
ATOM 2967 O O . ARG A 1 375 ? -5.394 -14.352 -30.290 1.00 87.75 375 ARG A O 1
ATOM 2974 N N . ILE A 1 376 ? -5.591 -12.104 -30.184 1.00 89.69 376 ILE A N 1
ATOM 2975 C CA . ILE A 1 376 ? -5.301 -11.948 -28.759 1.00 89.69 376 ILE A CA 1
ATOM 2976 C C . ILE A 1 376 ? -6.624 -11.884 -27.991 1.00 89.69 376 ILE A C 1
ATOM 2978 O O . ILE A 1 376 ? -7.539 -11.151 -28.369 1.00 89.69 376 ILE A O 1
ATOM 2982 N N . GLU A 1 377 ? -6.704 -12.639 -26.907 1.00 90.75 377 GLU A N 1
ATOM 2983 C CA . GLU A 1 377 ? -7.829 -12.730 -25.982 1.00 90.75 377 GLU A CA 1
ATOM 2984 C C . GLU A 1 377 ? -7.309 -12.624 -24.536 1.00 90.75 377 GLU A C 1
ATOM 2986 O O . GLU A 1 377 ? -6.115 -12.795 -24.284 1.00 90.75 377 GLU A O 1
ATOM 2991 N N . GLY A 1 378 ? -8.183 -12.302 -23.581 1.00 90.50 378 GLY A N 1
ATOM 2992 C CA . GLY A 1 378 ? -7.818 -12.139 -22.171 1.00 90.50 378 GLY A CA 1
ATOM 2993 C C . GLY A 1 378 ? -8.283 -10.808 -21.586 1.00 90.50 378 GLY A C 1
ATOM 2994 O O . GLY A 1 378 ? -9.245 -10.206 -22.064 1.00 90.50 378 GLY A O 1
ATOM 2995 N N . THR A 1 379 ? -7.612 -10.344 -20.535 1.00 91.00 379 THR A N 1
ATOM 2996 C CA . THR A 1 379 ? -7.967 -9.111 -19.823 1.00 91.00 379 THR A CA 1
ATOM 2997 C C . THR A 1 379 ? -7.736 -7.884 -20.710 1.00 91.00 379 THR A C 1
ATOM 2999 O O . THR A 1 379 ? -6.623 -7.660 -21.179 1.00 91.00 379 THR A O 1
ATOM 3002 N N . GLU A 1 380 ? -8.775 -7.077 -20.950 1.00 86.38 380 GLU A N 1
ATOM 3003 C CA . GLU A 1 380 ? -8.685 -5.928 -21.868 1.00 86.38 380 GLU A CA 1
ATOM 3004 C C . GLU A 1 380 ? -7.806 -4.789 -21.335 1.00 86.38 380 GLU A C 1
ATOM 3006 O O . GLU A 1 380 ? -6.927 -4.293 -22.048 1.00 86.38 380 GLU A O 1
ATOM 3011 N N . ASP A 1 381 ? -8.033 -4.396 -20.080 1.00 86.56 381 ASP A N 1
ATOM 3012 C CA . ASP A 1 381 ? -7.336 -3.298 -19.415 1.00 86.56 381 ASP A CA 1
ATOM 3013 C C . ASP A 1 381 ? -6.106 -3.764 -18.622 1.00 86.56 381 ASP A C 1
ATOM 3015 O O . ASP A 1 381 ? -5.981 -4.922 -18.216 1.00 86.56 381 ASP A O 1
ATOM 3019 N N . GLN A 1 382 ? -5.208 -2.816 -18.345 1.00 86.31 382 GLN A N 1
ATOM 3020 C CA . GLN A 1 382 ? -4.038 -3.042 -17.500 1.00 86.31 382 GLN A CA 1
ATOM 3021 C C . GLN A 1 382 ? -4.443 -3.503 -16.098 1.00 86.31 382 GLN A C 1
ATOM 3023 O O . GLN A 1 382 ? -5.257 -2.873 -15.419 1.00 86.31 382 GLN A O 1
ATOM 3028 N N . SER A 1 383 ? -3.807 -4.577 -15.636 1.00 85.88 383 SER A N 1
ATOM 3029 C CA . SER A 1 383 ? -4.057 -5.143 -14.309 1.00 85.88 383 SER A CA 1
ATOM 3030 C C . SER A 1 383 ? -3.151 -4.565 -13.217 1.00 85.88 383 SER A C 1
ATOM 3032 O O . SER A 1 383 ? -3.517 -4.636 -12.040 1.00 85.88 383 SER A O 1
ATOM 3034 N N . ALA A 1 384 ? -2.004 -3.990 -13.600 1.00 86.69 384 ALA A N 1
ATOM 3035 C CA . ALA A 1 384 ? -1.045 -3.274 -12.753 1.00 86.69 384 ALA A CA 1
ATOM 3036 C C . ALA A 1 384 ? -0.146 -2.365 -13.622 1.00 86.69 384 ALA A C 1
ATOM 3038 O O . ALA A 1 384 ? -0.055 -2.579 -14.834 1.00 86.69 384 ALA A O 1
ATOM 3039 N N . VAL A 1 385 ? 0.562 -1.386 -13.032 1.00 88.25 385 VAL A N 1
ATOM 3040 C CA . VAL A 1 385 ? 1.680 -0.746 -13.754 1.00 88.25 385 VAL A CA 1
ATOM 3041 C C . VAL A 1 385 ? 2.800 -1.760 -13.864 1.00 88.25 385 VAL A C 1
ATOM 3043 O O . VAL A 1 385 ? 3.355 -2.193 -12.858 1.00 88.25 385 VAL A O 1
ATOM 3046 N N . VAL A 1 386 ? 3.137 -2.105 -15.101 1.00 91.12 386 VAL A N 1
ATOM 3047 C CA . VAL A 1 386 ? 4.241 -2.998 -15.422 1.00 91.12 386 VAL A CA 1
ATOM 3048 C C . VAL A 1 386 ? 5.344 -2.235 -16.151 1.00 91.12 386 VAL A C 1
ATOM 3050 O O . VAL A 1 386 ? 5.088 -1.455 -17.075 1.00 91.12 386 VAL A O 1
ATOM 3053 N N . LEU A 1 387 ? 6.576 -2.455 -15.702 1.00 91.81 387 LEU A N 1
ATOM 3054 C CA . LEU A 1 387 ? 7.812 -1.919 -16.263 1.00 91.81 387 LEU A CA 1
ATOM 3055 C C . LEU A 1 387 ? 8.691 -3.096 -16.667 1.00 91.81 387 LEU A C 1
ATOM 3057 O O . LEU A 1 387 ? 8.850 -4.034 -15.890 1.00 91.81 387 LEU A O 1
ATOM 3061 N N . GLY A 1 388 ? 9.236 -3.067 -17.880 1.00 91.94 388 GLY A N 1
ATOM 3062 C CA . GLY A 1 388 ? 9.978 -4.188 -18.441 1.00 91.94 388 GLY A CA 1
ATOM 3063 C C . GLY A 1 388 ? 11.290 -3.745 -19.065 1.00 91.94 388 GLY A C 1
ATOM 3064 O O . GLY A 1 388 ? 11.289 -2.978 -20.033 1.00 91.94 388 GLY A O 1
ATOM 3065 N N . TYR A 1 389 ? 12.388 -4.282 -18.540 1.00 91.25 389 TYR A N 1
ATOM 3066 C CA . TYR A 1 389 ? 13.753 -3.962 -18.936 1.00 91.25 389 TYR A CA 1
ATOM 3067 C C . TYR A 1 389 ? 14.448 -5.189 -19.520 1.00 91.25 389 TYR A C 1
ATOM 3069 O O . TYR A 1 389 ? 14.677 -6.164 -18.809 1.00 91.25 389 TYR A O 1
ATOM 3077 N N . GLY A 1 390 ? 14.785 -5.136 -20.809 1.00 88.94 390 GLY A N 1
ATOM 3078 C CA . GLY A 1 390 ? 15.575 -6.165 -21.485 1.00 88.94 390 GLY A CA 1
ATOM 3079 C C . GLY A 1 390 ? 17.056 -6.180 -21.071 1.00 88.94 390 GLY A C 1
ATOM 3080 O O . GLY A 1 390 ? 17.488 -5.356 -20.253 1.00 88.94 390 GLY A O 1
ATOM 3081 N N . PRO A 1 391 ? 17.857 -7.085 -21.665 1.00 82.88 391 PRO A N 1
ATOM 3082 C CA . PRO A 1 391 ? 19.280 -7.243 -21.342 1.00 82.88 391 PRO A CA 1
ATOM 3083 C C . PRO A 1 391 ? 20.121 -6.033 -21.776 1.00 82.88 391 PRO A C 1
ATOM 3085 O O . PRO A 1 391 ? 21.041 -5.612 -21.073 1.00 82.88 391 PRO A O 1
ATOM 3088 N N . HIS A 1 392 ? 19.773 -5.416 -22.909 1.00 80.56 392 HIS A N 1
ATOM 3089 C CA . HIS A 1 392 ? 20.455 -4.239 -23.438 1.00 80.56 392 HIS A CA 1
ATOM 3090 C C . HIS A 1 392 ? 19.747 -2.957 -23.002 1.00 80.56 392 HIS A C 1
ATOM 3092 O O . HIS A 1 392 ? 18.686 -2.591 -23.500 1.00 80.56 392 HIS A O 1
ATOM 3098 N N . ARG A 1 393 ? 20.363 -2.252 -22.055 1.00 80.12 393 ARG A N 1
ATOM 3099 C CA . ARG A 1 393 ? 19.838 -1.019 -21.454 1.00 80.12 393 ARG A CA 1
ATOM 3100 C C . ARG A 1 393 ? 20.722 0.167 -21.844 1.00 80.12 393 ARG A C 1
ATOM 3102 O O . ARG A 1 393 ? 21.399 0.752 -21.000 1.00 80.12 393 ARG A O 1
ATOM 3109 N N . TYR A 1 394 ? 20.764 0.478 -23.139 1.00 72.88 394 TYR A N 1
ATOM 3110 C CA . TYR A 1 394 ? 21.535 1.602 -23.680 1.00 72.88 394 TYR A CA 1
ATOM 3111 C C . TYR A 1 394 ? 20.699 2.880 -23.768 1.00 72.88 394 TYR A C 1
ATOM 3113 O O . TYR A 1 394 ? 19.481 2.831 -23.939 1.00 72.88 394 TYR A O 1
ATOM 3121 N N . PHE A 1 395 ? 21.370 4.032 -23.695 1.00 70.44 395 PHE A N 1
ATOM 3122 C CA . PHE A 1 395 ? 20.758 5.337 -23.937 1.00 70.44 395 PHE A CA 1
ATOM 3123 C C . PHE A 1 395 ? 20.819 5.706 -25.413 1.00 70.44 395 PHE A C 1
ATOM 3125 O O . PHE A 1 395 ? 21.887 5.642 -26.025 1.00 70.44 395 PHE A O 1
ATOM 3132 N N . ALA A 1 396 ? 19.718 6.226 -25.946 1.00 64.06 396 ALA A N 1
ATOM 3133 C CA . ALA A 1 396 ? 19.737 6.985 -27.187 1.00 64.06 396 ALA A CA 1
ATOM 3134 C C . ALA A 1 396 ? 19.271 8.419 -26.912 1.00 64.06 396 ALA A C 1
ATOM 3136 O O . ALA A 1 396 ? 18.208 8.629 -26.334 1.00 64.06 396 ALA A O 1
ATOM 3137 N N . ARG A 1 397 ? 20.014 9.413 -27.420 1.00 54.12 397 ARG A N 1
ATOM 3138 C CA . ARG A 1 397 ? 19.635 10.846 -27.448 1.00 54.12 397 ARG A CA 1
ATOM 3139 C C . ARG A 1 397 ? 18.426 11.141 -28.355 1.00 54.12 397 ARG A C 1
ATOM 3141 O O . ARG A 1 397 ? 18.287 12.243 -28.883 1.00 54.12 397 ARG A O 1
ATOM 3148 N N . SER A 1 398 ? 17.595 10.142 -28.650 1.00 47.00 398 SER A N 1
ATOM 3149 C CA . SER A 1 398 ? 16.562 10.268 -29.670 1.00 47.00 398 SER A CA 1
ATOM 3150 C C . SER A 1 398 ? 15.584 11.385 -29.290 1.00 47.00 398 SER A C 1
ATOM 3152 O O . SER A 1 398 ? 15.044 11.400 -28.187 1.00 47.00 398 SER A O 1
ATOM 3154 N N . ARG A 1 399 ? 15.337 12.303 -30.233 1.00 38.22 399 ARG A N 1
ATOM 3155 C CA . ARG A 1 399 ? 14.394 13.437 -30.145 1.00 38.22 399 ARG A CA 1
ATOM 3156 C C . ARG A 1 399 ? 12.912 13.015 -30.094 1.00 38.22 399 ARG A C 1
ATOM 3158 O O . ARG A 1 399 ? 12.028 13.815 -30.390 1.00 38.22 399 ARG A O 1
ATOM 3165 N N . GLY A 1 400 ? 12.618 11.759 -29.772 1.00 41.28 400 GLY A N 1
ATOM 3166 C CA . GLY A 1 400 ? 11.260 11.238 -29.704 1.00 41.28 400 GLY A CA 1
ATOM 3167 C C . GLY A 1 400 ? 10.723 11.322 -28.282 1.00 41.28 400 GLY A C 1
ATOM 3168 O O . GLY A 1 400 ? 11.252 10.671 -27.385 1.00 41.28 400 GLY A O 1
ATOM 3169 N N . ARG A 1 401 ? 9.637 12.076 -28.072 1.00 43.81 401 ARG A N 1
ATOM 3170 C CA . ARG A 1 401 ? 8.780 11.894 -26.890 1.00 43.81 401 ARG A CA 1
ATOM 3171 C C . ARG A 1 401 ? 8.457 10.402 -26.773 1.00 43.81 401 ARG A C 1
ATOM 3173 O O . ARG A 1 401 ? 7.925 9.826 -27.724 1.00 43.81 401 ARG A O 1
ATOM 3180 N N . ARG A 1 402 ? 8.761 9.781 -25.627 1.00 52.16 402 ARG A N 1
ATOM 3181 C CA . ARG A 1 402 ? 8.246 8.443 -25.305 1.00 52.16 402 ARG A CA 1
ATOM 3182 C C . ARG A 1 402 ? 6.730 8.500 -25.506 1.00 52.16 402 ARG A C 1
ATOM 3184 O O . ARG A 1 402 ? 6.082 9.431 -25.025 1.00 52.16 402 ARG A O 1
ATOM 3191 N N . GLY A 1 403 ? 6.169 7.551 -26.251 1.00 54.25 403 GLY A N 1
ATOM 3192 C CA . GLY A 1 403 ? 4.720 7.387 -26.251 1.00 54.25 403 GLY A CA 1
ATOM 3193 C C . GLY A 1 403 ? 4.287 7.110 -24.813 1.00 54.25 403 GLY A C 1
ATOM 3194 O O . GLY A 1 403 ? 4.864 6.239 -24.172 1.00 54.25 403 GLY A O 1
ATOM 3195 N N . THR A 1 404 ? 3.293 7.834 -24.308 1.00 60.22 404 THR A N 1
ATOM 3196 C CA . THR A 1 404 ? 2.759 7.707 -22.936 1.00 60.22 404 THR A CA 1
ATOM 3197 C C . THR A 1 404 ? 2.019 6.383 -22.683 1.00 60.22 404 THR A C 1
ATOM 3199 O O . THR A 1 404 ? 1.400 6.190 -21.644 1.00 60.22 404 THR A O 1
ATOM 3202 N N . SER A 1 405 ? 2.041 5.461 -23.648 1.00 79.25 405 SER A N 1
ATOM 3203 C CA . SER A 1 405 ? 1.373 4.163 -23.579 1.00 79.25 405 SER A CA 1
ATOM 3204 C C . SER A 1 405 ? 2.153 3.177 -22.714 1.00 79.25 405 SER A C 1
ATOM 3206 O O . SER A 1 405 ? 3.377 3.080 -22.835 1.00 79.25 405 SER A O 1
ATOM 3208 N N . ALA A 1 406 ? 1.444 2.346 -21.956 1.00 82.69 406 ALA A N 1
ATOM 3209 C CA . ALA A 1 406 ? 2.042 1.303 -21.134 1.00 82.69 406 ALA A CA 1
ATOM 3210 C C . ALA A 1 406 ? 2.850 0.286 -21.949 1.00 82.69 406 ALA A C 1
ATOM 3212 O O . ALA A 1 406 ? 3.859 -0.221 -21.467 1.00 82.69 406 ALA A O 1
ATOM 3213 N N . ALA A 1 407 ? 2.481 0.060 -23.212 1.00 86.00 407 ALA A N 1
ATOM 3214 C CA . ALA A 1 407 ? 3.244 -0.782 -24.133 1.00 86.00 407 ALA A CA 1
ATOM 3215 C C . ALA A 1 407 ? 4.720 -0.349 -24.272 1.00 86.00 407 ALA A C 1
ATOM 3217 O O . ALA A 1 407 ? 5.622 -1.179 -24.345 1.00 86.00 407 ALA A O 1
ATOM 3218 N N . GLN A 1 408 ? 5.004 0.958 -24.246 1.00 85.12 408 GLN A N 1
ATOM 3219 C CA . GLN A 1 408 ? 6.377 1.473 -24.361 1.00 85.12 408 GLN A CA 1
ATOM 3220 C C . GLN A 1 408 ? 7.225 1.199 -23.112 1.00 85.12 408 GLN A C 1
ATOM 3222 O O . GLN A 1 408 ? 8.453 1.205 -23.195 1.00 85.12 408 GLN A O 1
ATOM 3227 N N . ARG A 1 409 ? 6.591 0.930 -21.964 1.00 87.81 409 ARG A N 1
ATOM 3228 C CA . ARG A 1 409 ? 7.273 0.634 -20.695 1.00 87.81 409 ARG A CA 1
ATOM 3229 C C . ARG A 1 409 ? 7.861 -0.769 -20.636 1.00 87.81 409 ARG A C 1
ATOM 3231 O O . ARG A 1 409 ? 8.799 -0.988 -19.882 1.00 87.81 409 ARG A O 1
ATOM 3238 N N . VAL A 1 410 ? 7.331 -1.700 -21.429 1.00 91.12 410 VAL A N 1
ATOM 3239 C CA . VAL A 1 410 ? 7.796 -3.098 -21.475 1.00 91.12 410 VAL A CA 1
ATOM 3240 C C . VAL A 1 410 ? 8.481 -3.463 -22.791 1.00 91.12 410 VAL A C 1
ATOM 3242 O O . VAL A 1 410 ? 8.994 -4.567 -22.930 1.00 91.12 410 VAL A O 1
ATOM 3245 N N . ARG A 1 411 ? 8.513 -2.544 -23.765 1.00 89.31 411 ARG A N 1
ATOM 3246 C CA . ARG A 1 411 ? 8.995 -2.798 -25.132 1.00 89.31 411 ARG A CA 1
ATOM 3247 C C . ARG A 1 411 ? 10.404 -3.390 -25.184 1.00 89.31 411 ARG A C 1
ATOM 3249 O O . ARG A 1 411 ? 10.648 -4.263 -26.008 1.00 89.31 411 ARG A O 1
ATOM 3256 N N . SER A 1 412 ? 11.298 -2.965 -24.292 1.00 88.62 412 SER A N 1
ATOM 3257 C CA . SER A 1 412 ? 12.684 -3.453 -24.272 1.00 88.62 412 SER A CA 1
ATOM 3258 C C . SER A 1 412 ? 12.817 -4.947 -23.928 1.00 88.62 412 SER A C 1
ATOM 3260 O O . SER A 1 412 ? 13.826 -5.550 -24.272 1.00 88.62 412 SER A O 1
ATOM 3262 N N . LEU A 1 413 ? 11.796 -5.574 -23.319 1.00 89.25 413 LEU A N 1
ATOM 3263 C CA . LEU A 1 413 ? 11.751 -7.034 -23.128 1.00 89.25 413 LEU A CA 1
ATOM 3264 C C . LEU A 1 413 ? 11.510 -7.798 -24.438 1.00 89.25 413 LEU A C 1
ATOM 3266 O O . LEU A 1 413 ? 11.894 -8.959 -24.553 1.00 89.25 413 LEU A O 1
ATOM 3270 N N . PHE A 1 414 ? 10.849 -7.168 -25.413 1.00 89.12 414 PHE A N 1
ATOM 3271 C CA . PHE A 1 414 ? 10.479 -7.799 -26.684 1.00 89.12 414 PHE A CA 1
ATOM 3272 C C . PHE A 1 414 ? 11.399 -7.397 -27.838 1.00 89.12 414 PHE A C 1
ATOM 3274 O O . PHE A 1 414 ? 11.530 -8.152 -28.797 1.00 89.12 414 PHE A O 1
ATOM 3281 N N . ASP A 1 415 ? 12.021 -6.222 -27.747 1.00 86.44 415 ASP A N 1
ATOM 3282 C CA . ASP A 1 415 ? 12.913 -5.663 -28.757 1.00 86.44 415 ASP A CA 1
ATOM 3283 C C . ASP A 1 415 ? 14.222 -5.193 -28.096 1.00 86.44 415 ASP A C 1
ATOM 3285 O O . ASP A 1 415 ? 14.265 -4.093 -27.534 1.00 86.44 415 ASP A O 1
ATOM 3289 N N . PRO A 1 416 ? 15.300 -5.999 -28.162 1.00 80.94 416 PRO A N 1
ATOM 3290 C CA . PRO A 1 416 ? 16.587 -5.656 -27.561 1.00 80.94 416 PRO A CA 1
ATOM 3291 C C . PRO A 1 416 ? 17.272 -4.439 -28.200 1.00 80.94 416 PRO A C 1
ATOM 3293 O O . PRO A 1 416 ? 18.205 -3.893 -27.616 1.00 80.94 416 PRO A O 1
ATOM 3296 N N . SER A 1 417 ? 16.840 -4.008 -29.393 1.00 81.94 417 SER A N 1
ATOM 3297 C CA . SER A 1 417 ? 17.380 -2.813 -30.055 1.00 81.94 417 SER A CA 1
ATOM 3298 C C . SER A 1 417 ? 16.793 -1.512 -29.498 1.00 81.94 417 SER A C 1
ATOM 3300 O O . SER A 1 417 ? 17.310 -0.421 -29.758 1.00 81.94 417 SER A O 1
ATOM 3302 N N . GLN A 1 418 ? 15.719 -1.613 -28.709 1.00 82.38 418 GLN A N 1
ATOM 3303 C CA . GLN A 1 418 ? 15.030 -0.463 -28.154 1.00 82.38 418 GLN A CA 1
ATOM 3304 C C . GLN A 1 418 ? 15.829 0.156 -27.001 1.00 82.38 418 GLN A C 1
ATOM 3306 O O . GLN A 1 418 ? 15.860 -0.357 -25.884 1.00 82.38 418 GLN A O 1
ATOM 3311 N N . ALA A 1 419 ? 16.408 1.327 -27.258 1.00 79.56 419 ALA A N 1
ATOM 3312 C CA . ALA A 1 419 ? 17.073 2.119 -26.233 1.00 79.56 419 ALA A CA 1
ATOM 3313 C C . ALA A 1 419 ? 16.083 2.695 -25.203 1.00 79.56 419 ALA A C 1
ATOM 3315 O O . ALA A 1 419 ? 14.934 3.029 -25.526 1.00 79.56 419 ALA A O 1
ATOM 3316 N N . LEU A 1 420 ? 16.569 2.867 -23.971 1.00 80.00 420 LEU A N 1
ATOM 3317 C CA . LEU A 1 420 ? 15.871 3.598 -22.917 1.00 80.00 420 LEU A CA 1
ATOM 3318 C C . LEU A 1 420 ? 15.948 5.113 -23.176 1.00 80.00 420 LEU A C 1
ATOM 3320 O O . LEU A 1 420 ? 16.940 5.593 -23.744 1.00 80.00 420 LEU A O 1
ATOM 3324 N N . PRO A 1 421 ? 14.914 5.879 -22.777 1.00 74.19 421 PRO A N 1
ATOM 3325 C CA . PRO A 1 421 ? 14.933 7.331 -22.911 1.00 74.19 421 PRO A CA 1
ATOM 3326 C C . PRO A 1 421 ? 16.070 7.928 -22.075 1.00 74.19 421 PRO A C 1
ATOM 3328 O O . PRO A 1 421 ? 16.326 7.477 -20.960 1.00 74.19 421 PRO A O 1
ATOM 3331 N N . ASP A 1 422 ? 16.737 8.957 -22.604 1.00 74.56 422 ASP A N 1
ATOM 3332 C CA . ASP A 1 422 ? 17.748 9.697 -21.847 1.00 74.56 422 ASP A CA 1
ATOM 3333 C C . ASP A 1 422 ? 17.078 10.384 -20.637 1.00 74.56 422 ASP A C 1
ATOM 3335 O O . ASP A 1 422 ? 16.161 11.195 -20.819 1.00 74.56 422 ASP A O 1
ATOM 3339 N N . PRO A 1 423 ? 17.483 10.058 -19.397 1.00 77.19 423 PRO A N 1
ATOM 3340 C CA . PRO A 1 423 ? 16.901 10.643 -18.204 1.00 77.19 423 PRO A CA 1
ATOM 3341 C C . PRO A 1 423 ? 17.378 12.076 -17.980 1.00 77.19 423 PRO A C 1
ATOM 3343 O O . PRO A 1 423 ? 16.770 12.757 -17.167 1.00 77.19 423 PRO A O 1
ATOM 3346 N N . SER A 1 424 ? 18.420 12.549 -18.675 1.00 75.31 424 SER A N 1
ATOM 3347 C CA . SER A 1 424 ? 19.039 13.858 -18.428 1.00 75.31 424 SER A CA 1
ATOM 3348 C C . SER A 1 424 ? 18.032 15.002 -18.543 1.00 75.31 424 SER A C 1
ATOM 3350 O O . SER A 1 424 ? 17.865 15.755 -17.591 1.00 75.31 424 SER A O 1
ATOM 3352 N N . ASP A 1 425 ? 17.288 15.081 -19.652 1.00 74.12 425 ASP A N 1
ATOM 3353 C CA . ASP A 1 425 ? 16.289 16.140 -19.865 1.00 74.12 425 ASP A CA 1
ATOM 3354 C C . ASP A 1 425 ? 15.171 16.091 -18.816 1.00 74.12 425 ASP A C 1
ATOM 3356 O O . ASP A 1 425 ? 14.707 17.121 -18.327 1.00 74.12 425 ASP A O 1
ATOM 3360 N N . TRP A 1 426 ? 14.747 14.877 -18.449 1.00 81.69 426 TRP A N 1
ATOM 3361 C CA . TRP A 1 426 ? 13.719 14.678 -17.433 1.00 81.69 426 TRP A CA 1
ATOM 3362 C C . TRP A 1 426 ? 14.224 15.094 -16.051 1.00 81.69 426 TRP A C 1
ATOM 3364 O O . TRP A 1 426 ? 13.582 15.911 -15.403 1.00 81.69 426 TRP A O 1
ATOM 3374 N N . LEU A 1 427 ? 15.394 14.622 -15.632 1.00 77.81 427 LEU A N 1
ATOM 3375 C CA . LEU A 1 427 ? 16.009 14.968 -14.352 1.00 77.81 427 LEU A CA 1
ATOM 3376 C C . LEU A 1 427 ? 16.305 16.468 -14.243 1.00 77.81 427 LEU A C 1
ATOM 3378 O O . LEU A 1 427 ? 16.069 17.048 -13.191 1.00 77.81 427 LEU A O 1
ATOM 3382 N N . THR A 1 428 ? 16.758 17.116 -15.322 1.00 74.06 428 THR A N 1
ATOM 3383 C CA . THR A 1 428 ? 16.955 18.574 -15.357 1.00 74.06 428 THR A CA 1
ATOM 3384 C C . THR A 1 428 ? 15.631 19.337 -15.272 1.00 74.06 428 THR A C 1
ATOM 3386 O O . THR A 1 428 ? 15.606 20.459 -14.766 1.00 74.06 428 THR A O 1
ATOM 3389 N N . SER A 1 429 ? 14.524 18.747 -15.740 1.00 72.38 429 SER A N 1
ATOM 3390 C CA . SER A 1 429 ? 13.188 19.335 -15.590 1.00 72.38 429 SER A CA 1
ATOM 3391 C C . SER A 1 429 ? 12.629 19.227 -14.167 1.00 72.38 429 SER A C 1
ATOM 3393 O O . SER A 1 429 ? 11.768 20.028 -13.801 1.00 72.38 429 SER A O 1
ATOM 3395 N N . LEU A 1 430 ? 13.125 18.281 -13.359 1.00 70.69 430 LEU A N 1
ATOM 3396 C CA . LEU A 1 430 ? 12.718 18.135 -11.962 1.00 70.69 430 LEU A CA 1
ATOM 3397 C C . LEU A 1 430 ? 13.264 19.294 -11.120 1.00 70.69 430 LEU A C 1
ATOM 3399 O O . LEU A 1 430 ? 14.389 19.757 -11.311 1.00 70.69 430 LEU A O 1
ATOM 3403 N N . ARG A 1 431 ? 12.464 19.758 -10.158 1.00 60.44 431 ARG A N 1
ATOM 3404 C CA . ARG A 1 431 ? 12.839 20.815 -9.210 1.00 60.44 431 ARG A CA 1
ATOM 3405 C C . ARG A 1 431 ? 12.441 20.420 -7.791 1.00 60.44 431 ARG A C 1
ATOM 3407 O O . ARG A 1 431 ? 11.481 19.676 -7.605 1.00 60.44 431 ARG A O 1
ATOM 3414 N N . GLY A 1 432 ? 13.161 20.954 -6.804 1.00 63.75 432 GLY A N 1
ATOM 3415 C CA . GLY A 1 432 ? 12.847 20.778 -5.384 1.00 63.75 432 GLY A CA 1
ATOM 3416 C C . GLY A 1 432 ? 12.826 19.309 -4.946 1.00 63.75 432 GLY A C 1
ATOM 3417 O O . GLY A 1 432 ? 13.648 18.509 -5.387 1.00 63.75 432 GLY A O 1
ATOM 3418 N N . PHE A 1 433 ? 11.844 18.955 -4.115 1.00 60.44 433 PHE A N 1
ATOM 3419 C CA . PHE A 1 433 ? 11.751 17.650 -3.454 1.00 60.44 433 PHE A CA 1
ATOM 3420 C C . PHE A 1 433 ? 11.732 16.452 -4.414 1.00 60.44 433 PHE A C 1
ATOM 3422 O O . PHE A 1 433 ? 12.339 15.431 -4.114 1.00 60.44 433 PHE A O 1
ATOM 3429 N N . VAL A 1 434 ? 11.084 16.562 -5.580 1.00 64.38 434 VAL A N 1
ATOM 3430 C CA . VAL A 1 434 ? 10.997 15.442 -6.537 1.00 64.38 434 VAL A CA 1
ATOM 3431 C C . VAL A 1 434 ? 12.381 15.084 -7.084 1.00 64.38 434 VAL A C 1
ATOM 3433 O O . VAL A 1 434 ? 12.698 13.909 -7.258 1.00 64.38 434 VAL A O 1
ATOM 3436 N N . PHE A 1 435 ? 13.238 16.086 -7.312 1.00 77.25 435 PHE A N 1
ATOM 3437 C CA . PHE A 1 435 ? 14.631 15.836 -7.679 1.00 77.25 435 PHE A CA 1
ATOM 3438 C C . PHE A 1 435 ? 15.381 15.159 -6.528 1.00 77.25 435 PHE A C 1
ATOM 3440 O O . PHE A 1 435 ? 16.062 14.164 -6.760 1.00 77.25 435 PHE A O 1
ATOM 3447 N N . ASP A 1 436 ? 15.208 15.641 -5.295 1.00 69.12 436 ASP A N 1
ATOM 3448 C CA . ASP A 1 436 ? 15.882 15.083 -4.119 1.00 69.12 436 ASP A CA 1
ATOM 3449 C C . ASP A 1 436 ? 15.438 13.646 -3.813 1.00 69.12 436 ASP A C 1
ATOM 3451 O O . ASP A 1 436 ? 16.257 12.807 -3.445 1.00 69.12 436 ASP A O 1
ATOM 3455 N N . GLU A 1 437 ? 14.157 13.321 -3.981 1.00 75.31 437 GLU A N 1
ATOM 3456 C CA . GLU A 1 437 ? 13.614 11.971 -3.810 1.00 75.31 437 GLU A CA 1
ATOM 3457 C C . GLU A 1 437 ? 14.188 11.007 -4.851 1.00 75.31 437 GLU A C 1
ATOM 3459 O O . GLU A 1 437 ? 14.694 9.933 -4.505 1.00 75.31 437 GLU A O 1
ATOM 3464 N N . VAL A 1 438 ? 14.190 11.409 -6.124 1.00 81.88 438 VAL A N 1
ATOM 3465 C CA . VAL A 1 438 ? 14.804 10.626 -7.201 1.00 81.88 438 VAL A CA 1
ATOM 3466 C C . VAL A 1 438 ? 16.308 10.487 -6.965 1.00 81.88 438 VAL A C 1
ATOM 3468 O O . VAL A 1 438 ? 16.852 9.393 -7.112 1.00 81.88 438 VAL A O 1
ATOM 3471 N N . ALA A 1 439 ? 16.981 11.547 -6.517 1.00 78.12 439 ALA A N 1
ATOM 3472 C CA . ALA A 1 439 ? 18.404 11.525 -6.211 1.00 78.12 439 ALA A CA 1
ATOM 3473 C C . ALA A 1 439 ? 18.737 10.588 -5.039 1.00 78.12 439 ALA A C 1
ATOM 3475 O O . ALA A 1 439 ? 19.682 9.803 -5.137 1.00 78.12 439 ALA A O 1
ATOM 3476 N N . ARG A 1 440 ? 17.944 10.603 -3.958 1.00 77.62 440 ARG A N 1
ATOM 3477 C CA . ARG A 1 440 ? 18.073 9.670 -2.821 1.00 77.62 440 ARG A CA 1
ATOM 3478 C C . ARG A 1 440 ? 17.813 8.224 -3.238 1.00 77.62 440 ARG A C 1
ATOM 3480 O O . ARG A 1 440 ? 18.550 7.327 -2.826 1.00 77.62 440 ARG A O 1
ATOM 3487 N N . THR A 1 441 ? 16.803 7.998 -4.075 1.00 82.69 441 THR A N 1
ATOM 3488 C CA . THR A 1 441 ? 16.463 6.674 -4.617 1.00 82.69 441 THR A CA 1
ATOM 3489 C C . THR A 1 441 ? 17.626 6.123 -5.439 1.00 82.69 441 THR A C 1
ATOM 3491 O O . THR A 1 441 ? 18.108 5.016 -5.189 1.00 82.69 441 THR A O 1
ATOM 3494 N N . ILE A 1 442 ? 18.161 6.937 -6.354 1.00 81.75 442 ILE A N 1
ATOM 3495 C CA . ILE A 1 442 ? 19.323 6.575 -7.164 1.00 81.75 442 ILE A CA 1
ATOM 3496 C C . ILE A 1 442 ? 20.555 6.341 -6.280 1.00 81.75 442 ILE A C 1
ATOM 3498 O O . ILE A 1 442 ? 21.235 5.340 -6.478 1.00 81.75 442 ILE A O 1
ATOM 3502 N N . ARG A 1 443 ? 20.811 7.178 -5.265 1.00 76.88 443 ARG A N 1
ATOM 3503 C CA . ARG A 1 443 ? 21.922 6.999 -4.308 1.00 76.88 443 ARG A CA 1
ATOM 3504 C C . ARG A 1 443 ? 21.808 5.704 -3.502 1.00 76.88 443 ARG A C 1
ATOM 3506 O O . ARG A 1 443 ? 22.814 5.061 -3.225 1.00 76.88 443 ARG A O 1
ATOM 3513 N N . THR A 1 444 ? 20.591 5.296 -3.145 1.00 77.81 444 THR A N 1
ATOM 3514 C CA . THR A 1 444 ? 20.351 4.039 -2.417 1.00 77.81 444 THR A CA 1
ATOM 3515 C C . THR A 1 444 ? 20.738 2.820 -3.266 1.00 77.81 444 THR A C 1
ATOM 3517 O O . THR A 1 444 ? 21.254 1.832 -2.739 1.00 77.81 444 THR A O 1
ATOM 3520 N N . ILE A 1 445 ? 20.513 2.889 -4.583 1.00 77.62 445 ILE A N 1
ATOM 3521 C CA . ILE A 1 445 ? 20.786 1.801 -5.537 1.00 77.62 445 ILE A CA 1
ATOM 3522 C C . ILE A 1 445 ? 22.222 1.834 -6.061 1.00 77.62 445 ILE A C 1
ATOM 3524 O O . ILE A 1 445 ? 22.838 0.782 -6.229 1.00 77.62 445 ILE A O 1
ATOM 3528 N N . LEU A 1 446 ? 22.762 3.032 -6.267 1.00 73.38 446 LEU A N 1
ATOM 3529 C CA . LEU A 1 446 ? 24.116 3.306 -6.729 1.00 73.38 446 LEU A CA 1
ATOM 3530 C C . LEU A 1 446 ? 24.914 3.986 -5.598 1.00 73.38 446 LEU A C 1
ATOM 3532 O O . LEU A 1 446 ? 25.156 5.192 -5.668 1.00 73.38 446 LEU A O 1
ATOM 3536 N N . PRO A 1 447 ? 25.317 3.259 -4.538 1.00 62.22 447 PRO A N 1
ATOM 3537 C CA . PRO A 1 447 ? 26.230 3.795 -3.541 1.00 62.22 447 PRO A CA 1
ATOM 3538 C C . PRO A 1 447 ? 27.642 3.796 -4.136 1.00 62.22 447 PRO A C 1
ATOM 3540 O O . PRO A 1 447 ? 28.262 2.744 -4.307 1.00 62.22 447 PRO A O 1
ATOM 3543 N N . ILE A 1 448 ? 28.125 4.977 -4.506 1.00 58.22 448 ILE A N 1
ATOM 3544 C CA . ILE A 1 448 ? 29.450 5.165 -5.115 1.00 58.22 448 ILE A CA 1
ATOM 3545 C C . ILE A 1 448 ? 30.484 5.562 -4.026 1.00 58.22 448 ILE A C 1
ATOM 3547 O O . ILE A 1 448 ? 31.675 5.276 -4.166 1.00 58.22 448 ILE A O 1
A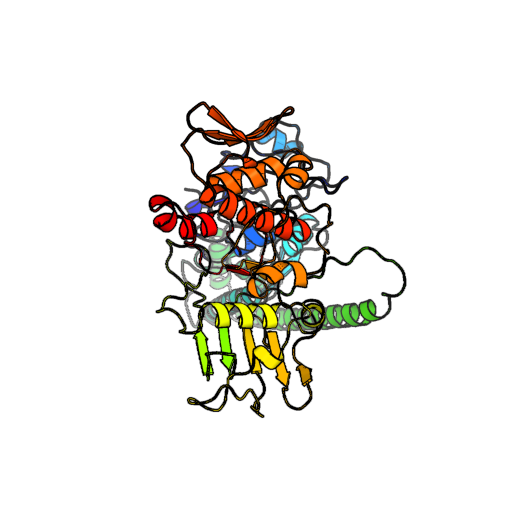TOM 3551 N N . GLY A 1 449 ? 29.998 6.049 -2.872 1.00 57.00 449 GLY A N 1
ATOM 3552 C CA . GLY A 1 449 ? 30.746 6.475 -1.685 1.00 57.00 449 GLY A CA 1
ATOM 3553 C C . GLY A 1 449 ? 29.801 7.066 -0.623 1.00 57.00 449 GLY A C 1
ATOM 3554 O O . GLY A 1 449 ? 28.623 7.303 -0.906 1.00 57.00 449 GLY A O 1
ATOM 3555 N N . ASP A 1 450 ? 30.294 7.294 0.599 1.00 49.31 450 ASP A N 1
ATOM 3556 C CA . ASP A 1 450 ? 29.479 7.830 1.705 1.00 49.31 450 ASP A CA 1
ATOM 3557 C C . ASP A 1 450 ? 29.081 9.307 1.494 1.00 49.31 450 ASP A C 1
ATOM 3559 O O . ASP A 1 450 ? 28.008 9.709 1.943 1.00 49.31 450 ASP A O 1
ATOM 3563 N N . ASP A 1 451 ? 29.853 10.076 0.714 1.00 54.84 451 ASP A N 1
ATOM 3564 C CA . ASP A 1 451 ? 29.625 11.506 0.414 1.00 54.84 451 ASP A CA 1
ATOM 3565 C C . ASP A 1 451 ? 29.029 11.771 -0.986 1.00 54.84 451 ASP A C 1
ATOM 3567 O O . ASP A 1 451 ? 28.880 12.917 -1.432 1.00 54.84 451 ASP A O 1
ATOM 3571 N N . ASP A 1 452 ? 28.670 10.705 -1.698 1.00 64.94 452 ASP A N 1
ATOM 3572 C CA . ASP A 1 452 ? 28.314 10.796 -3.107 1.00 64.94 452 ASP A CA 1
ATOM 3573 C C . ASP A 1 452 ? 26.866 11.259 -3.293 1.00 64.94 452 ASP A C 1
ATOM 3575 O O . ASP A 1 452 ? 25.934 10.782 -2.635 1.00 64.94 452 ASP A O 1
ATOM 3579 N N . HIS A 1 453 ? 26.660 12.206 -4.207 1.00 66.44 453 HIS A N 1
ATOM 3580 C CA . HIS A 1 453 ? 25.348 12.784 -4.481 1.00 66.44 453 HIS A CA 1
ATOM 3581 C C . HIS A 1 453 ? 25.208 13.207 -5.944 1.00 66.44 453 HIS A C 1
ATOM 3583 O O . HIS A 1 453 ? 26.183 13.449 -6.659 1.00 66.44 453 HIS A O 1
ATOM 3589 N N . LEU A 1 454 ? 23.960 13.268 -6.404 1.00 74.31 454 LEU A N 1
ATOM 3590 C CA . LEU A 1 454 ? 23.631 13.786 -7.725 1.00 74.31 454 LEU A CA 1
ATOM 3591 C C . LEU A 1 454 ? 23.603 15.309 -7.682 1.00 74.31 454 LEU A C 1
ATOM 3593 O O . LEU A 1 454 ? 22.959 15.905 -6.823 1.00 74.31 454 LEU A O 1
ATOM 3597 N N . VAL A 1 455 ? 24.285 15.924 -8.639 1.00 70.25 455 VAL A N 1
ATOM 3598 C CA . VAL A 1 455 ? 24.382 17.371 -8.798 1.00 70.25 455 VAL A CA 1
ATOM 3599 C C . VAL A 1 455 ? 23.833 17.730 -10.169 1.00 70.25 455 VAL A C 1
ATOM 3601 O O . VAL A 1 455 ? 24.262 17.182 -11.183 1.00 70.25 455 VAL A O 1
ATOM 3604 N N . ASN A 1 456 ? 22.890 18.664 -10.213 1.00 73.38 456 ASN A N 1
ATOM 3605 C CA . ASN A 1 456 ? 22.460 19.275 -11.464 1.00 73.38 456 ASN A CA 1
ATOM 3606 C C . ASN A 1 456 ? 23.377 20.474 -11.761 1.00 73.38 456 ASN A C 1
ATOM 3608 O O . ASN A 1 456 ? 23.174 21.561 -11.221 1.00 73.38 456 ASN A O 1
ATOM 3612 N N . ASP A 1 457 ? 24.430 20.256 -12.554 1.00 71.75 457 ASP A N 1
ATOM 3613 C CA . ASP A 1 457 ? 25.403 21.289 -12.914 1.00 71.75 457 ASP A CA 1
ATOM 3614 C C . ASP A 1 457 ? 24.891 22.134 -14.098 1.00 71.75 457 ASP A C 1
ATOM 3616 O O . ASP A 1 457 ? 24.615 21.581 -15.168 1.00 71.75 457 ASP A O 1
ATOM 3620 N N . PRO A 1 458 ? 24.830 23.475 -13.986 1.00 64.06 458 PRO A N 1
ATOM 3621 C CA . PRO A 1 458 ? 24.329 24.343 -15.054 1.00 64.06 458 PRO A CA 1
ATOM 3622 C C . PRO A 1 458 ? 25.084 24.240 -16.389 1.00 64.06 458 PRO A C 1
ATOM 3624 O O . PRO A 1 458 ? 24.547 24.638 -17.421 1.00 64.06 458 PRO A O 1
ATOM 3627 N N . ARG A 1 459 ? 26.337 23.758 -16.389 1.00 69.88 459 ARG A N 1
ATOM 3628 C CA . ARG A 1 459 ? 27.183 23.658 -17.594 1.00 69.88 459 ARG A CA 1
ATOM 3629 C C . ARG A 1 459 ? 27.212 22.252 -18.186 1.00 69.88 459 ARG A C 1
ATOM 3631 O O . ARG A 1 459 ? 27.293 22.106 -19.404 1.00 69.88 459 ARG A O 1
ATOM 3638 N N . SER A 1 460 ? 27.168 21.237 -17.334 1.00 67.94 460 SER A N 1
ATOM 3639 C CA . SER A 1 460 ? 27.430 19.839 -17.693 1.00 67.94 460 SER A CA 1
ATOM 3640 C C . SER A 1 460 ? 26.200 18.936 -17.557 1.00 67.94 460 SER A C 1
ATOM 3642 O O . SER A 1 460 ? 26.267 17.765 -17.935 1.00 67.94 460 SER A O 1
ATOM 3644 N N . GLY A 1 461 ? 25.079 19.476 -17.069 1.00 73.62 461 GLY A N 1
ATOM 3645 C CA . GLY A 1 461 ? 23.835 18.751 -16.830 1.00 73.62 461 GLY A CA 1
ATOM 3646 C C . GLY A 1 461 ? 23.901 17.896 -15.566 1.00 73.62 461 GLY A C 1
ATOM 3647 O O . GLY A 1 461 ? 24.557 18.249 -14.588 1.00 73.62 461 GLY A O 1
ATOM 3648 N N . ILE A 1 462 ? 23.214 16.753 -15.579 1.00 79.88 462 ILE A N 1
ATOM 3649 C CA . ILE A 1 462 ? 23.228 15.832 -14.440 1.00 79.88 462 ILE A CA 1
ATOM 3650 C C . ILE A 1 462 ? 24.603 15.175 -14.305 1.00 79.88 462 ILE A C 1
ATOM 3652 O O . ILE A 1 462 ? 25.077 14.448 -15.188 1.00 79.88 462 ILE A O 1
ATOM 3656 N N . CYS A 1 463 ? 25.210 15.405 -13.151 1.00 79.25 463 CYS A N 1
ATOM 3657 C CA . CYS A 1 463 ? 26.510 14.905 -12.759 1.00 79.25 463 CYS A CA 1
ATOM 3658 C C . CYS A 1 463 ? 26.399 14.088 -11.475 1.00 79.25 463 CYS A C 1
ATOM 3660 O O . CYS A 1 463 ? 25.568 14.348 -10.609 1.00 79.25 463 CYS A O 1
ATOM 3662 N N . VAL A 1 464 ? 27.283 13.113 -11.340 1.00 79.00 464 VAL A N 1
ATOM 3663 C CA . VAL A 1 464 ? 27.522 12.391 -10.096 1.00 79.00 464 VAL A CA 1
ATOM 3664 C C . VAL A 1 464 ? 28.763 12.996 -9.454 1.00 79.00 464 VAL A C 1
ATOM 3666 O O . VAL A 1 464 ? 29.818 13.049 -10.090 1.00 79.00 464 VAL A O 1
ATOM 3669 N N . TRP A 1 465 ? 28.635 13.470 -8.218 1.00 73.81 465 TRP A N 1
ATOM 3670 C CA . TRP A 1 465 ? 29.778 13.800 -7.378 1.00 73.81 465 TRP A CA 1
ATOM 3671 C C . TRP A 1 465 ? 30.235 12.529 -6.668 1.00 73.81 465 TRP A C 1
ATOM 3673 O O . TRP A 1 465 ? 29.476 11.978 -5.874 1.00 73.81 465 TRP A O 1
ATOM 3683 N N . ALA A 1 466 ? 31.439 12.057 -6.986 1.00 72.62 466 ALA A N 1
ATOM 3684 C CA . ALA A 1 466 ? 32.021 10.859 -6.394 1.00 72.62 466 ALA A CA 1
ATOM 3685 C C . ALA A 1 466 ? 33.524 11.031 -6.189 1.00 72.62 466 ALA A C 1
ATOM 3687 O O . ALA A 1 466 ? 34.206 11.566 -7.063 1.00 72.62 466 ALA A O 1
ATOM 3688 N N . GLN A 1 467 ? 34.048 10.581 -5.044 1.00 70.12 467 GLN A N 1
ATOM 3689 C CA . GLN A 1 467 ? 35.490 10.630 -4.727 1.00 70.12 467 GLN A CA 1
ATOM 3690 C C . GLN A 1 467 ? 36.118 12.034 -4.896 1.00 70.12 467 GLN A C 1
ATOM 3692 O O . GLN A 1 467 ? 37.262 12.176 -5.322 1.00 70.12 467 GLN A O 1
ATOM 3697 N N . GLY A 1 468 ? 35.353 13.092 -4.599 1.00 70.62 468 GLY A N 1
ATOM 3698 C CA . GLY A 1 468 ? 35.791 14.484 -4.765 1.00 70.62 468 GLY A CA 1
ATOM 3699 C C . GLY A 1 468 ? 35.810 14.993 -6.214 1.00 70.62 468 GLY A C 1
ATOM 3700 O O . GLY A 1 468 ? 36.322 16.083 -6.463 1.00 70.62 468 GLY A O 1
ATOM 3701 N N . GLN A 1 469 ? 35.256 14.236 -7.168 1.00 80.00 469 GLN A N 1
ATOM 3702 C CA . GLN A 1 469 ? 35.195 14.595 -8.582 1.00 80.00 469 GLN A CA 1
ATOM 3703 C C . GLN A 1 469 ? 33.751 14.639 -9.102 1.00 80.00 469 GLN A C 1
ATOM 3705 O O . GLN A 1 469 ? 32.957 13.719 -8.908 1.00 80.00 469 GLN A O 1
ATOM 3710 N N . LEU A 1 470 ? 33.428 15.699 -9.847 1.00 79.75 470 LEU A N 1
ATOM 3711 C CA . LEU A 1 470 ? 32.162 15.846 -10.563 1.00 79.75 470 LEU A CA 1
ATOM 3712 C C . LEU A 1 470 ? 32.250 15.175 -11.943 1.00 79.75 470 LEU A C 1
ATOM 3714 O O . LEU A 1 470 ? 33.017 15.615 -12.801 1.00 79.75 470 LEU A O 1
ATOM 3718 N N . THR A 1 471 ? 31.450 14.134 -12.181 1.00 82.38 471 THR A N 1
ATOM 3719 C CA . THR A 1 471 ? 31.436 13.399 -13.457 1.00 82.38 471 THR A CA 1
ATOM 3720 C C . THR A 1 471 ? 30.042 13.415 -14.092 1.00 82.38 471 THR A C 1
ATOM 3722 O O . THR A 1 471 ? 29.097 12.917 -13.482 1.00 82.38 471 THR A O 1
ATOM 3725 N N . PRO A 1 472 ? 29.877 13.925 -15.329 1.00 82.31 472 PRO A N 1
ATOM 3726 C CA . PRO A 1 472 ? 28.598 13.864 -16.039 1.00 82.31 472 PRO A CA 1
ATOM 3727 C C . PRO A 1 472 ? 28.125 12.422 -16.244 1.00 82.31 472 PRO A C 1
ATOM 3729 O O . PRO A 1 472 ? 28.932 11.562 -16.606 1.00 82.31 472 PRO A O 1
ATOM 3732 N N . VAL A 1 473 ? 26.818 12.159 -16.119 1.00 78.69 473 VAL A N 1
ATOM 3733 C CA . VAL A 1 473 ? 26.242 10.803 -16.280 1.00 78.69 473 VAL A CA 1
ATOM 3734 C C . VAL A 1 473 ? 26.627 10.170 -17.623 1.00 78.69 473 VAL A C 1
ATOM 3736 O O . VAL A 1 473 ? 26.929 8.980 -17.698 1.00 78.69 473 VAL A O 1
ATOM 3739 N N . GLY A 1 474 ? 26.705 10.972 -18.689 1.00 76.56 474 GLY A N 1
ATOM 3740 C CA . GLY A 1 474 ? 27.123 10.509 -20.015 1.00 76.56 474 GLY A CA 1
ATOM 3741 C C . GLY A 1 474 ? 28.570 10.000 -20.105 1.00 76.56 474 GLY A C 1
ATOM 3742 O O . GLY A 1 474 ? 28.895 9.315 -21.072 1.00 76.56 474 GLY A O 1
ATOM 3743 N N . ARG A 1 475 ? 29.427 10.312 -19.122 1.00 80.06 475 ARG A N 1
ATOM 3744 C CA . ARG A 1 475 ? 30.838 9.891 -19.046 1.00 80.06 475 ARG A CA 1
ATOM 3745 C C . ARG A 1 475 ? 31.096 8.776 -18.025 1.00 80.06 475 ARG A C 1
ATOM 3747 O O . ARG A 1 475 ? 32.240 8.355 -17.884 1.00 80.06 475 ARG A O 1
ATOM 3754 N N . LEU A 1 476 ? 30.064 8.299 -17.327 1.00 79.00 476 LEU A N 1
ATOM 3755 C CA . LEU A 1 476 ? 30.178 7.143 -16.436 1.00 79.00 476 LEU A CA 1
ATOM 3756 C C . LEU A 1 476 ? 30.433 5.852 -17.232 1.00 79.00 476 LEU A C 1
ATOM 3758 O O . LEU A 1 476 ? 30.174 5.783 -18.438 1.00 79.00 476 LEU A O 1
ATOM 3762 N N . SER A 1 477 ? 30.908 4.812 -16.542 1.00 78.62 477 SER A N 1
ATOM 3763 C CA . SER A 1 477 ? 31.072 3.484 -17.139 1.00 78.62 477 SER A CA 1
ATOM 3764 C C . SER A 1 477 ? 29.739 2.942 -17.667 1.00 78.62 477 SER A C 1
ATOM 3766 O O . SER A 1 477 ? 28.660 3.287 -17.180 1.00 78.62 477 SER A O 1
ATOM 3768 N N . GLU A 1 478 ? 29.802 2.078 -18.676 1.00 76.06 478 GLU A N 1
ATOM 3769 C CA . GLU A 1 478 ? 28.622 1.516 -19.344 1.00 76.06 478 GLU A CA 1
ATOM 3770 C C . GLU A 1 478 ? 27.665 0.805 -18.371 1.00 76.06 478 GLU A C 1
ATOM 3772 O O . GLU A 1 478 ? 26.453 1.014 -18.432 1.00 76.06 478 GLU A O 1
ATOM 3777 N N . GLY A 1 479 ? 28.209 0.068 -17.398 1.00 76.44 479 GLY A N 1
ATOM 3778 C CA . GLY A 1 479 ? 27.439 -0.562 -16.324 1.00 76.44 479 GLY A CA 1
ATOM 3779 C C . GLY A 1 479 ? 26.673 0.424 -15.446 1.00 76.44 479 GLY A C 1
ATOM 3780 O O . GLY A 1 479 ? 25.494 0.229 -15.158 1.00 76.44 479 GLY A O 1
ATOM 3781 N N . TYR A 1 480 ? 27.325 1.521 -15.058 1.00 78.12 480 TYR A N 1
ATOM 3782 C CA . TYR A 1 480 ? 26.702 2.571 -14.248 1.00 78.12 480 TYR A CA 1
ATOM 3783 C C . TYR A 1 480 ? 25.604 3.285 -15.023 1.00 78.12 480 TYR A C 1
ATOM 3785 O O . TYR A 1 480 ? 24.515 3.512 -14.504 1.00 78.12 480 TYR A O 1
ATOM 3793 N N . ARG A 1 481 ? 25.882 3.601 -16.288 1.00 80.06 481 ARG A N 1
ATOM 3794 C CA . ARG A 1 481 ? 24.938 4.233 -17.207 1.00 80.06 481 ARG A CA 1
ATOM 3795 C C . ARG A 1 481 ? 23.678 3.390 -17.376 1.00 80.06 481 ARG A C 1
ATOM 3797 O O . ARG A 1 481 ? 22.584 3.921 -17.238 1.00 80.06 481 ARG A O 1
ATOM 3804 N N . SER A 1 482 ? 23.837 2.089 -17.597 1.00 80.06 482 SER A N 1
ATOM 3805 C CA . SER A 1 482 ? 22.736 1.137 -17.754 1.00 80.06 482 SER A CA 1
ATOM 3806 C C . SER A 1 482 ? 21.800 1.094 -16.540 1.00 80.06 482 SER A C 1
ATOM 3808 O O . SER A 1 482 ? 20.582 1.211 -16.686 1.00 80.06 482 SER A O 1
ATOM 3810 N N . VAL A 1 483 ? 22.354 0.973 -15.330 1.00 81.62 483 VAL A N 1
ATOM 3811 C CA . VAL A 1 483 ? 21.534 0.912 -14.110 1.00 81.62 483 VAL A CA 1
ATOM 3812 C C . VAL A 1 483 ? 20.937 2.269 -13.773 1.00 81.62 483 VAL A C 1
ATOM 3814 O O . VAL A 1 483 ? 19.759 2.338 -13.438 1.00 81.62 483 VAL A O 1
ATOM 3817 N N . PHE A 1 484 ? 21.696 3.354 -13.933 1.00 82.94 484 PHE A N 1
ATOM 3818 C CA . PHE A 1 484 ? 21.175 4.709 -13.772 1.00 82.94 484 PHE A CA 1
ATOM 3819 C C . PHE A 1 484 ? 19.976 4.962 -14.694 1.00 82.94 484 PHE A C 1
ATOM 3821 O O . PHE A 1 484 ? 18.965 5.493 -14.243 1.00 82.94 484 PHE A O 1
ATOM 3828 N N . ALA A 1 485 ? 20.058 4.524 -15.957 1.00 81.56 485 ALA A N 1
ATOM 3829 C CA . ALA A 1 485 ? 18.964 4.603 -16.924 1.00 81.56 485 ALA A CA 1
ATOM 3830 C C . ALA A 1 485 ? 17.703 3.932 -16.402 1.00 81.56 485 ALA A C 1
ATOM 3832 O O . ALA A 1 485 ? 16.634 4.530 -16.377 1.00 81.56 485 ALA A O 1
ATOM 3833 N N . MET A 1 486 ? 17.860 2.674 -15.998 1.00 87.19 486 MET A N 1
ATOM 3834 C CA . MET A 1 486 ? 16.771 1.830 -15.549 1.00 87.19 486 MET A CA 1
ATOM 3835 C C . MET A 1 486 ? 16.115 2.427 -14.310 1.00 87.19 486 MET A C 1
ATOM 3837 O O . MET A 1 486 ? 14.905 2.596 -14.291 1.00 87.19 486 MET A O 1
ATOM 3841 N N . VAL A 1 487 ? 16.903 2.812 -13.305 1.00 88.06 487 VAL A N 1
ATOM 3842 C CA . VAL A 1 487 ? 16.376 3.393 -12.066 1.00 88.06 487 VAL A CA 1
ATOM 3843 C C . VAL A 1 487 ? 15.682 4.724 -12.333 1.00 88.06 487 VAL A C 1
ATOM 3845 O O . VAL A 1 487 ? 14.566 4.924 -11.865 1.00 88.06 487 VAL A O 1
ATOM 3848 N N . ALA A 1 488 ? 16.290 5.616 -13.117 1.00 86.00 488 ALA A N 1
ATOM 3849 C CA . ALA A 1 488 ? 15.663 6.883 -13.479 1.00 86.00 488 ALA A CA 1
ATOM 3850 C C . ALA A 1 488 ? 14.354 6.663 -14.259 1.00 86.00 488 ALA A C 1
ATOM 3852 O O . ALA A 1 488 ? 13.369 7.354 -14.015 1.00 86.00 488 ALA A O 1
ATOM 3853 N N . ASP A 1 489 ? 14.313 5.675 -15.155 1.00 86.44 489 ASP A N 1
ATOM 3854 C CA . ASP A 1 489 ? 13.114 5.322 -15.913 1.00 86.44 489 ASP A CA 1
ATOM 3855 C C . ASP A 1 489 ? 12.012 4.702 -15.039 1.00 86.44 489 ASP A C 1
ATOM 3857 O O . ASP A 1 489 ? 10.834 5.019 -15.236 1.00 86.44 489 ASP A O 1
ATOM 3861 N N . ILE A 1 490 ? 12.382 3.874 -14.053 1.00 88.69 490 ILE A N 1
ATOM 3862 C CA . ILE A 1 490 ? 11.468 3.356 -13.026 1.00 88.69 490 ILE A CA 1
ATOM 3863 C C . ILE A 1 490 ? 10.877 4.536 -12.258 1.00 88.69 490 ILE A C 1
ATOM 3865 O O . ILE A 1 490 ? 9.658 4.700 -12.256 1.00 88.69 490 ILE A O 1
ATOM 3869 N N . CYS A 1 491 ? 11.719 5.404 -11.686 1.00 88.00 491 CYS A N 1
ATOM 3870 C CA . CYS A 1 491 ? 11.270 6.570 -10.925 1.00 88.00 491 CYS A CA 1
ATOM 3871 C C . CYS A 1 491 ? 10.332 7.454 -11.749 1.00 88.00 491 CYS A C 1
ATOM 3873 O O . CYS A 1 491 ? 9.253 7.811 -11.288 1.00 88.00 491 CYS A O 1
ATOM 3875 N N . ARG A 1 492 ? 10.706 7.760 -12.996 1.00 86.19 492 ARG A N 1
ATOM 3876 C CA . ARG A 1 492 ? 9.881 8.542 -13.921 1.00 86.19 492 ARG A CA 1
ATOM 3877 C C . ARG A 1 492 ? 8.510 7.915 -14.129 1.00 86.19 492 ARG A C 1
ATOM 3879 O O . ARG A 1 492 ? 7.501 8.600 -14.010 1.00 86.19 492 ARG A O 1
ATOM 3886 N N . SER A 1 493 ? 8.476 6.624 -14.441 1.00 84.25 493 SER A N 1
ATOM 3887 C CA . SER A 1 493 ? 7.233 5.925 -14.772 1.00 84.25 493 SER A CA 1
ATOM 3888 C C . SER A 1 493 ? 6.322 5.756 -13.555 1.00 84.25 493 SER A C 1
ATOM 3890 O O . SER A 1 493 ? 5.097 5.813 -13.681 1.00 84.25 493 SER A O 1
ATOM 3892 N N . LEU A 1 494 ? 6.913 5.571 -12.373 1.00 84.69 494 LEU A N 1
ATOM 3893 C CA . LEU A 1 494 ? 6.180 5.555 -11.116 1.00 84.69 494 LEU A CA 1
ATOM 3894 C C . LEU A 1 494 ? 5.628 6.959 -10.796 1.00 84.69 494 LEU A C 1
ATOM 3896 O O . LEU A 1 494 ? 4.440 7.089 -10.517 1.00 84.69 494 LEU A O 1
ATOM 3900 N N . LEU A 1 495 ? 6.419 8.026 -10.942 1.00 79.62 495 LEU A N 1
ATOM 3901 C CA . LEU A 1 495 ? 5.975 9.404 -10.672 1.00 79.62 495 LEU A CA 1
ATOM 3902 C C . LEU A 1 495 ? 4.856 9.898 -11.611 1.00 79.62 495 LEU A C 1
ATOM 3904 O O . LEU A 1 495 ? 4.120 10.825 -11.280 1.00 79.62 495 LEU A O 1
ATOM 3908 N N . GLU A 1 496 ? 4.670 9.273 -12.778 1.00 79.25 496 GLU A N 1
ATOM 3909 C CA . GLU A 1 496 ? 3.505 9.549 -13.635 1.00 79.25 496 GLU A CA 1
ATOM 3910 C C . GLU A 1 496 ? 2.176 9.133 -12.966 1.00 79.25 496 GLU A C 1
ATOM 3912 O O . GLU A 1 496 ? 1.135 9.764 -13.180 1.00 79.25 496 GLU A O 1
ATOM 3917 N N . HIS A 1 497 ? 2.201 8.088 -12.133 1.00 73.88 497 HIS A N 1
ATOM 3918 C CA . HIS A 1 497 ? 1.008 7.466 -11.543 1.00 73.88 497 HIS A CA 1
ATOM 3919 C C . HIS A 1 497 ? 0.884 7.750 -10.040 1.00 73.88 497 HIS A C 1
ATOM 3921 O O . HIS A 1 497 ? -0.234 7.817 -9.529 1.00 73.88 497 HIS A O 1
ATOM 3927 N N . TRP A 1 498 ? 2.006 7.976 -9.354 1.00 75.88 498 TRP A N 1
ATOM 3928 C CA . TRP A 1 498 ? 2.093 8.240 -7.918 1.00 75.88 498 TRP A CA 1
ATOM 3929 C C . TRP A 1 498 ? 2.816 9.550 -7.636 1.00 75.88 498 TRP A C 1
ATOM 3931 O O . TRP A 1 498 ? 3.670 9.980 -8.398 1.00 75.88 498 TRP A O 1
ATOM 3941 N N . SER A 1 499 ? 2.479 10.193 -6.522 1.00 64.62 499 SER A N 1
ATOM 3942 C CA . SER A 1 499 ? 3.115 11.444 -6.096 1.00 64.62 499 SER A CA 1
ATOM 3943 C C . SER A 1 499 ? 4.445 11.243 -5.365 1.00 64.62 499 SER A C 1
ATOM 3945 O O . SER A 1 499 ? 5.198 12.201 -5.249 1.00 64.62 499 SER A O 1
ATOM 3947 N N . ASN A 1 500 ? 4.725 10.036 -4.860 1.00 65.81 500 ASN A N 1
ATOM 3948 C CA . ASN A 1 500 ? 5.979 9.676 -4.192 1.00 65.81 500 ASN A CA 1
ATOM 3949 C C . ASN A 1 500 ? 6.352 8.201 -4.453 1.00 65.81 500 ASN A C 1
ATOM 3951 O O . ASN A 1 500 ? 5.500 7.372 -4.784 1.00 65.81 500 ASN A O 1
ATOM 3955 N N . MET A 1 501 ? 7.632 7.870 -4.295 1.00 71.12 501 MET A N 1
ATOM 3956 C CA . MET A 1 501 ? 8.209 6.537 -4.505 1.00 71.12 501 MET A CA 1
ATOM 3957 C C . MET A 1 501 ? 7.874 5.560 -3.383 1.00 71.12 501 MET A C 1
ATOM 3959 O O . MET A 1 501 ? 7.739 4.366 -3.636 1.00 71.12 501 MET A O 1
ATOM 3963 N N . GLU A 1 502 ? 7.666 6.051 -2.161 1.00 67.00 502 GLU A N 1
ATOM 3964 C CA . GLU A 1 502 ? 7.325 5.194 -1.023 1.00 67.00 502 GLU A CA 1
ATOM 3965 C C . GLU A 1 502 ? 5.932 4.565 -1.147 1.00 67.00 502 GLU A C 1
ATOM 3967 O O . GLU A 1 502 ? 5.748 3.426 -0.726 1.00 67.00 502 GLU A O 1
ATOM 3972 N N . THR A 1 503 ? 4.947 5.260 -1.737 1.00 67.81 503 THR A N 1
ATOM 3973 C CA . THR A 1 503 ? 3.600 4.691 -1.961 1.00 67.81 503 THR A CA 1
ATOM 3974 C C . THR A 1 503 ? 3.421 4.086 -3.349 1.00 67.81 503 THR A C 1
ATOM 3976 O O . THR A 1 503 ? 2.398 3.438 -3.599 1.00 67.81 503 THR A O 1
ATOM 3979 N N . ALA A 1 504 ? 4.400 4.277 -4.238 1.00 77.69 504 ALA A N 1
ATOM 3980 C CA . ALA A 1 504 ? 4.352 3.768 -5.596 1.00 77.69 504 ALA A CA 1
ATOM 3981 C C . ALA A 1 504 ? 4.247 2.244 -5.612 1.00 77.69 504 ALA A C 1
ATOM 3983 O O . ALA A 1 504 ? 4.932 1.551 -4.862 1.00 77.69 504 ALA A O 1
ATOM 3984 N N . ARG A 1 505 ? 3.375 1.723 -6.478 1.00 80.00 505 ARG A N 1
ATOM 3985 C CA . ARG A 1 505 ? 3.141 0.284 -6.627 1.00 80.00 505 ARG A CA 1
ATOM 3986 C C . ARG A 1 505 ? 3.354 -0.125 -8.063 1.00 80.00 505 ARG A C 1
ATOM 3988 O O . ARG A 1 505 ? 2.808 0.492 -8.960 1.00 80.00 505 ARG A O 1
ATOM 3995 N N . GLY A 1 506 ? 4.065 -1.201 -8.315 1.00 86.25 506 GLY A N 1
ATOM 3996 C CA . GLY A 1 506 ? 4.258 -1.650 -9.684 1.00 86.25 506 GLY A CA 1
ATOM 3997 C C . GLY A 1 506 ? 4.759 -3.069 -9.725 1.00 86.25 506 GLY A C 1
ATOM 3998 O O . GLY A 1 506 ? 4.951 -3.689 -8.693 1.00 86.25 506 GLY A O 1
ATOM 3999 N N . VAL A 1 507 ? 4.944 -3.568 -10.937 1.00 89.81 507 VAL A N 1
ATOM 4000 C CA . VAL A 1 507 ? 5.677 -4.801 -11.188 1.00 89.81 507 VAL A CA 1
ATOM 4001 C C . VAL A 1 507 ? 6.826 -4.442 -12.110 1.00 89.81 507 VAL A C 1
ATOM 4003 O O . VAL A 1 507 ? 6.611 -4.029 -13.253 1.00 89.81 507 VAL A O 1
ATOM 4006 N N . VAL A 1 508 ? 8.048 -4.572 -11.604 1.00 91.56 508 VAL A N 1
ATOM 4007 C CA . VAL A 1 508 ? 9.267 -4.317 -12.372 1.00 91.56 508 VAL A CA 1
ATOM 4008 C C . VAL A 1 508 ? 9.887 -5.650 -12.784 1.00 91.56 508 VAL A C 1
ATOM 4010 O O . VAL A 1 508 ? 10.286 -6.461 -11.953 1.00 91.56 508 VAL A O 1
ATOM 4013 N N . LEU A 1 509 ? 9.971 -5.870 -14.092 1.00 92.88 509 LEU A N 1
ATOM 4014 C CA . LEU A 1 509 ? 10.532 -7.062 -14.715 1.00 92.88 509 LEU A CA 1
ATOM 4015 C C . LEU A 1 509 ? 11.890 -6.693 -15.313 1.00 92.88 509 LEU A C 1
ATOM 4017 O O . LEU A 1 509 ? 11.962 -5.859 -16.216 1.00 92.88 509 LEU A O 1
ATOM 4021 N N . ILE A 1 510 ? 12.964 -7.295 -14.806 1.00 91.38 510 ILE A N 1
ATOM 4022 C CA . ILE A 1 510 ? 14.330 -7.010 -15.258 1.00 91.38 510 ILE A CA 1
ATOM 4023 C C . ILE A 1 510 ? 14.952 -8.299 -15.770 1.00 91.38 510 ILE A C 1
ATOM 4025 O O . ILE A 1 510 ? 15.151 -9.242 -15.004 1.00 91.38 510 ILE A O 1
ATOM 4029 N N . ASP A 1 511 ? 15.266 -8.318 -17.059 1.00 90.06 511 ASP A N 1
ATOM 4030 C CA . ASP A 1 511 ? 16.056 -9.377 -17.662 1.00 90.06 511 ASP A CA 1
ATOM 4031 C C . ASP A 1 511 ? 17.551 -9.082 -17.509 1.00 90.06 511 ASP A C 1
ATOM 4033 O O . ASP A 1 511 ? 17.989 -7.930 -17.562 1.00 90.06 511 ASP A O 1
ATOM 4037 N N . GLU A 1 512 ? 18.324 -10.136 -17.270 1.00 87.25 512 GLU A N 1
ATOM 4038 C CA . GLU A 1 512 ? 19.752 -10.087 -16.960 1.00 87.25 512 GLU A CA 1
ATOM 4039 C C . GLU A 1 512 ? 20.172 -8.881 -16.087 1.00 87.25 512 GLU A C 1
ATOM 4041 O O . GLU A 1 512 ? 20.897 -7.967 -16.504 1.00 87.25 512 GLU A O 1
ATOM 4046 N N . ILE A 1 513 ? 19.704 -8.859 -14.835 1.00 84.31 513 ILE A N 1
ATOM 4047 C CA . ILE A 1 513 ? 20.028 -7.787 -13.875 1.00 84.31 513 ILE A CA 1
ATOM 4048 C C . ILE A 1 513 ? 21.543 -7.568 -13.719 1.00 84.31 513 ILE A C 1
ATOM 4050 O O . ILE A 1 513 ? 21.991 -6.454 -13.467 1.00 84.31 513 ILE A O 1
ATOM 4054 N N . GLU A 1 514 ? 22.342 -8.619 -13.907 1.00 77.00 514 GLU A N 1
ATOM 4055 C CA . GLU A 1 514 ? 23.794 -8.597 -13.745 1.00 77.00 514 GLU A CA 1
ATOM 4056 C C . GLU A 1 514 ? 24.583 -8.013 -14.924 1.00 77.00 514 GLU A C 1
ATOM 4058 O O . GLU A 1 514 ? 25.796 -7.804 -14.799 1.00 77.00 514 GLU A O 1
ATOM 4063 N N . THR A 1 515 ? 23.948 -7.785 -16.072 1.00 78.19 515 THR A N 1
ATOM 4064 C CA . THR A 1 515 ? 24.665 -7.429 -17.301 1.00 78.19 515 THR A CA 1
ATOM 4065 C C . THR A 1 515 ? 25.351 -6.076 -17.142 1.00 78.19 515 THR A C 1
ATOM 4067 O O . THR A 1 515 ? 24.742 -5.085 -16.739 1.00 78.19 515 THR A O 1
ATOM 4070 N N . HIS A 1 516 ? 26.659 -6.066 -17.418 1.00 67.94 516 HIS A N 1
ATOM 4071 C CA . HIS A 1 516 ? 27.574 -4.930 -17.259 1.00 67.94 516 HIS A CA 1
ATOM 4072 C C . HIS A 1 516 ? 27.731 -4.388 -15.820 1.00 67.94 516 HIS A C 1
ATOM 4074 O O . HIS A 1 516 ? 28.380 -3.360 -15.635 1.00 67.94 516 HIS A O 1
ATOM 4080 N N . LEU A 1 517 ? 27.221 -5.073 -14.786 1.00 72.44 517 LEU A N 1
ATOM 4081 C CA . LEU A 1 517 ? 27.402 -4.660 -13.389 1.00 72.44 517 LEU A CA 1
ATOM 4082 C C . LEU A 1 517 ? 28.794 -4.994 -12.837 1.00 72.44 517 LEU A C 1
ATOM 4084 O O . LEU A 1 517 ? 29.309 -6.100 -13.013 1.00 72.44 517 LEU A O 1
ATOM 4088 N N . HIS A 1 518 ? 29.357 -4.061 -12.063 1.00 69.25 518 HIS A N 1
ATOM 4089 C CA . HIS A 1 518 ? 30.560 -4.312 -11.269 1.00 69.25 518 HIS A CA 1
ATOM 4090 C C . HIS A 1 518 ? 30.297 -5.427 -10.226 1.00 69.25 518 HIS A C 1
ATOM 4092 O O . HIS A 1 518 ? 29.224 -5.437 -9.615 1.00 69.25 518 HIS A O 1
ATOM 4098 N N . PRO A 1 519 ? 31.248 -6.344 -9.952 1.00 67.44 519 PRO A N 1
ATOM 4099 C CA . PRO A 1 519 ? 31.019 -7.508 -9.084 1.00 67.44 519 PRO A CA 1
ATOM 4100 C C . PRO A 1 519 ? 30.464 -7.187 -7.690 1.00 67.44 519 PRO A C 1
ATOM 4102 O O . PRO A 1 519 ? 29.557 -7.861 -7.211 1.00 67.44 519 PRO A O 1
ATOM 4105 N N . GLN A 1 520 ? 30.946 -6.115 -7.054 1.00 65.62 520 GLN A N 1
ATOM 4106 C CA . GLN A 1 520 ? 30.453 -5.683 -5.737 1.00 65.62 520 GLN A CA 1
ATOM 4107 C C . GLN A 1 520 ? 28.955 -5.337 -5.744 1.00 65.62 520 GLN A C 1
ATOM 4109 O O . GLN A 1 520 ? 28.280 -5.452 -4.723 1.00 65.62 520 GLN A O 1
ATOM 4114 N N . TRP A 1 521 ? 28.434 -4.907 -6.892 1.00 69.50 521 TRP A N 1
ATOM 4115 C CA . TRP A 1 521 ? 27.057 -4.453 -7.041 1.00 69.50 521 TRP A CA 1
ATOM 4116 C C . TRP A 1 521 ? 26.114 -5.591 -7.381 1.00 69.50 521 TRP A C 1
ATOM 4118 O O . TRP A 1 521 ? 25.001 -5.606 -6.867 1.00 69.50 521 TRP A O 1
ATOM 4128 N N . LYS A 1 522 ? 26.576 -6.599 -8.129 1.00 72.56 522 LYS A N 1
ATOM 4129 C CA . LYS A 1 522 ? 25.826 -7.851 -8.319 1.00 72.56 522 LYS A CA 1
ATOM 4130 C C . LYS A 1 522 ? 25.365 -8.444 -6.981 1.00 72.56 522 LYS A C 1
ATOM 4132 O O . LYS A 1 522 ? 24.233 -8.892 -6.857 1.00 72.56 522 LYS A O 1
ATOM 4137 N N . MET A 1 523 ? 26.204 -8.324 -5.948 1.00 68.56 523 MET A N 1
ATOM 4138 C CA . MET A 1 523 ? 25.919 -8.821 -4.597 1.00 68.56 523 MET A CA 1
ATOM 4139 C C . MET A 1 523 ? 24.906 -7.984 -3.797 1.00 68.56 523 MET A C 1
ATOM 4141 O O . MET A 1 523 ? 24.357 -8.483 -2.817 1.00 68.56 523 MET A O 1
ATOM 4145 N N . ARG A 1 524 ? 24.676 -6.711 -4.153 1.00 75.00 524 ARG A N 1
ATOM 4146 C CA . ARG A 1 524 ? 23.877 -5.763 -3.345 1.00 75.00 524 ARG A CA 1
ATOM 4147 C C . ARG A 1 524 ? 22.657 -5.191 -4.065 1.00 75.00 524 ARG A C 1
ATOM 4149 O O . ARG A 1 524 ? 21.721 -4.769 -3.393 1.00 75.00 524 ARG A O 1
ATOM 4156 N N . VAL A 1 525 ? 22.639 -5.211 -5.400 1.00 78.25 525 VAL A N 1
ATOM 4157 C CA . VAL A 1 525 ? 21.641 -4.522 -6.237 1.00 78.25 525 VAL A CA 1
ATOM 4158 C C . VAL A 1 525 ? 20.209 -4.914 -5.882 1.00 78.25 525 VAL A C 1
ATOM 4160 O O . VAL A 1 525 ? 19.355 -4.044 -5.762 1.00 78.25 525 VAL A O 1
ATOM 4163 N N . MET A 1 526 ? 19.950 -6.196 -5.606 1.00 79.94 526 MET A N 1
ATOM 4164 C CA . MET A 1 526 ? 18.610 -6.666 -5.238 1.00 79.94 526 MET A CA 1
ATOM 4165 C C . MET A 1 526 ? 18.156 -6.122 -3.881 1.00 79.94 526 MET A C 1
ATOM 4167 O O . MET A 1 526 ? 17.010 -5.703 -3.736 1.00 79.94 526 MET A O 1
ATOM 4171 N N . THR A 1 527 ? 19.048 -6.086 -2.890 1.00 78.50 527 THR A N 1
ATOM 4172 C CA . THR A 1 527 ? 18.749 -5.519 -1.567 1.00 78.50 527 THR A CA 1
ATOM 4173 C C . THR A 1 527 ? 18.507 -4.016 -1.665 1.00 78.50 527 THR A C 1
ATOM 4175 O O . THR A 1 527 ? 17.561 -3.506 -1.068 1.00 78.50 527 THR A O 1
ATOM 4178 N N . SER A 1 528 ? 19.319 -3.312 -2.457 1.00 81.50 528 SER A N 1
ATOM 4179 C CA . SER A 1 528 ? 19.165 -1.874 -2.659 1.00 81.50 528 SER A CA 1
ATOM 4180 C C . SER A 1 528 ? 17.893 -1.513 -3.425 1.00 81.50 528 SER A C 1
ATOM 4182 O O . SER A 1 528 ? 17.206 -0.581 -3.020 1.00 81.50 528 SER A O 1
ATOM 4184 N N . LEU A 1 529 ? 17.535 -2.264 -4.474 1.00 82.62 529 LEU A N 1
ATOM 4185 C CA . LEU A 1 529 ? 16.283 -2.072 -5.216 1.00 82.62 529 LEU A CA 1
ATOM 4186 C C . LEU A 1 529 ? 15.063 -2.258 -4.306 1.00 82.62 529 LEU A C 1
ATOM 4188 O O . LEU A 1 529 ? 14.184 -1.404 -4.291 1.00 82.62 529 LEU A O 1
ATOM 4192 N N . ARG A 1 530 ? 15.047 -3.315 -3.483 1.00 80.12 530 ARG A N 1
ATOM 4193 C CA . ARG A 1 530 ? 13.956 -3.569 -2.522 1.00 80.12 530 ARG A CA 1
ATOM 4194 C C . ARG A 1 530 ? 13.844 -2.496 -1.442 1.00 80.12 530 ARG A C 1
ATOM 4196 O O . ARG A 1 530 ? 12.749 -2.217 -0.970 1.00 80.12 530 ARG A O 1
ATOM 4203 N N . ARG A 1 531 ? 14.972 -1.918 -1.018 1.00 79.00 531 ARG A N 1
ATOM 4204 C CA . ARG A 1 531 ? 14.987 -0.811 -0.053 1.00 79.00 531 ARG A CA 1
ATOM 4205 C C . ARG A 1 531 ? 14.492 0.490 -0.682 1.00 79.00 531 ARG A C 1
ATOM 4207 O O . ARG A 1 531 ? 13.805 1.254 -0.019 1.00 79.00 531 ARG A O 1
ATOM 4214 N N . ALA A 1 532 ? 14.871 0.736 -1.932 1.00 81.44 532 ALA A N 1
ATOM 4215 C CA . ALA A 1 532 ? 14.516 1.937 -2.674 1.00 81.44 532 ALA A CA 1
ATOM 4216 C C . ALA A 1 532 ? 13.043 1.949 -3.115 1.00 81.44 532 ALA A C 1
ATOM 4218 O O . ALA A 1 532 ? 12.437 3.014 -3.158 1.00 81.44 532 ALA A O 1
ATOM 4219 N N . PHE A 1 533 ? 12.460 0.779 -3.394 1.00 84.94 533 PHE A N 1
ATOM 4220 C CA . PHE A 1 533 ? 11.066 0.638 -3.812 1.00 84.94 533 PHE A CA 1
ATOM 4221 C C . PHE A 1 533 ? 10.313 -0.361 -2.912 1.00 84.94 533 PHE A C 1
ATOM 4223 O O . PHE A 1 533 ? 10.189 -1.538 -3.248 1.00 84.94 533 PHE A O 1
ATOM 4230 N N . PRO A 1 534 ? 9.794 0.083 -1.752 1.00 73.69 534 PRO A N 1
ATOM 4231 C CA . PRO A 1 534 ? 9.237 -0.797 -0.723 1.00 73.69 534 PRO A CA 1
ATOM 4232 C C . PRO A 1 534 ? 7.828 -1.339 -1.026 1.00 73.69 534 PRO A C 1
ATOM 4234 O O . PRO A 1 534 ? 7.248 -2.004 -0.172 1.00 73.69 534 PRO A O 1
ATOM 4237 N N . ASN A 1 535 ? 7.252 -1.073 -2.202 1.00 75.88 535 ASN A N 1
ATOM 4238 C CA . ASN A 1 535 ? 5.940 -1.592 -2.614 1.00 75.88 535 ASN A CA 1
ATOM 4239 C C . ASN A 1 535 ? 5.889 -1.982 -4.117 1.00 75.88 535 ASN A C 1
ATOM 4241 O O . ASN A 1 535 ? 4.801 -2.002 -4.698 1.00 75.88 535 ASN A O 1
ATOM 4245 N N . VAL A 1 536 ? 7.044 -2.255 -4.749 1.00 80.31 536 VAL A N 1
ATOM 4246 C CA . VAL A 1 536 ? 7.211 -2.523 -6.200 1.00 80.31 536 VAL A CA 1
ATOM 4247 C C . VAL A 1 536 ? 7.875 -3.871 -6.464 1.00 80.31 536 VAL A C 1
ATOM 4249 O O . VAL A 1 536 ? 8.756 -4.248 -5.659 1.00 80.31 536 VAL A O 1
#

InterPro domains:
  IPR003959 ATPase, AAA-type, core [PF13304] (447-531)
  IPR027417 P-loop containing nucleoside triphosphate hydrolase [G3DSA:3.40.50.300] (265-438)
  IPR027417 P-loop containing nucleoside triph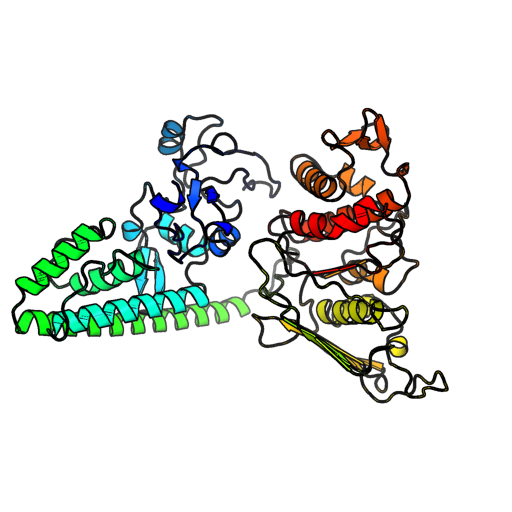osphate hydrolase [G3DSA:3.40.50.300] (439-536)
  IPR027417 P-loop containing nucleoside triphosphate hydrolase [SSF52540] (267-532)
  IPR051396 Bacterial Antiviral Defense Nuclease [PTHR43581] (266-534)

Radius of gyration: 28.39 Å; chains: 1; bounding box: 70×60×80 Å

Secondary structure (DSSP, 8-state):
-HHHHTTTB-TTT--B--GGG-EEESS-SS---TTTSS----TTGGGTT-GGGEEE--HHHHHHHTT---BSS-PPPTT--HHHHHHH--BSS--TTTS-GGGTEEE-TTS-EEEPTT-HHHHHHHHHTTTT-HHHHHHHHHHHHHHHHHHHHHHTTSSPPPTTTTTSSS-HHHHHHHHHHHHGGGT-----TT-HHHHHHHHHHHHHH--HHHHHHHHHHHHHHHHHHHHHHHHHHHHHHHHHHHHTSS-SS--------PPP--EEEEEEEEETTEEEEEEE--S---TT--S--------TTSSHHHHHHHHHHHHH-HHHHHHH---GGGGBPPS-SSS------SPEEEEEEETT-SS-EEEEEETTTTEEEE--S-SS-EEEE-S---EE---PPPPSSTHHHHGGGT-TT-PEEPHHHHHHH--THHHHHHHHHHHHH----TT-EEEEETTTEEEEEETTEEEEGGGS-HHHHHHHHHHHHHHHHHHHH-SSTTT---EEEESSTTTT--HHHHTTHHHHHHHH-TT-